Protein 6XQ1 (pdb70)

Radius of gyration: 30.89 Å; Cα contacts (8 Å, |Δi|>4): 1166; chains: 2; bounding box: 57×55×101 Å

InterPro domains:
  IPR003006 Immunoglobulin/major histocompatibility complex, conserved site [PS00290] (299-305)
  IPR003598 Immunoglobulin subtype 2 [SM00408] (29-106)
  IPR003598 Immunoglobulin subtype 2 [SM00408] (250-308)
  IPR003599 Immunoglobulin domain subtype [SM00409] (23-118)
  IPR003599 Immunoglobulin domain subtype [SM00409] (244-321)
  IPR007110 Immunoglobulin-like domain [PS50835] (31-116)
  IPR007110 Immunoglobulin-like domain [PS50835] (124-221)
  IPR007110 Immunoglobulin-like domain [PS50835] (227-317)
  IPR013162 CD80-like, immunoglobulin C2-set [PF08205] (124-218)
  IPR013783 Immunoglobulin-like fold [G3DSA:2.60.40.10] (23-120)
  IPR013783 Immunoglobulin-like fold [G3DSA:2.60.40.10] (121-231)
  IPR013783 Immunoglobulin-like fold [G3DSA:2.60.40.10] (234-323)
  IPR036179 Immunoglobulin-like domain superfamily [SSF48726] (22-117)
  IPR036179 Immunoglobulin-like domain superfamily [SSF48726] (143-210)
  IPR036179 Immunoglobulin-like domain superfamily [SSF48726] (240-309)
  IPR051116 Cell Surface Receptors and Adhesion Molecules [PTHR11973] (24-321)

Secondary structure (DSSP, 8-state):
----EEEEEETTS-EEE--TT--SSSS-EEEEEEEETTSSS-EEE-TT--SGGGGT-EE-TTS-EEESS--GGG-EEEEEEEE-TT--EEEEEEEEEEEBPPPPPEEES--SEEETTS-EEEEEEEEEEEBS--EEEEEETTEEEPTTSSSEEEEEEEEE-TTT--EEEEEEEEE-PPTT--SS--EEEEEE-SSTTPPPEEPPPB--EEE-/----EEEEEETTS-EEE--TT--SSSS--EEEEEEETTSSS-EEE-TT--SGGGGT-EE-TTS-EEESS--GGG-EEEEEEEE-TT--EEEEEEEEEEEBPPPPPEEES--SEEETTS-EEEEEEEEEEEBS--EEEEEETTEEPPTTSSSEEEEEEEEE-TTT--EEEEEEEEE-PPTT--SS--EEEEEE-SSTTPPPEEPPPB--EEE-

Foldseek 3Di:
DDDADEAEAEFFAKDKADQPAWDQFDPWDKKKWWDWLPDDGIDIADQVGDDPCVQAWHQDRRRIIMGHGDAQRRFGKMKMWTAYPVGDIDMHIYGYDYKYDWDFKEWPPADQEAEAQDKDWGTKIKTWFIPPQFDKFKDKPPHTDDDPPQFKHKDKDWDADPPRRGIMIMMIIMGRHHPPDDQWIKMKMWTGHDDPPDDIHIYDIDTHGYHD/DDDADEAEAEFFAKDKADFPAWDQFDPWDKKKWWDWLPDDHIDIADQVGDDPCVQAWHQDRRRIIMGHGDAQRRFGKMKMWTAYPVGDIDMHIYGYDYKYDWPFKEWPPADQEAEAQDKDWGTKIKTWFIPPQFDKFKDKQPHTDDDPPAQKHKDKDWDADPPRRGIMIMMIIMGRHHPPDDQWIKMKMWTGHDDPPDDIHIYDIDTHGYHD

Solvent-accessible surface area: 23307 Å² total; per-residue (Å²): 131,70,183,46,95,76,30,59,6,58,33,23,45,28,20,49,2,126,10,110,35,13,38,136,131,81,129,24,129,17,73,0,87,2,46,11,50,109,27,169,60,103,78,70,15,49,58,99,38,46,52,116,43,46,89,40,2,69,20,9,56,25,0,3,0,0,2,22,41,3,16,35,91,2,49,10,52,0,86,3,74,2,57,38,101,99,32,132,116,29,153,5,30,9,70,0,90,2,36,27,78,8,45,134,1,110,33,59,127,55,28,74,70,1,64,1,30,63,92,19,70,0,4,9,0,25,1,111,20,0,43,44,28,16,87,15,52,5,23,58,86,65,53,97,26,94,66,130,40,200,44,11,36,25,138,132,92,79,116,131,91,130,160,47,10,32,34,17,12,42,1,80,1,75,11,48,22,79,169,68,40,81,90,60,10,39,4,13,0,8,3,53,30,46,23,89,223,57,83,69,36,100,8,66,74,28,124,5,136,16,140,129,133,71,184,46,94,78,28,60,6,62,32,24,53,27,21,49,3,125,10,111,38,15,38,123,131,81,128,23,138,16,75,0,76,1,55,10,50,109,26,168,65,103,78,70,16,50,57,100,38,45,53,119,45,50,87,39,2,71,16,8,56,24,0,2,0,0,2,21,40,3,16,38,92,2,51,11,55,0,79,3,72,2,51,46,98,141,32,54,124,45,146,5,30,10,71,0,92,1,36,28,80,8,45,134,2,110,34,59,130,53,28,74,84,2,62,2,28,65,92,20,69,0,4,14,0,27,0,116,18,1,42,44,27,16,87,15,49,5,25,58,83,59,53,99,26,84,63,132,125,77,45,12,38,26,137,131,75,79,138,164,90,132,162,47,13,33,36,38,12,42,1,90,1,77,11,48,23,77,167,71,42,80,95,58,10,38,4,10,0,7,3,46,36,46,23,92,226,56,81,65,49,118,9,66,74,29,117,4,154,22,188,112

Sequence (424 aa):
GAMAQQNITARIGEEPLVLKCKGAPKKPPQRLEWKLNTGRTEAWWKVLSSPQGGGPWDSVARRVLPNGSLFLPAVGIQDEGIFRCQAMNRNGKETKSNYRVRVYQIPGKPEIVDSASSELTAGVPNKVGTCVSSEGSYPAGTLSWHLDGKPLVPNEKGVSSVKEQTRRRRHPETGLFTLQQSEELMVTPARGGDPRPTFSCSSFSSPGLPRHRALRTAPIQPRVWWEGAMAQQNITARIGEEPLVLKCKKGAPKKPPQRLEWKKLNTGRTEAWWKVLSSPQGGGPWDSVARVLPNGSLFLPAVGIQDEGIFRCQAMNRNGKETKSNYRVRVYQIPGKPEIVDSASSEELTAGVPNKVGTCVSEGSYPAGTLSSWHLDGKPLVPNEKGVSVKEQTRRHPETGLFTLQSELMVTPARGGDPRPTFSCSSFSSPGLPRHRALRTAPIQPRVWWE

Structure (mmCIF, N/CA/C/O backbone):
data_6XQ1
#
_entry.id   6XQ1
#
_cell.length_a   102.180
_cell.length_b   102.180
_cell.length_c   102.407
_cell.angle_alpha   90.000
_cell.angle_beta   90.000
_cell.angle_gamma   120.000
#
_symmetry.space_group_name_H-M   'P 62'
#
loop_
_entity.id
_entity.type
_entity.pdbx_description
1 polymer 'Advanced glycosylation end product-specific receptor'
2 non-polymer 'ACETATE ION'
3 non-polymer 'CHLORIDE ION'
4 non-polymer '3-[3-({[3-(4-carboxyphenoxy)phenyl]methoxy}methyl)phenyl]-1H-indole-2-carboxylic acid'
5 water water
#
loop_
_atom_site.group_PDB
_atom_site.id
_atom_site.type_symbol
_atom_site.label_atom_id
_atom_site.label_alt_id
_atom_site.label_comp_id
_atom_site.label_asym_id
_atom_site.label_entity_id
_atom_site.label_seq_id
_atom_site.pdbx_PDB_ins_code
_atom_site.Cartn_x
_atom_site.Cartn_y
_atom_site.Cartn_z
_atom_site.occupancy
_atom_site.B_iso_or_equiv
_atom_site.auth_seq_id
_atom_site.auth_comp_id
_atom_site.auth_asym_id
_atom_site.auth_atom_id
_atom_site.pdbx_PDB_model_num
ATOM 1 N N . GLY A 1 1 ? -43.46265 5.46187 17.92468 1.000 26.38297 20 GLY A N 1
ATOM 2 C CA . GLY A 1 1 ? -43.76728 4.40445 18.90037 1.000 21.87777 20 GLY A CA 1
ATOM 3 C C . GLY A 1 1 ? -42.86403 4.64805 20.10461 1.000 19.34926 20 GLY A C 1
ATOM 4 O O . GLY A 1 1 ? -42.33328 5.69359 20.30426 1.000 24.81641 20 GLY A O 1
ATOM 5 N N . ALA A 1 2 ? -42.72433 3.56138 20.88997 1.000 25.98253 21 ALA A N 1
ATOM 6 C CA . ALA A 1 2 ? -41.87822 3.65894 22.06849 1.000 28.92023 21 ALA A CA 1
ATOM 7 C C . ALA A 1 2 ? -40.52333 3.03122 21.76021 1.000 21.94588 21 ALA A C 1
ATOM 8 O O . ALA A 1 2 ? -40.30621 2.46916 20.68154 1.000 22.33253 21 ALA A O 1
ATOM 10 N N . MET A 1 3 ? -39.61426 3.12561 22.71138 1.000 23.40084 22 MET A N 1
ATOM 11 C CA . MET A 1 3 ? -38.30310 2.47277 22.62906 1.000 20.95726 22 MET A CA 1
ATOM 12 C C . MET A 1 3 ? -38.46839 0.96954 22.66695 1.000 22.91076 22 MET A C 1
ATOM 13 O O . MET A 1 3 ? -39.18812 0.43574 23.51782 1.000 24.96824 22 MET A O 1
ATOM 18 N N . ALA A 1 4 ? -37.80574 0.27577 21.74571 1.000 19.28439 23 ALA A N 1
ATOM 19 C CA . ALA A 1 4 ? -37.95231 -1.15324 21.57756 1.000 18.27890 23 ALA A CA 1
ATOM 20 C C . ALA A 1 4 ? -36.64002 -1.82030 21.22547 1.000 18.65010 23 ALA A C 1
ATOM 21 O O . ALA A 1 4 ? -35.72938 -1.18322 20.72251 1.000 21.22365 23 ALA A O 1
ATOM 23 N N . GLN A 1 5 ? -36.52756 -3.10271 21.55636 1.000 18.31103 24 GLN A N 1
ATOM 24 C CA A GLN A 1 5 ? -35.41584 -3.89184 21.03703 0.567 18.58295 24 GLN A CA 1
ATOM 25 C CA B GLN A 1 5 ? -35.43300 -3.92428 21.05108 0.433 18.93868 24 GLN A CA 1
ATOM 26 C C . GLN A 1 5 ? -35.74970 -4.33139 19.61890 1.000 19.25707 24 GLN A C 1
ATOM 27 O O . GLN A 1 5 ? -36.82188 -4.88733 19.35454 1.000 19.21245 24 GLN A O 1
ATOM 38 N N . ASN A 1 6 ? -34.81502 -4.08492 18.70120 1.000 20.26898 25 ASN A N 1
ATOM 39 C CA . ASN A 1 6 ? -35.01801 -4.49349 17.31257 1.000 19.90573 25 ASN A CA 1
ATOM 40 C C . ASN A 1 6 ? -34.69345 -5.97350 17.16109 1.000 19.97211 25 ASN A C 1
ATOM 41 O O . ASN A 1 6 ? -33.66675 -6.44881 17.66941 1.000 26.04617 25 ASN A O 1
ATOM 46 N N . ILE A 1 7 ? -35.61468 -6.71293 16.53225 1.000 18.41862 26 ILE A N 1
ATOM 47 C CA . ILE A 1 7 ? -35.50288 -8.14118 16.30214 1.000 17.89894 26 ILE A CA 1
ATOM 48 C C . ILE A 1 7 ? -35.58954 -8.37138 14.79564 1.000 16.41211 26 ILE A C 1
ATOM 49 O O . ILE A 1 7 ? -36.50802 -7.83463 14.14501 1.000 18.10822 26 ILE A O 1
ATOM 54 N N . THR A 1 8 ? -34.60973 -9.08758 14.23982 1.000 19.83618 27 THR A N 1
ATOM 55 C CA . THR A 1 8 ? -34.70912 -9.49197 12.82762 1.000 20.15395 27 THR A CA 1
ATOM 56 C C . THR A 1 8 ? -34.93342 -10.98543 12.78140 1.000 25.05497 27 THR A C 1
ATOM 57 O O . THR A 1 8 ? -34.24768 -11.76689 13.46661 1.000 29.13009 27 THR A O 1
ATOM 61 N N . ALA A 1 9 ? -35.97952 -11.37172 12.09147 1.000 20.03426 28 ALA A N 1
ATOM 62 C CA . ALA A 1 9 ? -36.44694 -12.74939 12.10923 1.000 21.76222 28 ALA A CA 1
ATOM 63 C C . ALA A 1 9 ? -36.51851 -13.26396 10.67216 1.000 20.55057 28 ALA A C 1
ATOM 64 O O . ALA A 1 9 ? -37.23486 -12.67836 9.83394 1.000 22.05240 28 ALA A O 1
ATOM 66 N N . ARG A 1 10 ? -35.82622 -14.35955 10.42242 1.000 20.11344 29 ARG A N 1
ATOM 67 C CA . ARG A 1 10 ? -35.77469 -14.92701 9.06587 1.000 20.30273 29 ARG A CA 1
ATOM 68 C C . ARG A 1 10 ? -37.07811 -15.67806 8.80393 1.000 22.27697 29 ARG A C 1
ATOM 69 O O . ARG A 1 10 ? -37.51585 -16.51870 9.58493 1.000 20.72312 29 ARG A O 1
ATOM 77 N N . ILE A 1 11 ? -37.66707 -15.42722 7.64417 1.000 19.78000 30 ILE A N 1
ATOM 78 C CA . ILE A 1 11 ? -38.89742 -16.11626 7.26196 1.000 19.02277 30 ILE A CA 1
ATOM 79 C C . ILE A 1 11 ? -38.69296 -17.63600 7.25132 1.000 17.93174 30 ILE A C 1
ATOM 80 O O . ILE A 1 11 ? -37.72239 -18.16660 6.71281 1.000 19.90607 30 ILE A O 1
ATOM 85 N N . GLY A 1 12 ? -39.66974 -18.34210 7.86277 1.000 18.66755 31 GLY A N 1
ATOM 86 C CA . GLY A 1 12 ? -39.69250 -19.76392 7.89764 1.000 17.43277 31 GLY A CA 1
ATOM 87 C C . GLY A 1 12 ? -38.99804 -20.33563 9.13425 1.000 20.06476 31 GLY A C 1
ATOM 88 O O . GLY A 1 12 ? -39.08130 -21.55518 9.33667 1.000 20.55381 31 GLY A O 1
ATOM 89 N N . GLU A 1 13 ? -38.25675 -19.50195 9.88327 1.000 18.45264 32 GLU A N 1
ATOM 90 C CA A GLU A 1 13 ? -37.53824 -19.99716 11.07761 0.658 19.27170 32 GLU A CA 1
ATOM 91 C CA B GLU A 1 13 ? -37.52798 -19.96629 11.06674 0.342 20.42886 32 GLU A CA 1
ATOM 92 C C . GLU A 1 13 ? -38.34121 -19.67469 12.31861 1.000 17.78989 32 GLU A C 1
ATOM 93 O O . GLU A 1 13 ? -39.16099 -18.74195 12.33034 1.000 17.48650 32 GLU A O 1
ATOM 104 N N . PRO A 1 14 ? -38.14525 -20.43479 13.38961 1.000 17.36658 33 PRO A N 1
ATOM 105 C CA . PRO A 1 14 ? -38.82084 -20.08725 14.65457 1.000 17.77800 33 PRO A CA 1
ATOM 106 C C . PRO A 1 14 ? -38.28557 -18.82014 15.25316 1.000 19.60175 33 PRO A C 1
ATOM 107 O O . PRO A 1 14 ? -37.14239 -18.42393 15.04293 1.000 20.58256 33 PRO A O 1
ATOM 111 N N . LEU A 1 15 ? -39.12135 -18.23536 16.11302 1.000 17.21114 34 LEU A N 1
ATOM 112 C CA . LEU A 1 15 ? -38.72574 -17.05726 16.87915 1.000 17.63495 34 LEU A CA 1
ATOM 113 C C . LEU A 1 15 ? -39.20501 -17.20427 18.32757 1.000 18.70065 34 LEU A C 1
ATOM 114 O O . LEU A 1 15 ? -40.34816 -17.60029 18.54292 1.000 19.25106 34 LEU A O 1
ATOM 119 N N . VAL A 1 16 ? -38.30129 -16.97577 19.27207 1.000 19.22092 35 VAL A N 1
ATOM 120 C CA . VAL A 1 16 ? -38.63453 -16.94454 20.70772 1.000 18.77217 35 VAL A CA 1
ATOM 121 C C . VAL A 1 16 ? -38.36823 -15.52720 21.20484 1.000 18.26894 35 VAL A C 1
ATOM 122 O O . VAL A 1 16 ? -37.22328 -15.03724 21.11731 1.000 22.33793 35 VAL A O 1
ATOM 126 N N . LEU A 1 17 ? -39.37804 -14.90935 21.83394 1.000 18.20736 36 LEU A N 1
ATOM 127 C CA . LEU A 1 17 ? -39.25917 -13.56216 22.43042 1.000 19.09536 36 LEU A CA 1
ATOM 128 C C . LEU A 1 17 ? -39.41545 -13.66691 23.95132 1.000 21.27235 36 LEU A C 1
ATOM 129 O O . LEU A 1 17 ? -40.41650 -14.19027 24.42421 1.000 19.71098 36 LEU A O 1
ATOM 134 N N . LYS A 1 18 ? -38.41977 -13.18893 24.70026 1.000 20.54385 37 LYS A N 1
ATOM 135 C CA . LYS A 1 18 ? -38.42522 -13.28837 26.16109 1.000 20.25584 37 LYS A CA 1
ATOM 136 C C . LYS A 1 18 ? -39.42183 -12.29367 26.77544 1.000 21.00123 37 LYS A C 1
ATOM 137 O O . LYS A 1 18 ? -39.48690 -11.11310 26.39929 1.000 20.88278 37 LYS A O 1
ATOM 143 N N . CYS A 1 19 ? -40.11681 -12.74310 27.82041 1.000 21.38739 38 CYS A N 1
ATOM 144 C CA . CYS A 1 19 ? -40.94037 -11.85989 28.65899 1.000 22.53559 38 CYS A CA 1
ATOM 145 C C . CYS A 1 19 ? -40.09311 -11.53243 29.88661 1.000 24.59273 38 CYS A C 1
ATOM 146 O O . CYS A 1 19 ? -39.99735 -12.32645 30.82370 1.000 26.81519 38 CYS A O 1
ATOM 149 N N . LYS A 1 20 ? -39.44548 -10.37487 29.86502 1.000 25.28701 39 LYS A N 1
ATOM 150 C CA . LYS A 1 20 ? -38.54938 -9.98356 30.95480 1.000 26.29842 39 LYS A CA 1
ATOM 151 C C . LYS A 1 20 ? -39.31349 -9.85233 32.26699 1.000 31.15953 39 LYS A C 1
ATOM 152 O O . LYS A 1 20 ? -40.45277 -9.39259 32.28053 1.000 29.52013 39 LYS A O 1
ATOM 158 N N . GLY A 1 21 ? -38.69963 -10.28356 33.36803 1.000 31.42710 40 GLY A N 1
ATOM 159 C CA . GLY A 1 21 ? -39.35589 -10.11115 34.64564 1.000 32.59163 40 GLY A CA 1
ATOM 160 C C . GLY A 1 21 ? -40.42414 -11.12747 34.95964 1.000 38.17110 40 GLY A C 1
ATOM 161 O O . GLY A 1 21 ? -41.10591 -10.97358 35.98269 1.000 44.09236 40 GLY A O 1
ATOM 162 N N . ALA A 1 22 ? -40.61416 -12.17230 34.09053 1.000 36.30704 41 ALA A N 1
ATOM 163 C CA . ALA A 1 22 ? -41.67435 -13.06197 34.52021 1.000 41.56042 41 ALA A CA 1
ATOM 164 C C . ALA A 1 22 ? -41.08417 -14.18257 35.36549 1.000 36.93401 41 ALA A C 1
ATOM 165 O O . ALA A 1 22 ? -39.92221 -14.54834 35.17017 1.000 43.94382 41 ALA A O 1
ATOM 167 N N . PRO A 1 23 ? -41.87655 -14.75584 36.25918 1.000 34.26804 42 PRO A N 1
ATOM 168 C CA . PRO A 1 23 ? -41.39295 -15.92926 37.01113 1.000 37.87396 42 PRO A CA 1
ATOM 169 C C . PRO A 1 23 ? -40.97222 -17.03618 36.06328 1.000 31.93414 42 PRO A C 1
ATOM 170 O O . PRO A 1 23 ? -41.46944 -17.16342 34.96374 1.000 33.09224 42 PRO A O 1
ATOM 174 N N . LYS A 1 24 ? -40.10342 -17.91973 36.56865 1.000 40.88373 43 LYS A N 1
ATOM 175 C CA . LYS A 1 24 ? -39.47594 -18.92776 35.70385 1.000 38.17439 43 LYS A CA 1
ATOM 176 C C . LYS A 1 24 ? -40.44579 -19.97512 35.17911 1.000 34.71418 43 LYS A C 1
ATOM 177 O O . LYS A 1 24 ? -40.17638 -20.58592 34.13103 1.000 34.55855 43 LYS A O 1
ATOM 183 N N . LYS A 1 25 ? -41.52548 -20.25919 35.89397 1.000 39.59646 44 LYS A N 1
ATOM 184 C CA . LYS A 1 25 ? -42.48087 -21.28007 35.48142 1.000 37.79274 44 LYS A CA 1
ATOM 185 C C . LYS A 1 25 ? -43.83358 -20.87217 36.04945 1.000 43.96767 44 LYS A C 1
ATOM 186 O O . LYS A 1 25 ? -43.90589 -19.95933 36.89151 1.000 38.44108 44 LYS A O 1
ATOM 192 N N . PRO A 1 26 ? -44.92758 -21.44227 35.54366 1.000 38.08016 45 PRO A N 1
ATOM 193 C CA . PRO A 1 26 ? -46.24033 -21.03721 36.03597 1.000 42.31296 45 PRO A CA 1
ATOM 194 C C . PRO A 1 26 ? -46.34902 -21.32991 37.52370 1.000 46.86255 45 PRO A C 1
ATOM 195 O O . PRO A 1 26 ? -45.63050 -22.20096 38.04920 1.000 47.90087 45 PRO A O 1
ATOM 199 N N . PRO A 1 27 ? -47.19595 -20.57182 38.25882 1.000 49.88164 46 PRO A N 1
ATOM 200 C CA . PRO A 1 27 ? -48.13640 -19.56267 37.73583 1.000 53.67542 46 PRO A CA 1
ATOM 201 C C . PRO A 1 27 ? -47.51194 -18.20388 37.46320 1.000 45.86777 46 PRO A C 1
ATOM 202 O O . PRO A 1 27 ? -46.62530 -17.77803 38.21330 1.000 49.16620 46 PRO A O 1
ATOM 206 N N . GLN A 1 28 ? -47.96717 -17.53260 36.41151 1.000 47.28597 47 GLN A N 1
ATOM 207 C CA . GLN A 1 28 ? -47.37915 -16.25285 36.05476 1.000 37.72292 47 GLN A CA 1
ATOM 208 C C . GLN A 1 28 ? -48.46503 -15.26021 35.69669 1.000 36.12194 47 GLN A C 1
ATOM 209 O O . GLN A 1 28 ? -49.31719 -15.53774 34.84474 1.000 47.22816 47 GLN A O 1
ATOM 215 N N . ARG A 1 29 ? -48.33484 -14.06686 36.24639 1.000 35.80484 48 ARG A N 1
ATOM 216 C CA . ARG A 1 29 ? -49.20269 -12.94812 35.89252 1.000 34.31393 48 ARG A CA 1
ATOM 217 C C . ARG A 1 29 ? -48.48210 -12.22303 34.77977 1.000 26.91802 48 ARG A C 1
ATOM 218 O O . ARG A 1 29 ? -47.65010 -11.34778 35.01564 1.000 32.47449 48 ARG A O 1
ATOM 226 N N . LEU A 1 30 ? -48.78451 -12.61593 33.53881 1.000 25.05722 49 LEU A N 1
ATOM 227 C CA . LEU A 1 30 ? -48.20280 -11.90243 32.40686 1.000 23.37577 49 LEU A CA 1
ATOM 228 C C . LEU A 1 30 ? -49.18192 -11.89564 31.25227 1.000 23.35828 49 LEU A C 1
ATOM 229 O O . LEU A 1 30 ? -50.049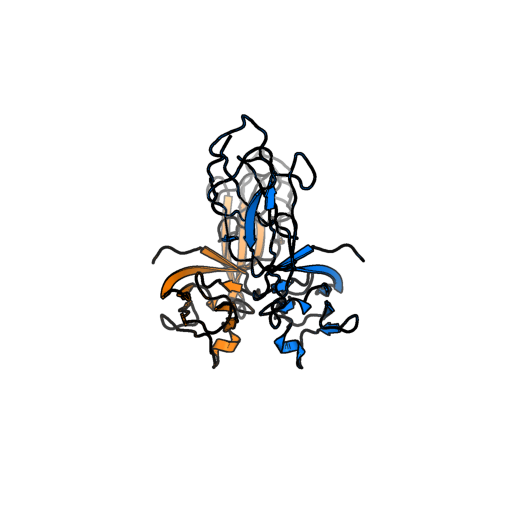53 -12.76998 31.11462 1.000 25.70586 49 LEU A O 1
ATOM 234 N N . GLU A 1 31 ? -48.95065 -10.93402 30.33199 1.000 21.55334 50 GLU A N 1
ATOM 235 C CA . GLU A 1 31 ? -49.76785 -10.79364 29.14172 1.000 21.62371 50 GLU A CA 1
ATOM 236 C C . GLU A 1 31 ? -48.90134 -10.35397 27.96874 1.000 19.34051 50 GLU A C 1
ATOM 237 O O . GLU A 1 31 ? -48.09230 -9.44534 28.14414 1.000 22.33537 50 GLU A O 1
ATOM 243 N N . TRP A 1 32 ? -49.07952 -10.96181 26.79516 1.000 17.57302 51 TRP A N 1
ATOM 244 C CA . TRP A 1 32 ? -48.48022 -10.45265 25.56290 1.000 16.46498 51 TRP A CA 1
ATOM 245 C C . TRP A 1 32 ? -49.51040 -9.72566 24.72736 1.000 19.20541 51 TRP A C 1
ATOM 246 O O . TRP A 1 32 ? -50.69193 -10.04720 24.76956 1.000 21.22014 51 TRP A O 1
ATOM 257 N N . LYS A 1 33 ? -49.03576 -8.68913 24.06004 1.000 17.04360 52 LYS A N 1
ATOM 258 C CA . LYS A 1 33 ? -49.85595 -7.89880 23.12185 1.000 16.99478 52 LYS A CA 1
ATOM 259 C C . LYS A 1 33 ? -49.07960 -7.77769 21.85471 1.000 18.20900 52 LYS A C 1
ATOM 260 O O . LYS A 1 33 ? -47.89245 -7.45559 21.87647 1.000 18.44055 52 LYS A O 1
ATOM 266 N N . LEU A 1 34 ? -49.74076 -8.00038 20.70813 1.000 15.93387 53 LEU A N 1
ATOM 267 C CA . LEU A 1 34 ? -48.99783 -7.87422 19.45909 1.000 15.57012 53 LEU A CA 1
ATOM 268 C C . LEU A 1 34 ? -49.85635 -7.11434 18.45686 1.000 13.98468 53 LEU A C 1
ATOM 269 O O . LEU A 1 34 ? -51.09155 -7.17567 18.43506 1.000 16.68635 53 LEU A O 1
ATOM 274 N N . ASN A 1 35 ? -49.16144 -6.35980 17.60548 1.000 14.36979 54 ASN A N 1
ATOM 275 C CA . ASN A 1 35 ? -49.83415 -5.65400 16.49267 1.000 13.63091 54 ASN A CA 1
ATOM 276 C C . ASN A 1 35 ? -48.95986 -5.92805 15.26176 1.000 15.21089 54 ASN A C 1
ATOM 277 O O . ASN A 1 35 ? -47.83036 -5.39591 15.12438 1.000 16.07102 54 ASN A O 1
ATOM 282 N N . THR A 1 36 ? -49.44913 -6.79095 14.38113 1.000 13.68368 55 THR A N 1
ATOM 283 C CA . THR A 1 36 ? -48.67975 -7.26343 13.19717 1.000 14.00730 55 THR A CA 1
ATOM 284 C C . THR A 1 36 ? -49.60505 -7.27002 11.99370 1.000 13.22414 55 THR A C 1
ATOM 285 O O . THR A 1 36 ? -50.76009 -6.80591 12.04398 1.000 14.95166 55 THR A O 1
ATOM 289 N N . GLY A 1 37 ? -49.05853 -7.78671 10.88981 1.000 15.06138 56 GLY A N 1
ATOM 290 C CA . GLY A 1 37 ? -49.89987 -7.87350 9.68817 1.000 15.91747 56 GLY A CA 1
ATOM 291 C C . GLY A 1 37 ? -51.10203 -8.78414 9.86393 1.000 16.31519 56 GLY A C 1
ATOM 292 O O . GLY A 1 37 ? -52.08311 -8.66828 9.08795 1.000 20.33207 56 GLY A O 1
ATOM 293 N N . ARG A 1 38 ? -51.07399 -9.67539 10.88461 1.000 15.51914 57 ARG A N 1
ATOM 294 C CA . ARG A 1 38 ? -52.20084 -10.58908 11.13892 1.000 15.70127 57 ARG A CA 1
ATOM 295 C C . ARG A 1 38 ? -53.30604 -9.94136 11.95179 1.000 17.81739 57 ARG A C 1
ATOM 296 O O . ARG A 1 38 ? -54.41208 -10.47882 12.00353 1.000 21.19798 57 ARG A O 1
ATOM 304 N N . THR A 1 39 ? -53.03791 -8.80411 12.62181 1.000 15.05068 58 THR A N 1
ATOM 305 C CA . THR A 1 39 ? -54.00000 -8.32953 13.61298 1.000 16.20818 58 THR A CA 1
ATOM 306 C C . THR A 1 39 ? -54.73117 -7.08017 13.15891 1.000 16.76829 58 THR A C 1
ATOM 307 O O . THR A 1 39 ? -54.23819 -6.28811 12.35590 1.000 18.20613 58 THR A O 1
ATOM 311 N N . GLU A 1 40 ? -55.90160 -6.82096 13.79862 1.000 16.88169 59 GLU A N 1
ATOM 312 C CA . GLU A 1 40 ? -56.55429 -5.50277 13.72953 1.000 18.76754 59 GLU A CA 1
ATOM 313 C C . GLU A 1 40 ? -56.11238 -4.78363 15.01954 1.000 19.50943 59 GLU A C 1
ATOM 314 O O . GLU A 1 40 ? -56.61543 -5.07346 16.12279 1.000 21.26686 59 GLU A O 1
ATOM 320 N N . ALA A 1 41 ? -55.13022 -3.91245 14.90529 1.000 19.33922 60 ALA A N 1
ATOM 321 C CA . ALA A 1 41 ? -54.55378 -3.20180 16.07942 1.000 16.97840 60 ALA A CA 1
ATOM 322 C C . ALA A 1 41 ? -54.02315 -4.25498 17.07071 1.000 18.30775 60 ALA A C 1
ATOM 323 O O . ALA A 1 41 ? -53.39877 -5.21125 16.66001 1.000 16.07276 60 ALA A O 1
ATOM 325 N N . TRP A 1 42 ? -54.19743 -4.11959 18.38506 1.000 19.34279 61 TRP A N 1
ATOM 326 C CA A TRP A 1 42 ? -53.55213 -5.05548 19.30172 0.484 14.70766 61 TRP A CA 1
ATOM 327 C CA B TRP A 1 42 ? -53.56886 -5.02618 19.36607 0.516 16.71508 61 TRP A CA 1
ATOM 328 C C . TRP A 1 42 ? -54.37575 -6.30642 19.56380 1.000 15.03259 61 TRP A C 1
ATOM 329 O O . TRP A 1 42 ? -55.61416 -6.24354 19.71675 1.000 20.64647 61 TRP A O 1
ATOM 350 N N . LYS A 1 43 ? -53.69878 -7.43561 19.55625 1.000 16.04238 62 LYS A N 1
ATOM 351 C CA . LYS A 1 43 ? -54.22604 -8.73176 19.96059 1.000 17.52811 62 LYS A CA 1
ATOM 352 C C . LYS A 1 43 ? -53.50735 -9.16048 21.24755 1.000 17.16506 62 LYS A C 1
ATOM 353 O O . LYS A 1 43 ? -52.27104 -9.15840 21.30751 1.000 17.60719 62 LYS A O 1
ATOM 359 N N . VAL A 1 44 ? -54.31111 -9.55527 22.26666 1.000 18.53384 63 VAL A N 1
ATOM 360 C CA . VAL A 1 44 ? -53.75650 -10.04682 23.54677 1.000 18.05961 63 VAL A CA 1
ATOM 361 C C . VAL A 1 44 ? -53.60376 -11.56785 23.50826 1.000 19.99653 63 VAL A C 1
ATOM 362 O O . VAL A 1 44 ? -54.54973 -12.26848 23.13993 1.000 25.33171 63 VAL A O 1
ATOM 366 N N . LEU A 1 45 ? -52.44830 -12.08372 23.92928 1.000 18.73138 64 LEU A N 1
ATOM 367 C CA . LEU A 1 45 ? -52.22111 -13.54175 24.06955 1.000 19.61996 64 LEU A CA 1
ATOM 368 C C . LEU A 1 45 ? -51.84652 -13.83993 25.52810 1.000 25.75896 64 LEU A C 1
ATOM 369 O O . LEU A 1 45 ? -51.03543 -13.12667 26.12366 1.000 24.76366 64 LEU A O 1
ATOM 374 N N . SER A 1 46 ? -52.38789 -14.91980 26.08753 1.000 25.34699 65 SER A N 1
ATOM 375 C CA A SER A 1 46 ? -52.22879 -15.26466 27.49573 0.717 26.90884 65 SER A CA 1
ATOM 376 C CA B SER A 1 46 ? -52.17524 -15.24096 27.49026 0.283 27.41601 65 SER A CA 1
ATOM 377 C C . SER A 1 46 ? -51.53793 -16.61601 27.65227 1.000 26.82297 65 SER A C 1
ATOM 378 O O . SER A 1 46 ? -51.50144 -17.40952 26.69907 1.000 27.01818 65 SER A O 1
ATOM 383 N N . PRO A 1 47 ? -50.97958 -16.93254 28.84058 1.000 25.23600 66 PRO A N 1
ATOM 384 C CA . PRO A 1 47 ? -50.37800 -18.25620 28.99163 1.000 29.27533 66 PRO A CA 1
ATOM 385 C C . PRO A 1 47 ? -51.33259 -19.39233 28.69401 1.000 30.78308 66 PRO A C 1
ATOM 386 O O . PRO A 1 47 ? -50.85943 -20.43162 28.20093 1.000 39.98542 66 PRO A O 1
ATOM 390 N N . GLN A 1 48 ? -52.64760 -19.24964 28.95858 1.000 29.19022 67 GLN A N 1
ATOM 391 C CA . GLN A 1 48 ? -53.53176 -20.39122 28.71548 1.000 39.07954 67 GLN A CA 1
ATOM 392 C C . GLN A 1 48 ? -53.71227 -20.62402 27.22892 1.000 35.23611 67 GLN A C 1
ATOM 393 O O . GLN A 1 48 ? -53.88206 -21.76721 26.80234 1.000 35.76184 67 GLN A O 1
ATOM 395 N N . GLY A 1 49 ? -53.59777 -19.56524 26.41905 1.000 28.38934 68 GLY A N 1
ATOM 396 C CA . GLY A 1 49 ? -53.68975 -19.78279 24.98946 1.000 28.86112 68 GLY A CA 1
ATOM 397 C C . GLY A 1 49 ? -55.09417 -20.19373 24.59913 1.000 30.93149 68 GLY A C 1
ATOM 398 O O . GLY A 1 49 ? -56.06716 -19.87883 25.27303 1.000 34.06480 68 GLY A O 1
ATOM 399 N N . GLY A 1 50 ? -55.17677 -20.97445 23.52502 1.000 30.58946 69 GLY A N 1
ATOM 400 C CA . GLY A 1 50 ? -56.41942 -21.45859 22.97151 1.000 32.16624 69 GLY A CA 1
ATOM 401 C C . GLY A 1 50 ? -56.67841 -20.82703 21.60072 1.000 30.88087 69 GLY A C 1
ATOM 402 O O . GLY A 1 50 ? -56.23262 -19.70711 21.30326 1.000 28.17300 69 GLY A O 1
ATOM 403 N N . GLY A 1 51 ? -57.40815 -21.56016 20.76103 1.000 32.68795 70 GLY A N 1
ATOM 404 C CA . GLY A 1 51 ? -57.90095 -21.00238 19.51774 1.000 29.81097 70 GLY A CA 1
ATOM 405 C C . GLY A 1 51 ? -56.87257 -21.05118 18.40555 1.000 26.50245 70 GLY A C 1
ATOM 406 O O . GLY A 1 51 ? -55.76566 -21.58110 18.53201 1.000 27.09809 70 GLY A O 1
ATOM 407 N N . PRO A 1 52 ? -57.22893 -20.43121 17.27850 1.000 28.48684 71 PRO A N 1
ATOM 408 C CA . PRO A 1 52 ? -56.33891 -20.47887 16.10966 1.000 26.20848 71 PRO A CA 1
ATOM 409 C C . PRO A 1 52 ? -54.99788 -19.79877 16.30890 1.000 21.75228 71 PRO A C 1
ATOM 410 O O . PRO A 1 52 ? -54.02636 -20.17377 15.62829 1.000 24.58634 71 PRO A O 1
ATOM 414 N N . TRP A 1 53 ? -54.89045 -18.84883 17.26001 1.000 21.85601 72 TRP A N 1
ATOM 415 C CA . TRP A 1 53 ? -53.57949 -18.27667 17.49194 1.000 19.47259 72 TRP A CA 1
ATOM 416 C C . TRP A 1 53 ? -52.58292 -19.33077 18.00852 1.000 22.53307 72 TRP A C 1
ATOM 417 O O . TRP A 1 53 ? -51.37710 -19.12311 17.82590 1.000 21.56674 72 TRP A O 1
ATOM 428 N N . ASP A 1 54 ? -53.03960 -20.43815 18.63720 1.000 24.32017 73 ASP A N 1
ATOM 429 C CA . ASP A 1 54 ? -52.05179 -21.40355 19.12935 1.000 23.81250 73 ASP A CA 1
ATOM 430 C C . ASP A 1 54 ? -51.17697 -21.93326 17.98571 1.000 28.35860 73 ASP A C 1
ATOM 431 O O . ASP A 1 54 ? -50.01137 -22.29408 18.21578 1.000 34.15664 73 ASP A O 1
ATOM 436 N N . SER A 1 55 ? -51.70029 -21.92214 16.74575 1.000 29.06168 74 SER A N 1
ATOM 437 C CA . SER A 1 55 ? -50.90338 -22.40443 15.60486 1.000 34.52617 74 SER A CA 1
ATOM 438 C C . SER A 1 55 ? -49.81564 -21.43053 15.18291 1.000 31.88557 74 SER A C 1
ATOM 439 O O . SER A 1 55 ? -48.88515 -21.82056 14.45286 1.000 32.23813 74 SER A O 1
ATOM 442 N N . VAL A 1 56 ? -49.92163 -20.18317 15.60104 1.000 22.33250 75 VAL A N 1
ATOM 443 C CA . VAL A 1 56 ? -49.10858 -19.10886 15.10676 1.000 18.09877 75 VAL A CA 1
ATOM 444 C C . VAL A 1 56 ? -48.11550 -18.61777 16.17648 1.000 19.69028 75 VAL A C 1
ATOM 445 O O . VAL A 1 56 ? -46.92352 -18.43170 15.88898 1.000 22.24039 75 VAL A O 1
ATOM 449 N N . ALA A 1 57 ? -48.61841 -18.29916 17.38307 1.000 19.86296 76 ALA A N 1
ATOM 450 C CA . ALA A 1 57 ? -47.78141 -17.70043 18.44017 1.000 22.85032 76 ALA A CA 1
ATOM 451 C C . ALA A 1 57 ? -48.35103 -18.20611 19.74879 1.000 22.06031 76 ALA A C 1
ATOM 452 O O . ALA A 1 57 ? -49.53612 -17.98935 19.99577 1.000 22.81742 76 ALA A O 1
ATOM 454 N N . ARG A 1 58 ? -47.52403 -18.88105 20.57548 1.000 19.58178 77 ARG A N 1
ATOM 455 C CA A ARG A 1 58 ? -47.94434 -19.51915 21.82588 0.545 21.89541 77 ARG A CA 1
ATOM 456 C CA B ARG A 1 58 ? -47.98251 -19.44923 21.83535 0.455 20.70792 77 ARG A CA 1
ATOM 457 C C . ARG A 1 58 ? -47.02370 -19.07920 22.96358 1.000 22.16578 77 ARG A C 1
ATOM 458 O O . ARG A 1 58 ? -45.82103 -18.97291 22.77256 1.000 20.56744 77 ARG A O 1
ATOM 473 N N . VAL A 1 59 ? -47.57731 -18.87328 24.17071 1.000 21.43817 78 VAL A N 1
ATOM 474 C CA . VAL A 1 59 ? -46.74362 -18.60969 25.34546 1.000 22.64450 78 VAL A CA 1
ATOM 475 C C . VAL A 1 59 ? -46.17933 -19.91840 25.88255 1.000 20.77778 78 VAL A C 1
ATOM 476 O O . VAL A 1 59 ? -46.91889 -20.88807 26.13761 1.000 24.90346 78 VAL A O 1
ATOM 480 N N . LEU A 1 60 ? -44.82933 -19.97986 26.10841 1.000 20.87681 79 LEU A N 1
ATOM 481 C CA . LEU A 1 60 ? -44.12140 -21.14599 26.63505 1.000 22.39762 79 LEU A CA 1
ATOM 482 C C . LEU A 1 60 ? -44.16943 -21.19369 28.16120 1.000 24.13400 79 LEU A C 1
ATOM 483 O O . LEU A 1 60 ? -44.59367 -20.20800 28.80557 1.000 23.97477 79 LEU A O 1
ATOM 488 N N . PRO A 1 61 ? -43.76051 -22.29795 28.77415 1.000 25.14872 80 PRO A N 1
ATOM 489 C CA . PRO A 1 61 ? -43.80502 -22.37584 30.23754 1.000 26.75773 80 PRO A CA 1
ATOM 490 C C . PRO A 1 61 ? -43.04511 -21.26486 30.90990 1.000 26.68735 80 PRO A C 1
ATOM 491 O O . PRO A 1 61 ? -43.45734 -20.85348 32.01622 1.000 27.59567 80 PRO A O 1
ATOM 495 N N . ASN A 1 62 ? -41.95453 -20.77761 30.35504 1.000 25.91406 81 ASN A N 1
ATOM 496 C CA . ASN A 1 62 ? -41.17213 -19.71073 30.98392 1.000 26.06736 81 ASN A CA 1
ATOM 497 C C . ASN A 1 62 ? -41.70596 -18.31298 30.60021 1.000 24.55676 81 ASN A C 1
ATOM 498 O O . ASN A 1 62 ? -41.07059 -17.30650 30.96745 1.000 25.24109 81 ASN A O 1
ATOM 503 N N . GLY A 1 63 ? -42.85150 -18.25512 29.94391 1.000 23.51709 82 GLY A N 1
ATOM 504 C CA . GLY A 1 63 ? -43.47876 -16.97294 29.62187 1.000 22.32274 82 GLY A CA 1
ATOM 505 C C . GLY A 1 63 ? -43.03366 -16.34469 28.33024 1.000 20.78293 82 GLY A C 1
ATOM 506 O O . GLY A 1 63 ? -43.66821 -15.38501 27.85067 1.000 21.91141 82 GLY A O 1
ATOM 507 N N . SER A 1 64 ? -42.04354 -16.92185 27.65109 1.000 20.66122 83 SER A N 1
ATOM 508 C CA . SER A 1 64 ? -41.63316 -16.40249 26.36470 1.000 19.37929 83 SER A CA 1
ATOM 509 C C . SER A 1 64 ? -42.71670 -16.68490 25.30916 1.000 18.38415 83 SER A C 1
ATOM 510 O O . SER A 1 64 ? -43.43917 -17.68554 25.37061 1.000 20.00354 83 SER A O 1
ATOM 513 N N . LEU A 1 65 ? -42.74161 -15.84040 24.28758 1.000 17.22379 84 LEU A N 1
ATOM 514 C CA . LEU A 1 65 ? -43.62850 -16.06413 23.13331 1.000 17.54810 84 LEU A CA 1
ATOM 515 C C . LEU A 1 65 ? -42.89286 -16.82715 22.03001 1.000 19.08970 84 LEU A C 1
ATOM 516 O O . LEU A 1 65 ? -41.75462 -16.46130 21.69569 1.000 19.66937 84 LEU A O 1
ATOM 521 N N . PHE A 1 66 ? -43.53521 -17.87002 21.50175 1.000 17.68055 85 PHE A N 1
ATOM 522 C CA . PHE A 1 66 ? -42.92766 -18.75911 20.50055 1.000 17.17580 85 PHE A CA 1
ATOM 523 C C . PHE A 1 66 ? -43.73733 -18.73508 19.21686 1.000 19.07723 85 PHE A C 1
ATOM 524 O O . PHE A 1 66 ? -44.93570 -19.02556 19.24182 1.000 18.82493 85 PHE A O 1
ATOM 532 N N . LEU A 1 67 ? -43.05763 -18.46656 18.11704 1.000 17.08535 86 LEU A N 1
ATOM 533 C CA . LEU A 1 67 ? -43.64032 -18.55546 16.75085 1.000 16.99508 86 LEU A CA 1
ATOM 534 C C . LEU A 1 67 ? -42.87749 -19.67219 16.05114 1.000 17.50954 86 LEU A C 1
ATOM 535 O O . LEU A 1 67 ? -41.66569 -19.52707 15.85171 1.000 18.95059 86 LEU A O 1
ATOM 540 N N . PRO A 1 68 ? -43.49457 -20.79685 15.72171 1.000 18.80501 87 PRO A N 1
ATOM 541 C CA . PRO A 1 68 ? -42.71536 -21.89568 15.11855 1.000 17.92213 87 PRO A CA 1
ATOM 542 C C . PRO A 1 68 ? -42.12421 -21.59087 13.74519 1.000 18.08126 87 PRO A C 1
ATOM 543 O O . PRO A 1 68 ? -41.10912 -22.17855 13.40543 1.000 19.07236 87 PRO A O 1
ATOM 547 N N . ALA A 1 69 ? -42.76634 -20.73404 12.93055 1.000 19.16753 88 ALA A N 1
ATOM 548 C CA . ALA A 1 69 ? -42.25708 -20.45485 11.57104 1.000 18.14484 88 ALA A CA 1
ATOM 549 C C . ALA A 1 69 ? -42.73982 -19.05740 11.19754 1.000 18.53220 88 ALA A C 1
ATOM 550 O O . ALA A 1 69 ? -43.90270 -18.88010 10.78864 1.000 20.10366 88 ALA A O 1
ATOM 552 N N . VAL A 1 70 ? -41.84839 -18.08025 11.34286 1.000 16.95662 89 VAL A N 1
ATOM 553 C CA . VAL A 1 70 ? -42.22267 -16.68007 11.06067 1.000 17.46444 89 VAL A CA 1
ATOM 554 C C . VAL A 1 70 ? -42.60511 -16.50597 9.59606 1.000 16.67628 89 VAL A C 1
ATOM 555 O O . VAL A 1 70 ? -41.98783 -17.07624 8.71266 1.000 18.11292 89 VAL A O 1
ATOM 559 N N . GLY A 1 71 ? -43.60981 -15.67436 9.34247 1.000 15.95930 90 GLY A N 1
ATOM 560 C CA . GLY A 1 71 ? -43.92662 -15.22735 7.98742 1.000 16.17859 90 GLY A CA 1
ATOM 561 C C . GLY A 1 71 ? -43.90456 -13.70867 7.86355 1.000 14.48506 90 GLY A C 1
ATOM 562 O O . GLY A 1 71 ? -43.77705 -12.95533 8.82559 1.000 15.94872 90 GLY A O 1
ATOM 563 N N . ILE A 1 72 ? -44.12379 -13.26670 6.58788 1.000 16.46096 91 ILE A N 1
ATOM 564 C CA . ILE A 1 72 ? -44.13325 -11.82971 6.31508 1.000 15.52657 91 ILE A CA 1
ATOM 565 C C . ILE A 1 72 ? -45.17107 -11.11198 7.19421 1.000 15.09531 91 ILE A C 1
ATOM 566 O O . ILE A 1 72 ? -44.93791 -9.97853 7.64672 1.000 16.86601 91 ILE A O 1
ATOM 571 N N . GLN A 1 73 ? -46.32994 -11.75560 7.42622 1.000 15.38582 92 GLN A N 1
ATOM 572 C CA . GLN A 1 73 ? -47.35431 -11.05595 8.19578 1.000 15.61243 92 GLN A CA 1
ATOM 573 C C . GLN A 1 73 ? -47.04451 -10.95234 9.67800 1.000 15.73592 92 GLN A C 1
ATOM 574 O O . GLN A 1 73 ? -47.82077 -10.25212 10.36186 1.000 16.15044 92 GLN A O 1
ATOM 580 N N . ASP A 1 74 ? -45.96249 -11.57205 10.15229 1.000 14.51150 93 ASP A N 1
ATOM 581 C CA . ASP A 1 74 ? -45.59730 -11.38734 11.56535 1.000 14.16338 93 ASP A CA 1
ATOM 582 C C . ASP A 1 74 ? -44.77244 -10.15961 11.82364 1.000 15.55085 93 ASP A C 1
ATOM 583 O O . ASP A 1 74 ? -44.49373 -9.84988 12.99372 1.000 16.70686 93 ASP A O 1
ATOM 588 N N . GLU A 1 75 ? -44.39946 -9.39443 10.82920 1.000 15.68778 94 GLU A N 1
ATOM 589 C CA . GLU A 1 75 ? -43.75683 -8.10861 11.05180 1.000 15.75516 94 GLU A CA 1
ATOM 590 C C . GLU A 1 75 ? -44.64371 -7.23673 11.91848 1.000 15.31955 94 GLU A C 1
ATOM 591 O O . GLU A 1 75 ? -45.85149 -7.09814 11.67547 1.000 16.14720 94 GLU A O 1
ATOM 597 N N . GLY A 1 76 ? -44.02818 -6.56744 12.91551 1.000 15.19389 95 GLY A N 1
ATOM 598 C CA . GLY A 1 76 ? -44.85468 -5.67362 13.74575 1.000 14.73705 95 GLY A CA 1
ATOM 599 C C . GLY A 1 76 ? -44.22692 -5.51227 15.13623 1.000 14.72415 95 GLY A C 1
ATOM 600 O O . GLY A 1 76 ? -42.99004 -5.51394 15.29621 1.000 16.99778 95 GLY A O 1
ATOM 601 N N . ILE A 1 77 ? -45.10832 -5.23900 16.08340 1.000 14.81281 96 ILE A N 1
ATOM 602 C CA . ILE A 1 77 ? -44.68560 -4.89882 17.43202 1.000 15.26233 96 ILE A CA 1
ATOM 603 C C . ILE A 1 77 ? -45.20845 -5.96040 18.40438 1.000 16.84859 96 ILE A C 1
ATOM 604 O O . ILE A 1 77 ? -46.37023 -6.37724 18.31901 1.000 16.29046 96 ILE A O 1
ATOM 609 N N . PHE A 1 78 ? -44.32225 -6.42400 19.30811 1.000 15.71574 97 PHE A N 1
ATOM 610 C CA . PHE A 1 78 ? -44.63561 -7.49479 20.28883 1.000 16.73360 97 PHE A CA 1
ATOM 611 C C . PHE A 1 78 ? -44.24595 -7.01278 21.66715 1.000 16.75637 97 PHE A C 1
ATOM 612 O O . PHE A 1 78 ? -43.09463 -6.61359 21.85568 1.000 20.04443 97 PHE A O 1
ATOM 620 N N . ARG A 1 79 ? -45.17544 -7.03368 22.62154 1.000 16.55138 98 ARG A N 1
ATOM 621 C CA . ARG A 1 79 ? -44.91066 -6.49509 23.93753 1.000 17.40798 98 ARG A CA 1
ATOM 622 C C . ARG A 1 79 ? -45.37918 -7.46090 24.99324 1.000 18.81942 98 ARG A C 1
ATOM 623 O O . ARG A 1 79 ? -46.42542 -8.09367 24.87377 1.000 18.91165 98 ARG A O 1
ATOM 631 N N . CYS A 1 80 ? -44.63907 -7.49971 26.08436 1.000 18.31713 99 CYS A N 1
ATOM 632 C CA . CYS A 1 80 ? -45.07166 -8.28315 27.23710 1.000 19.34160 99 CYS A CA 1
ATOM 633 C C . CYS A 1 80 ? -45.13931 -7.38071 28.45285 1.000 22.58278 99 CYS A C 1
ATOM 634 O O . CYS A 1 80 ? -44.36206 -6.43880 28.58663 1.000 20.84364 99 CYS A O 1
ATOM 637 N N . GLN A 1 81 ? -46.05833 -7.68444 29.37889 1.000 20.87767 100 GLN A N 1
ATOM 638 C CA . GLN A 1 81 ? -46.02463 -7.05190 30.67408 1.000 22.87970 100 GLN A CA 1
ATOM 639 C C . GLN A 1 81 ? -46.20399 -8.15706 31.70924 1.000 25.70810 100 GLN A C 1
ATOM 640 O O . GLN A 1 81 ? -47.11733 -8.97659 31.56917 1.000 24.66774 100 GLN A O 1
ATOM 646 N N . ALA A 1 82 ? -45.31953 -8.19979 32.71956 1.000 26.38508 101 ALA A N 1
ATOM 647 C CA . ALA A 1 82 ? -45.32402 -9.27532 33.69493 1.000 26.24279 101 ALA A CA 1
ATOM 648 C C . ALA A 1 82 ? -45.18491 -8.68562 35.07910 1.000 27.45904 101 ALA A C 1
ATOM 649 O O . ALA A 1 82 ? -44.62943 -7.60181 35.26558 1.000 30.31612 101 ALA A O 1
ATOM 651 N N . MET A 1 83 ? -45.68544 -9.43787 36.08092 1.000 30.88984 102 MET A N 1
ATOM 652 C CA . MET A 1 83 ? -45.43393 -9.17001 37.48543 1.000 32.38346 102 MET A CA 1
ATOM 653 C C . MET A 1 83 ? -44.58561 -10.31209 38.05180 1.000 39.37802 102 MET A C 1
ATOM 654 O O . MET A 1 83 ? -44.84031 -11.48968 37.75380 1.000 39.94121 102 MET A O 1
ATOM 659 N N . ASN A 1 84 ? -43.54956 -9.96883 38.81629 1.000 46.79746 103 ASN A N 1
ATOM 660 C CA . ASN A 1 84 ? -42.77860 -11.01412 39.48642 1.000 50.40868 103 ASN A CA 1
ATOM 661 C C . ASN A 1 84 ? -43.44241 -11.37005 40.82376 1.000 53.37497 103 ASN A C 1
ATOM 662 O O . ASN A 1 84 ? -44.50487 -10.84331 41.17283 1.000 52.10628 103 ASN A O 1
ATOM 667 N N . ARG A 1 85 ? -42.82150 -12.30673 41.56145 1.000 53.62799 104 ARG A N 1
ATOM 668 C CA . ARG A 1 85 ? -43.36835 -12.74086 42.85161 1.000 65.56633 104 ARG A CA 1
ATOM 669 C C . ARG A 1 85 ? -43.60860 -11.56832 43.80897 1.000 73.40453 104 ARG A C 1
ATOM 670 O O . ARG A 1 85 ? -44.61808 -11.54036 44.52763 1.000 70.89917 104 ARG A O 1
ATOM 672 N N . ASN A 1 86 ? -42.67654 -10.60367 43.85146 1.000 77.78412 105 ASN A N 1
ATOM 673 C CA . ASN A 1 86 ? -42.82212 -9.41437 44.69596 1.000 76.56304 105 ASN A CA 1
ATOM 674 C C . ASN A 1 86 ? -43.92645 -8.46485 44.21637 1.000 70.91438 105 ASN A C 1
ATOM 675 O O . ASN A 1 86 ? -44.39377 -7.62656 44.99350 1.000 67.79168 105 ASN A O 1
ATOM 677 N N . GLY A 1 87 ? -44.31655 -8.52422 42.94563 1.000 65.50164 106 GLY A N 1
ATOM 678 C CA . GLY A 1 87 ? -45.32225 -7.61816 42.42400 1.000 60.14246 106 GLY A CA 1
ATOM 679 C C . GLY A 1 87 ? -44.78033 -6.47970 41.58864 1.000 56.59842 106 GLY A C 1
ATOM 680 O O . GLY A 1 87 ? -45.55244 -5.59694 41.19091 1.000 57.24502 106 GLY A O 1
ATOM 681 N N . LYS A 1 88 ? -43.47483 -6.45736 41.34748 1.000 53.24129 107 LYS A N 1
ATOM 682 C CA . LYS A 1 88 ? -42.86476 -5.46668 40.48130 1.000 45.22659 107 LYS A CA 1
ATOM 683 C C . LYS A 1 88 ? -43.25574 -5.78846 39.04134 1.000 35.62633 107 LYS A C 1
ATOM 684 O O . LYS A 1 88 ? -43.16368 -6.94696 38.63925 1.000 42.58479 107 LYS A O 1
ATOM 690 N N . GLU A 1 89 ? -43.70222 -4.77819 38.29944 1.000 38.16915 108 GLU A N 1
ATOM 691 C CA . GLU A 1 89 ? -44.06245 -4.94846 36.88916 1.000 34.52695 108 GLU A CA 1
ATOM 692 C C . GLU A 1 89 ? -42.87492 -4.64063 35.99410 1.000 36.72171 108 GLU A C 1
ATOM 693 O O . GLU A 1 89 ? -42.08316 -3.72791 36.25339 1.000 36.98167 108 GLU A O 1
ATOM 699 N N . THR A 1 90 ? -42.74409 -5.44248 34.94069 1.000 28.41414 109 THR A N 1
ATOM 700 C CA . THR A 1 90 ? -41.68638 -5.28201 33.95388 1.000 28.87467 109 THR A CA 1
ATOM 701 C C . THR A 1 90 ? -42.31165 -5.34514 32.56976 1.000 26.59344 109 THR A C 1
ATOM 702 O O . THR A 1 90 ? -43.12392 -6.23812 32.29413 1.000 27.64841 109 THR A O 1
ATOM 706 N N . LYS A 1 91 ? -41.93770 -4.40161 31.70642 1.000 25.99923 110 LYS A N 1
ATOM 707 C CA . LYS A 1 91 ? -42.38121 -4.37859 30.32094 1.000 22.02816 110 LYS A CA 1
ATOM 708 C C . LYS A 1 91 ? -41.24221 -4.81520 29.40395 1.000 24.03402 110 LYS A C 1
ATOM 709 O O . LYS A 1 91 ? -40.06126 -4.55754 29.66380 1.000 26.89300 110 LYS A O 1
ATOM 715 N N . SER A 1 92 ? -41.62437 -5.49963 28.32603 1.000 21.40271 111 SER A N 1
ATOM 716 C CA . SER A 1 92 ? -40.72272 -5.85680 27.24315 1.000 19.97918 111 SER A CA 1
ATOM 717 C C . SER A 1 92 ? -41.33814 -5.35506 25.94341 1.000 21.82495 111 SER A C 1
ATOM 718 O O . SER A 1 92 ? -42.53632 -5.56935 25.70270 1.000 21.83642 111 SER A O 1
ATOM 721 N N . ASN A 1 93 ? -40.52364 -4.70580 25.11000 1.000 19.82865 112 ASN A N 1
ATOM 722 C CA . ASN A 1 93 ? -41.03237 -4.12685 23.85773 1.000 17.73444 112 ASN A CA 1
ATOM 723 C C . ASN A 1 93 ? -40.11071 -4.51788 22.71809 1.000 17.48970 112 ASN A C 1
ATOM 724 O O . ASN A 1 93 ? -38.93245 -4.15572 22.71871 1.000 19.49837 112 ASN A O 1
ATOM 729 N N . TYR A 1 94 ? -40.67763 -5.18510 21.71125 1.000 16.65993 113 TYR A N 1
ATOM 730 C CA . TYR A 1 94 ? -39.91324 -5.66037 20.55718 1.000 16.39426 113 TYR A CA 1
ATOM 731 C C . TYR A 1 94 ? -40.48689 -5.14542 19.25317 1.000 17.92564 113 TYR A C 1
ATOM 732 O O . TYR A 1 94 ? -41.70807 -5.19355 19.03441 1.000 19.09606 113 TYR A O 1
ATOM 741 N N . ARG A 1 95 ? -39.58416 -4.71930 18.35379 1.000 15.93449 114 ARG A N 1
ATOM 742 C CA . ARG A 1 95 ? -40.00766 -4.41583 16.97482 1.000 15.25734 114 ARG A CA 1
ATOM 743 C C . ARG A 1 95 ? -39.41006 -5.49843 16.09219 1.000 15.41871 114 ARG A C 1
ATOM 744 O O . ARG A 1 95 ? -38.17335 -5.60600 15.98363 1.000 16.75172 114 ARG A O 1
ATOM 752 N N . VAL A 1 96 ? -40.28961 -6.31369 15.49024 1.000 14.68932 115 VAL A N 1
ATOM 753 C CA . VAL A 1 96 ? -39.87718 -7.48450 14.71336 1.000 15.10192 115 VAL A CA 1
ATOM 754 C C . VAL A 1 96 ? -39.97142 -7.15121 13.22210 1.000 15.71871 115 VAL A C 1
ATOM 755 O O . VAL A 1 96 ? -41.04206 -6.78082 12.72432 1.000 16.22120 115 VAL A O 1
ATOM 759 N N . ARG A 1 97 ? -38.82053 -7.28618 12.56473 1.000 17.06162 116 ARG A N 1
ATOM 760 C CA . ARG A 1 97 ? -38.67558 -7.07454 11.11702 1.000 16.84120 116 ARG A CA 1
ATOM 761 C C . ARG A 1 97 ? -38.30759 -8.39478 10.49944 1.000 17.50323 116 ARG A C 1
ATOM 762 O O . ARG A 1 97 ? -37.39325 -9.07838 10.96641 1.000 19.84452 116 ARG A O 1
ATOM 770 N N . VAL A 1 98 ? -39.01818 -8.77263 9.41890 1.000 18.51761 117 VAL A N 1
ATOM 771 C CA . VAL A 1 98 ? -38.76529 -10.08627 8.83520 1.000 19.21549 117 VAL A CA 1
ATOM 772 C C . VAL A 1 98 ? -37.89715 -9.99214 7.57458 1.000 17.08457 117 VAL A C 1
ATOM 773 O O . VAL A 1 98 ? -37.87620 -8.95970 6.90431 1.000 20.30873 117 VAL A O 1
ATOM 777 N N . TYR A 1 99 ? -37.21934 -11.07712 7.25210 1.000 18.84448 118 TYR A N 1
ATOM 778 C CA . TYR A 1 99 ? -36.39179 -11.05419 6.04449 1.000 20.10418 118 TYR A CA 1
ATOM 779 C C . TYR A 1 99 ? -36.19449 -12.43725 5.45510 1.000 19.10581 118 TYR A C 1
ATOM 780 O O . TYR A 1 99 ? -36.40031 -13.45670 6.12228 1.000 20.52212 118 TYR A O 1
ATOM 789 N N . GLN A 1 100 ? -35.79826 -12.46367 4.17560 1.000 18.90179 119 GLN A N 1
ATOM 790 C CA . GLN A 1 100 ? -35.28183 -13.68639 3.56955 1.000 18.44573 119 GLN A CA 1
ATOM 791 C C . GLN A 1 100 ? -34.11145 -13.34372 2.66353 1.000 18.25031 119 GLN A C 1
ATOM 792 O O . GLN A 1 100 ? -34.09152 -12.27018 2.03505 1.000 18.99170 119 GLN A O 1
ATOM 798 N N . ILE A 1 101 ? -33.16178 -14.27344 2.61920 1.000 22.05782 120 ILE A N 1
ATOM 799 C CA . ILE A 1 101 ? -31.93966 -14.12248 1.82213 1.000 21.84124 120 ILE A CA 1
ATOM 800 C C . ILE A 1 101 ? -32.24332 -14.72928 0.45884 1.000 21.33304 120 ILE A C 1
ATOM 801 O O . ILE A 1 101 ? -32.58533 -15.93631 0.39680 1.000 24.73480 120 ILE A O 1
ATOM 806 N N . PRO A 1 102 ? -32.01497 -14.00135 -0.63526 1.000 20.80170 121 PRO A N 1
ATOM 807 C CA . PRO A 1 102 ? -32.17584 -14.62557 -1.95931 1.000 20.42718 121 PRO A CA 1
ATOM 808 C C . PRO A 1 102 ? -31.04235 -15.58686 -2.24460 1.000 21.36542 121 PRO A C 1
ATOM 809 O O . PRO A 1 102 ? -29.99443 -15.66247 -1.59196 1.000 24.31210 121 PRO A O 1
ATOM 813 N N . GLY A 1 103 ? -31.26448 -16.36712 -3.31995 1.000 23.60747 122 GLY A N 1
ATOM 814 C CA . GLY A 1 103 ? -30.18032 -17.15555 -3.87696 1.000 26.26709 122 GLY A CA 1
ATOM 815 C C . GLY A 1 103 ? -29.11820 -16.23701 -4.44153 1.000 25.25526 122 GLY A C 1
ATOM 816 O O . GLY A 1 103 ? -29.37713 -15.03977 -4.64709 1.000 25.96368 122 GLY A O 1
ATOM 817 N N . LYS A 1 104 ? -27.93214 -16.79894 -4.65133 1.000 28.95222 123 LYS A N 1
ATOM 818 C CA . LYS A 1 104 ? -26.81802 -16.05132 -5.22030 1.000 28.64567 123 LYS A CA 1
ATOM 819 C C . LYS A 1 104 ? -27.27332 -15.38257 -6.52794 1.000 29.37794 123 LYS A C 1
ATOM 820 O O . LYS A 1 104 ? -28.00863 -15.98393 -7.32026 1.000 30.70147 123 LYS A O 1
ATOM 826 N N . PRO A 1 105 ? -26.94796 -14.11653 -6.74379 1.000 25.14539 124 PRO A N 1
ATOM 827 C CA . PRO A 1 105 ? -27.37733 -13.45957 -7.98519 1.000 23.32862 124 PRO A CA 1
ATOM 828 C C . PRO A 1 105 ? -26.63123 -14.03225 -9.17152 1.000 25.61560 124 PRO A C 1
ATOM 829 O O . PRO A 1 105 ? -25.53818 -14.62531 -9.06112 1.000 27.95499 124 PRO A O 1
ATOM 833 N N . GLU A 1 106 ? -27.27157 -13.89057 -10.33870 1.000 25.01751 125 GLU A N 1
ATOM 834 C CA . GLU A 1 106 ? -26.69940 -14.38575 -11.58134 1.000 24.46321 125 GLU A CA 1
ATOM 835 C C . GLU A 1 106 ? -26.75387 -13.31960 -12.66348 1.000 25.53756 125 GLU A C 1
ATOM 836 O O . GLU A 1 106 ? -27.73479 -12.58663 -12.77950 1.000 28.06158 125 GLU A O 1
ATOM 842 N N . ILE A 1 107 ? -25.76391 -13.34110 -13.54715 1.000 26.06022 126 ILE A N 1
ATOM 843 C CA . ILE A 1 107 ? -25.80696 -12.52985 -14.75512 1.000 30.73932 126 ILE A CA 1
ATOM 844 C C . ILE A 1 107 ? -26.30310 -13.41639 -15.89425 1.000 32.09663 126 ILE A C 1
ATOM 845 O O . ILE A 1 107 ? -25.70478 -14.46192 -16.19429 1.000 33.87850 126 ILE A O 1
ATOM 850 N N . VAL A 1 108 ? -27.39820 -13.00255 -16.53780 1.000 28.57135 127 VAL A N 1
ATOM 851 C CA . VAL A 1 108 ? -27.86485 -13.62227 -17.80212 1.000 36.01519 127 VAL A CA 1
ATOM 852 C C . VAL A 1 108 ? -27.74853 -12.66500 -19.01137 1.000 27.41325 127 VAL A C 1
ATOM 853 O O . VAL A 1 108 ? -27.67552 -11.43191 -18.90434 1.000 35.16606 127 VAL A O 1
ATOM 857 N N . ASP A 1 109 ? -27.68049 -13.25341 -20.20419 1.000 30.36612 128 ASP A N 1
ATOM 858 C CA . ASP A 1 109 ? -27.64539 -12.52546 -21.47208 1.000 41.29134 128 ASP A CA 1
ATOM 859 C C . ASP A 1 109 ? -26.43869 -11.58872 -21.57112 1.000 39.32188 128 ASP A C 1
ATOM 860 O O . ASP A 1 109 ? -26.53450 -10.45837 -22.06357 1.000 41.17643 128 ASP A O 1
ATOM 865 N N . SER A 1 110 ? -25.29502 -12.04008 -21.08993 1.000 29.32250 129 SER A N 1
ATOM 866 C CA . SER A 1 110 ? -24.14268 -11.15720 -21.09372 1.000 34.42408 129 SER A CA 1
ATOM 867 C C . SER A 1 110 ? -23.56217 -11.00928 -22.49476 1.000 32.69015 129 SER A C 1
ATOM 868 O O . SER A 1 110 ? -23.61643 -11.92966 -23.31225 1.000 34.21104 129 SER A O 1
ATOM 871 N N . ALA A 1 111 ? -23.01732 -9.83482 -22.77013 1.000 32.63748 130 ALA A N 1
ATOM 872 C CA . ALA A 1 111 ? -22.39241 -9.60119 -24.06513 1.000 33.83894 130 ALA A CA 1
ATOM 873 C C . ALA A 1 111 ? -20.98144 -10.16642 -24.06353 1.000 35.78619 130 ALA A C 1
ATOM 874 O O . ALA A 1 111 ? -20.27159 -10.08235 -23.05909 1.000 37.11963 130 ALA A O 1
ATOM 876 N N . SER A 1 112 ? -20.58562 -10.78382 -25.17757 1.000 33.24767 131 SER A N 1
ATOM 877 C CA A SER A 1 112 ? -19.19641 -11.17810 -25.28105 0.549 34.50505 131 SER A CA 1
ATOM 878 C CA B SER A 1 112 ? -19.20496 -11.20629 -25.35334 0.451 34.56699 131 SER A CA 1
ATOM 879 C C . SER A 1 112 ? -18.33495 -10.09690 -25.92027 1.000 35.50561 131 SER A C 1
ATOM 880 O O . SER A 1 112 ? -17.12058 -10.09219 -25.70702 1.000 36.86349 131 SER A O 1
ATOM 885 N N . GLU A 1 113 ? -18.91740 -9.19062 -26.69939 1.000 36.79879 132 GLU A N 1
ATOM 886 C CA . GLU A 1 113 ? -18.15514 -8.14785 -27.38263 1.000 36.27982 132 GLU A CA 1
ATOM 887 C C . GLU A 1 113 ? -18.82548 -6.81124 -27.11847 1.000 45.38549 132 GLU A C 1
ATOM 888 O O . GLU A 1 113 ? -20.05710 -6.72566 -27.09109 1.000 42.29913 132 GLU A O 1
ATOM 894 N N . LEU A 1 114 ? -18.01543 -5.79129 -26.84145 1.000 36.24509 133 LEU A N 1
ATOM 895 C CA . LEU A 1 114 ? -18.49204 -4.42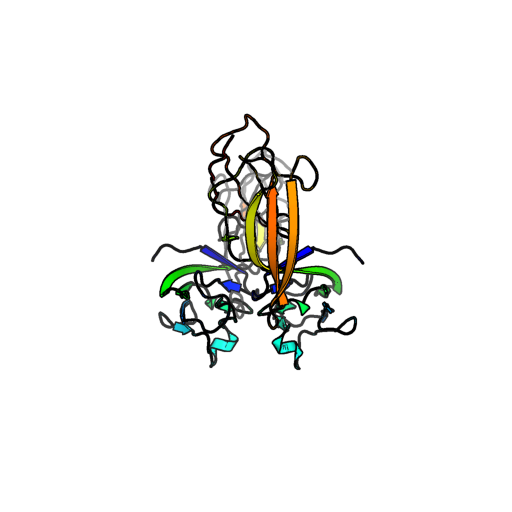059 -26.70973 1.000 37.22640 133 LEU A CA 1
ATOM 896 C C . LEU A 1 114 ? -17.73980 -3.56877 -27.72199 1.000 38.27472 133 LEU A C 1
ATOM 897 O O . LEU A 1 114 ? -16.58903 -3.85707 -28.06221 1.000 38.81279 133 LEU A O 1
ATOM 902 N N . THR A 1 115 ? -18.39723 -2.53434 -28.23308 1.000 36.99967 134 THR A N 1
ATOM 903 C CA . THR A 1 115 ? -17.77200 -1.58399 -29.14392 1.000 38.83239 134 THR A CA 1
ATOM 904 C C . THR A 1 115 ? -17.57741 -0.26938 -28.40730 1.000 42.92253 134 THR A C 1
ATOM 905 O O . THR A 1 115 ? -18.54664 0.28149 -27.87977 1.000 39.26704 134 THR A O 1
ATOM 909 N N . ALA A 1 116 ? -16.34578 0.23150 -28.37692 1.000 41.91603 135 ALA A N 1
ATOM 910 C CA . ALA A 1 116 ? -16.08345 1.47760 -27.66135 1.000 43.87537 135 ALA A CA 1
ATOM 911 C C . ALA A 1 116 ? -16.75883 2.65469 -28.35283 1.000 47.38329 135 ALA A C 1
ATOM 912 O O . ALA A 1 116 ? -16.85637 2.70924 -29.58211 1.000 47.50098 135 ALA A O 1
ATOM 914 N N . GLY A 1 117 ? -17.20274 3.62542 -27.54516 1.000 47.04339 136 GLY A N 1
ATOM 915 C CA . GLY A 1 117 ? -17.75245 4.84768 -28.09206 1.000 50.50609 136 GLY A CA 1
ATOM 916 C C . GLY A 1 117 ? -19.22229 4.80806 -28.46028 1.000 48.64997 136 GLY A C 1
ATOM 917 O O . GLY A 1 117 ? -19.76123 5.83310 -28.90173 1.000 53.60902 136 GLY A O 1
ATOM 918 N N . VAL A 1 118 ? -19.88459 3.66860 -28.30923 1.000 41.34209 137 VAL A N 1
ATOM 919 C CA . VAL A 1 118 ? -21.32014 3.55174 -28.55619 1.000 43.86517 137 VAL A CA 1
ATOM 920 C C . VAL A 1 118 ? -21.94772 2.82444 -27.37200 1.000 41.62703 137 VAL A C 1
ATOM 921 O O . VAL A 1 118 ? -21.24416 2.17734 -26.57503 1.000 40.62550 137 VAL A O 1
ATOM 925 N N . PRO A 1 119 ? -23.26922 2.90390 -27.21401 1.000 46.79717 138 PRO A N 1
ATOM 926 C CA . PRO A 1 119 ? -23.88851 2.17963 -26.09687 1.000 43.61718 138 PRO A CA 1
ATOM 927 C C . PRO A 1 119 ? -23.93640 0.70203 -26.41360 1.000 41.25886 138 PRO A C 1
ATOM 928 O O . PRO A 1 119 ? -24.07858 0.31316 -27.57467 1.000 41.70642 138 PRO A O 1
ATOM 932 N N . ASN A 1 120 ? -23.76156 -0.11256 -25.37506 1.000 36.89202 139 ASN A N 1
ATOM 933 C CA . ASN A 1 120 ? -23.76351 -1.56522 -25.47418 1.000 33.73052 139 ASN A CA 1
ATOM 934 C C . ASN A 1 120 ? -24.53621 -2.13779 -24.30584 1.000 33.08162 139 ASN A C 1
ATOM 935 O O . ASN A 1 120 ? -24.29466 -1.72060 -23.17062 1.000 31.71914 139 ASN A O 1
ATOM 940 N N . LYS A 1 121 ? -25.37844 -3.14832 -24.55340 1.000 31.06556 140 LYS A N 1
ATOM 941 C CA . LYS A 1 121 ? -25.98080 -3.93444 -23.49411 1.000 29.87687 140 LYS A CA 1
ATOM 942 C C . LYS A 1 121 ? -24.93577 -4.88060 -22.91317 1.000 31.86352 140 LYS A C 1
ATOM 943 O O . LYS A 1 121 ? -24.34923 -5.68200 -23.65020 1.000 43.19932 140 LYS A O 1
ATOM 945 N N . VAL A 1 122 ? -24.60765 -4.72803 -21.63993 1.000 28.66754 141 VAL A N 1
ATOM 946 C CA . VAL A 1 122 ? -23.58140 -5.55069 -20.99638 1.000 26.46196 141 VAL A CA 1
ATOM 947 C C . VAL A 1 122 ? -24.16350 -6.85186 -20.48040 1.000 26.66400 141 VAL A C 1
ATOM 948 O O . VAL A 1 122 ? -23.56580 -7.91991 -20.63875 1.000 28.08872 141 VAL A O 1
ATOM 952 N N . GLY A 1 123 ? -25.31017 -6.79513 -19.82303 1.000 24.50970 142 GLY A N 1
ATOM 953 C CA . GLY A 1 123 ? -25.89136 -7.98833 -19.24966 1.000 26.15184 142 GLY A CA 1
ATOM 954 C C . GLY A 1 123 ? -27.09606 -7.62519 -18.41375 1.000 23.75051 142 GLY A C 1
ATOM 955 O O . GLY A 1 123 ? -27.39839 -6.42201 -18.17614 1.000 24.20409 142 GLY A O 1
ATOM 956 N N . THR A 1 124 ? -27.73964 -8.68065 -17.89948 1.000 23.26175 143 THR A N 1
ATOM 957 C CA . THR A 1 124 ? -28.88336 -8.54369 -17.01116 1.000 23.38621 143 THR A CA 1
ATOM 958 C C . THR A 1 124 ? -28.60810 -9.33306 -15.73817 1.000 22.50651 143 THR A C 1
ATOM 959 O O . THR A 1 124 ? -28.22123 -10.50394 -15.84069 1.000 27.58010 143 THR A O 1
ATOM 963 N N . CYS A 1 125 ? -28.67472 -8.67008 -14.58785 1.000 21.84398 144 CYS A N 1
ATOM 964 C CA . CYS A 1 125 ? -28.44678 -9.33835 -13.31127 1.000 22.83985 144 CYS A CA 1
ATOM 965 C C . CYS A 1 125 ? -29.79624 -9.69368 -12.70197 1.000 23.44208 144 CYS A C 1
ATOM 966 O O . CYS A 1 125 ? -30.73235 -8.90165 -12.80127 1.000 21.43474 144 CYS A O 1
ATOM 969 N N . VAL A 1 126 ? -29.90849 -10.91012 -12.15582 1.000 22.37380 145 VAL A N 1
ATOM 970 C CA . VAL A 1 126 ? -31.15863 -11.41098 -11.56056 1.000 21.70549 145 VAL A CA 1
ATOM 971 C C . VAL A 1 126 ? -30.90177 -11.97747 -10.17466 1.000 20.65115 145 VAL A C 1
ATOM 972 O O . VAL A 1 126 ? -29.94017 -12.71856 -9.93454 1.000 21.76241 145 VAL A O 1
ATOM 976 N N . SER A 1 127 ? -31.75720 -11.57689 -9.23113 1.000 19.45249 146 SER A N 1
ATOM 977 C CA A SER A 1 127 ? -31.74556 -12.10206 -7.87165 0.728 19.72263 146 SER A CA 1
ATOM 978 C CA B SER A 1 127 ? -31.73977 -12.11983 -7.88233 0.272 19.69913 146 SER A CA 1
ATOM 979 C C . SER A 1 127 ? -33.13979 -12.58898 -7.52929 1.000 18.31848 146 SER A C 1
ATOM 980 O O . SER A 1 127 ? -34.10609 -11.83795 -7.70143 1.000 20.47261 146 SER A O 1
ATOM 985 N N . GLU A 1 128 ? -33.26234 -13.81907 -7.01702 1.000 19.37247 147 GLU A N 1
ATOM 986 C CA . GLU A 1 128 ? -34.60100 -14.36733 -6.72702 1.000 20.07125 147 GLU A CA 1
ATOM 987 C C . GLU A 1 128 ? -34.74932 -14.74488 -5.26220 1.000 20.48262 147 GLU A C 1
ATOM 988 O O . GLU A 1 128 ? -33.89980 -15.43565 -4.71286 1.000 21.98078 147 GLU A O 1
ATOM 994 N N . GLY A 1 129 ? -35.83621 -14.29709 -4.64337 1.000 18.12042 148 GLY A N 1
ATOM 995 C CA . GLY A 1 129 ? -36.22330 -14.78811 -3.33290 1.000 20.63179 148 GLY A CA 1
ATOM 996 C C . GLY A 1 129 ? -35.87562 -13.90864 -2.14608 1.000 18.95194 148 GLY A C 1
ATOM 997 O O . GLY A 1 129 ? -35.74116 -14.44624 -1.05151 1.000 21.22326 148 GLY A O 1
ATOM 998 N N . SER A 1 130 ? -35.79271 -12.59156 -2.29835 1.000 17.55827 149 SER A N 1
ATOM 999 C CA . SER A 1 130 ? -35.45545 -11.73959 -1.14287 1.000 16.95788 149 SER A CA 1
ATOM 1000 C C . SER A 1 130 ? -36.68863 -11.18284 -0.42637 1.000 16.33885 149 SER A C 1
ATOM 1001 O O . SER A 1 130 ? -37.75742 -10.98571 -0.99874 1.000 16.94094 149 SER A O 1
ATOM 1004 N N . TYR A 1 131 ? -36.49441 -10.83608 0.86356 1.000 16.61859 150 TYR A N 1
ATOM 1005 C CA . TYR A 1 131 ? -37.42286 -9.95754 1.56948 1.000 18.52341 150 TYR A CA 1
ATOM 1006 C C . TYR A 1 131 ? -36.60505 -9.21366 2.61941 1.000 18.10591 150 TYR A C 1
ATOM 1007 O O . TYR A 1 131 ? -35.78000 -9.83885 3.27896 1.000 19.17256 150 TYR A O 1
ATOM 1016 N N . PRO A 1 132 ? -36.76261 -7.88693 2.77504 1.000 18.87163 151 PRO A N 1
ATOM 1017 C CA . PRO A 1 132 ? -37.46348 -6.98438 1.85211 1.000 17.33441 151 PRO A CA 1
ATOM 1018 C C . PRO A 1 132 ? -36.76254 -7.00609 0.52231 1.000 19.39212 151 PRO A C 1
ATOM 1019 O O . PRO A 1 132 ? -35.84829 -7.79016 0.29225 1.000 18.44083 151 PRO A O 1
ATOM 1023 N N . ALA A 1 133 ? -37.25559 -6.20023 -0.42050 1.000 18.03986 152 ALA A N 1
ATOM 1024 C CA . ALA A 1 133 ? -36.75592 -6.38594 -1.79109 1.000 19.03756 152 ALA A CA 1
ATOM 1025 C C . ALA A 1 133 ? -35.21843 -6.31813 -1.90323 1.000 17.68015 152 ALA A C 1
ATOM 1026 O O . ALA A 1 133 ? -34.60665 -7.14816 -2.59650 1.000 18.09865 152 ALA A O 1
ATOM 1028 N N . GLY A 1 134 ? -34.57906 -5.29894 -1.28540 1.000 19.03304 153 GLY A N 1
ATOM 1029 C CA . GLY A 1 134 ? -33.16349 -5.10167 -1.52428 1.000 18.87991 153 GLY A CA 1
ATOM 1030 C C . GLY A 1 134 ? -32.95621 -4.45467 -2.88610 1.000 19.08674 153 GLY A C 1
ATOM 1031 O O . GLY A 1 134 ? -33.88997 -4.03047 -3.57297 1.000 21.05269 153 GLY A O 1
ATOM 1032 N N . THR A 1 135 ? -31.68606 -4.34893 -3.26264 1.000 18.88719 154 THR A N 1
ATOM 1033 C CA . THR A 1 135 ? -31.36181 -3.65485 -4.53534 1.000 20.14800 154 THR A CA 1
ATOM 1034 C C . THR A 1 135 ? -30.20585 -4.36289 -5.21752 1.000 21.09055 154 THR A C 1
ATOM 1035 O O . THR A 1 135 ? -29.37359 -5.00347 -4.56806 1.000 21.93600 154 THR A O 1
ATOM 1039 N N . LEU A 1 136 ? -30.08520 -4.18347 -6.54755 1.000 20.54233 155 LEU A N 1
ATOM 1040 C CA . LEU A 1 136 ? -28.94784 -4.67059 -7.33124 1.000 20.21163 155 LEU A CA 1
ATOM 1041 C C . LEU A 1 136 ? -28.08188 -3.49516 -7.78672 1.000 21.77922 155 LEU A C 1
ATOM 1042 O O . LEU A 1 136 ? -28.57447 -2.39046 -8.04456 1.000 24.15390 155 LEU A O 1
ATOM 1047 N N . SER A 1 137 ? -26.77717 -3.71787 -7.85414 1.000 22.99048 156 SER A N 1
ATOM 1048 C CA . SER A 1 137 ? -25.88882 -2.68097 -8.34876 1.000 23.71223 156 SER A CA 1
ATOM 1049 C C . SER A 1 137 ? -24.76551 -3.33410 -9.13923 1.000 27.67929 156 SER A C 1
ATOM 1050 O O . SER A 1 137 ? -24.51227 -4.54415 -9.02406 1.000 28.13039 156 SER A O 1
ATOM 1053 N N . TRP A 1 138 ? -24.11468 -2.53029 -9.98678 1.000 25.44378 157 TRP A N 1
ATOM 1054 C CA . TRP A 1 138 ? -23.08045 -3.03021 -10.88388 1.000 30.11583 157 TRP A CA 1
ATOM 1055 C C . TRP A 1 138 ? -21.71654 -2.44687 -10.52037 1.000 27.94686 157 TRP A C 1
ATOM 1056 O O . TRP A 1 138 ? -21.60444 -1.33366 -9.98049 1.000 31.72744 157 TRP A O 1
ATOM 1067 N N . HIS A 1 139 ? -20.66528 -3.20584 -10.82452 1.000 30.12713 158 HIS A N 1
ATOM 1068 C CA . HIS A 1 139 ? -19.29094 -2.80084 -10.59647 1.000 32.54789 158 HIS A CA 1
ATOM 1069 C C . HIS A 1 139 ? -18.44444 -3.08596 -11.82822 1.000 33.53089 158 HIS A C 1
ATOM 1070 O O . HIS A 1 139 ? -18.66516 -4.06800 -12.54711 1.000 32.98191 158 HIS A O 1
ATOM 1077 N N . LEU A 1 140 ? -17.45309 -2.22727 -12.01852 1.000 34.97438 159 LEU A N 1
ATOM 1078 C CA . LEU A 1 140 ? -16.50354 -2.34850 -13.11671 1.000 37.00251 159 LEU A CA 1
ATOM 1079 C C . LEU A 1 140 ? -15.11418 -2.31276 -12.50405 1.000 41.02580 159 LEU A C 1
ATOM 1080 O O . LEU A 1 140 ? -14.76336 -1.32703 -11.84559 1.000 42.59422 159 LEU A O 1
ATOM 1085 N N . ASP A 1 141 ? -14.35971 -3.38962 -12.71979 1.000 43.62521 160 ASP A N 1
ATOM 1086 C CA . ASP A 1 141 ? -13.03872 -3.64469 -12.13560 1.000 53.63633 160 ASP A CA 1
ATOM 1087 C C . ASP A 1 141 ? -12.95016 -3.14749 -10.69430 1.000 59.26182 160 ASP A C 1
ATOM 1088 O O . ASP A 1 141 ? -12.02842 -2.43061 -10.30545 1.000 65.60424 160 ASP A O 1
ATOM 1093 N N . GLY A 1 142 ? -13.91212 -3.59006 -9.89009 1.000 55.50882 161 GLY A N 1
ATOM 1094 C CA . GLY A 1 142 ? -13.91775 -3.32623 -8.47128 1.000 64.94987 161 GLY A CA 1
ATOM 1095 C C . GLY A 1 142 ? -14.42545 -1.97079 -8.05088 1.000 64.14886 161 GLY A C 1
ATOM 1096 O O . GLY A 1 142 ? -14.32476 -1.63641 -6.86898 1.000 72.33168 161 GLY A O 1
ATOM 1097 N N . LYS A 1 143 ? -14.92204 -1.15807 -8.96398 1.000 44.43957 162 LYS A N 1
ATOM 1098 C CA . LYS A 1 143 ? -15.46764 0.09724 -8.48219 1.000 51.16613 162 LYS A CA 1
ATOM 1099 C C . LYS A 1 143 ? -16.94385 0.17972 -8.83236 1.000 45.58023 162 LYS A C 1
ATOM 1100 O O . LYS A 1 143 ? -17.36448 -0.34046 -9.86285 1.000 40.42819 162 LYS A O 1
ATOM 1102 N N . PRO A 1 144 ? -17.74731 0.82576 -8.00041 1.000 41.03693 163 PRO A N 1
ATOM 1103 C CA . PRO A 1 144 ? -19.17238 0.98360 -8.30047 1.000 37.88687 163 PRO A CA 1
ATOM 1104 C C . PRO A 1 144 ? -19.39154 1.72585 -9.60961 1.000 45.40290 163 PRO A C 1
ATOM 1105 O O . PRO A 1 144 ? -18.72584 2.71324 -9.90858 1.000 47.65245 163 PRO A O 1
ATOM 1109 N N . LEU A 1 145 ? -20.30340 1.20507 -10.42105 1.000 37.40664 164 LEU A N 1
ATOM 1110 C CA . LEU A 1 145 ? -20.80455 1.90552 -11.58840 1.000 39.76175 164 LEU A CA 1
ATOM 1111 C C . LEU A 1 145 ? -22.02300 2.70803 -11.18032 1.000 42.19461 164 LEU A C 1
ATOM 1112 O O . LEU A 1 145 ? -23.00819 2.13345 -10.70180 1.000 46.61623 164 LEU A O 1
ATOM 1117 N N . VAL A 1 146 ? -21.99926 4.01378 -11.39887 1.000 39.50502 165 VAL A N 1
ATOM 1118 C CA . VAL A 1 146 ? -23.11010 4.85954 -10.96524 1.000 46.83822 165 VAL A CA 1
ATOM 1119 C C . VAL A 1 146 ? -24.00718 5.14444 -12.16725 1.000 38.85256 165 VAL A C 1
ATOM 1120 O O . VAL A 1 146 ? -23.52811 5.71764 -13.15040 1.000 43.19373 165 VAL A O 1
ATOM 1124 N N . PRO A 1 147 ? -25.29923 4.84115 -12.10539 1.000 39.80404 166 PRO A N 1
ATOM 1125 C CA . PRO A 1 147 ? -26.17557 5.16476 -13.23974 1.000 44.15042 166 PRO A CA 1
ATOM 1126 C C . PRO A 1 147 ? -26.20022 6.65624 -13.57554 1.000 43.14410 166 PRO A C 1
ATOM 1127 O O . PRO A 1 147 ? -26.12696 7.53640 -12.70220 1.000 45.80105 166 PRO A O 1
ATOM 1131 N N . ASN A 1 148 ? -26.30600 6.91900 -14.87289 1.000 40.53450 167 ASN A N 1
ATOM 1132 C CA . ASN A 1 148 ? -26.36133 8.24013 -15.49941 1.000 47.92515 167 ASN A CA 1
ATOM 1133 C C . ASN A 1 148 ? -25.06503 9.04547 -15.35387 1.000 61.08914 167 ASN A C 1
ATOM 1134 O O . ASN A 1 148 ? -25.05779 10.25382 -15.58808 1.000 69.20366 167 ASN A O 1
ATOM 1139 N N . GLU A 1 149 ? -23.95972 8.40875 -14.97959 1.000 62.95784 168 GLU A N 1
ATOM 1140 C CA . GLU A 1 149 ? -22.65054 9.04860 -14.95980 1.000 51.96922 168 GLU A CA 1
ATOM 1141 C C . GLU A 1 149 ? -21.72891 8.30985 -15.91441 1.000 63.49961 168 GLU A C 1
ATOM 1142 O O . GLU A 1 149 ? -21.71248 7.07772 -15.93694 1.000 62.33732 168 GLU A O 1
ATOM 1144 N N . LYS A 1 150 ? -20.98044 9.05853 -16.71561 1.000 67.40408 169 LYS A N 1
ATOM 1145 C CA . LYS A 1 150 ? -19.93540 8.49395 -17.57444 1.000 71.57237 169 LYS A CA 1
ATOM 1146 C C . LYS A 1 150 ? -20.44111 7.39063 -18.50861 1.000 62.06343 169 LYS A C 1
ATOM 1147 O O . LYS A 1 150 ? -19.85656 6.31010 -18.57067 1.000 67.29604 169 LYS A O 1
ATOM 1153 N N . GLY A 1 151 ? -21.51629 7.66197 -19.25486 1.000 45.05325 170 GLY A N 1
ATOM 1154 C CA . GLY A 1 151 ? -21.99888 6.67922 -20.22700 1.000 40.34774 170 GLY A CA 1
ATOM 1155 C C . GLY A 1 151 ? -22.56105 5.37881 -19.66489 1.000 42.96892 170 GLY A C 1
ATOM 1156 O O . GLY A 1 151 ? -22.45388 4.33210 -20.30102 1.000 49.55540 170 GLY A O 1
ATOM 1157 N N . VAL A 1 152 ? -23.14298 5.40629 -18.49303 1.000 35.07218 171 VAL A N 1
ATOM 1158 C CA . VAL A 1 152 ? -23.73123 4.22142 -17.87362 1.000 31.24909 171 VAL A CA 1
ATOM 1159 C C . VAL A 1 152 ? -25.23297 4.42669 -17.79750 1.000 32.43892 171 VAL A C 1
ATOM 1160 O O . VAL A 1 152 ? -25.68708 5.47329 -17.32265 1.000 34.13936 171 VAL A O 1
ATOM 1164 N N . SER A 1 153 ? -26.00804 3.44313 -18.22596 1.000 28.60433 172 SER A N 1
ATOM 1165 C CA A SER A 1 153 ? -27.42450 3.49618 -17.90753 0.472 30.84978 172 SER A CA 1
ATOM 1166 C CA B SER A 1 153 ? -27.46011 3.45229 -18.05859 0.528 31.80828 172 SER A CA 1
ATOM 1167 C C . SER A 1 153 ? -27.91762 2.14264 -17.42391 1.000 30.79610 172 SER A C 1
ATOM 1168 O O . SER A 1 153 ? -27.37862 1.08857 -17.74882 1.000 28.29457 172 SER A O 1
ATOM 1173 N N . VAL A 1 154 ? -28.91148 2.19031 -16.54648 1.000 24.44726 173 VAL A N 1
ATOM 1174 C CA . VAL A 1 154 ? -29.43837 0.98891 -15.93739 1.000 22.82813 173 VAL A CA 1
ATOM 1175 C C . VAL A 1 154 ? -30.94983 1.04598 -15.97787 1.000 22.82913 173 VAL A C 1
ATOM 1176 O O . VAL A 1 154 ? -31.53749 2.12480 -15.81997 1.000 27.36838 173 VAL A O 1
ATOM 1180 N N . LYS A 1 155 ? -31.56360 -0.09420 -16.22573 1.000 21.41801 174 LYS A N 1
ATOM 1181 C CA . LYS A 1 155 ? -33.00221 -0.25218 -16.05922 1.000 22.12236 174 LYS A CA 1
ATOM 1182 C C . LYS A 1 155 ? -33.26991 -1.38103 -15.08195 1.000 22.15332 174 LYS A C 1
ATOM 1183 O O . LYS A 1 155 ? -32.51675 -2.36443 -15.02058 1.000 21.38234 174 LYS A O 1
ATOM 1189 N N . GLU A 1 156 ? -34.35505 -1.25117 -14.28319 1.000 20.46681 175 GLU A N 1
ATOM 1190 C CA . GLU A 1 156 ? -34.63993 -2.16914 -13.19732 1.000 19.57767 175 GLU A CA 1
ATOM 1191 C C . GLU A 1 156 ? -36.07647 -2.64958 -13.24874 1.000 17.62001 175 GLU A C 1
ATOM 1192 O O . GLU A 1 156 ? -36.98146 -1.88883 -13.62034 1.000 20.27488 175 GLU A O 1
ATOM 1198 N N . GLN A 1 157 ? -36.26536 -3.85352 -12.78177 1.000 17.21355 176 GLN A N 1
ATOM 1199 C CA . GLN A 1 157 ? -37.57946 -4.48718 -12.65668 1.000 19.05174 176 GLN A CA 1
ATOM 1200 C C . GLN A 1 157 ? -37.70382 -5.24488 -11.33924 1.000 18.78863 176 GLN A C 1
ATOM 1201 O O . GLN A 1 157 ? -36.73927 -5.87637 -10.87303 1.000 18.91081 176 GLN A O 1
ATOM 1207 N N . THR A 1 158 ? -38.89536 -5.17879 -10.72719 1.000 17.13963 177 THR A N 1
ATOM 1208 C CA . THR A 1 158 ? -39.22323 -5.94453 -9.53404 1.000 16.58548 177 THR A CA 1
ATOM 1209 C C . THR A 1 158 ? -40.49959 -6.75058 -9.76129 1.000 15.99678 177 THR A C 1
ATOM 1210 O O . THR A 1 158 ? -41.46993 -6.21603 -10.30450 1.000 18.91179 177 THR A O 1
ATOM 1214 N N . ARG A 1 159 ? -40.45377 -8.01752 -9.34728 1.000 18.35345 178 ARG A N 1
ATOM 1215 C CA A ARG A 1 159 ? -41.61677 -8.91234 -9.38055 0.525 18.27557 178 ARG A CA 1
ATOM 1216 C CA B ARG A 1 159 ? -41.61975 -8.90558 -9.37897 0.475 18.34479 178 ARG A CA 1
ATOM 1217 C C . ARG A 1 159 ? -41.73369 -9.61907 -8.04887 1.000 18.20266 178 ARG A C 1
ATOM 1218 O O . ARG A 1 159 ? -40.75100 -9.74531 -7.31286 1.000 19.59034 178 ARG A O 1
ATOM 1233 N N . ARG A 1 160 ? -42.95606 -10.08556 -7.71263 1.000 16.95933 179 ARG A N 1
ATOM 1234 C CA A ARG A 1 160 ? -43.14893 -10.88796 -6.51195 0.627 17.10609 179 ARG A CA 1
ATOM 1235 C CA B ARG A 1 160 ? -43.16208 -10.87313 -6.50148 0.373 17.78922 179 ARG A CA 1
ATOM 1236 C C . ARG A 1 160 ? -43.66641 -12.27030 -6.84074 1.000 16.78747 179 ARG A C 1
ATOM 1237 O O . ARG A 1 160 ? -44.52645 -12.45338 -7.72501 1.000 19.83098 179 ARG A O 1
ATOM 1252 N N . HIS A 1 161 ? -43.20253 -13.25338 -6.06634 1.000 17.47415 180 HIS A N 1
ATOM 1253 C CA . HIS A 1 161 ? -43.71883 -14.60455 -6.23935 1.000 16.78355 180 HIS A CA 1
ATOM 1254 C C . HIS A 1 161 ? -45.16530 -14.61391 -5.77103 1.000 18.41976 180 HIS A C 1
ATOM 1255 O O . HIS A 1 161 ? -45.46724 -14.06623 -4.70709 1.000 18.51937 180 HIS A O 1
ATOM 1262 N N . PRO A 1 162 ? -46.09125 -15.17375 -6.53103 1.000 17.62422 181 PRO A N 1
ATOM 1263 C CA . PRO A 1 162 ? -47.50938 -15.00806 -6.22501 1.000 19.94836 181 PRO A CA 1
ATOM 1264 C C . PRO A 1 162 ? -47.96687 -15.69235 -4.95140 1.000 23.22990 181 PRO A C 1
ATOM 1265 O O . PRO A 1 162 ? -49.01494 -15.31136 -4.42683 1.000 23.01522 181 PRO A O 1
ATOM 1269 N N . GLU A 1 163 ? -47.23857 -16.70681 -4.46766 1.000 20.41179 182 GLU A N 1
ATOM 1270 C CA . GLU A 1 163 ? -47.63524 -17.37065 -3.23193 1.000 20.28900 182 GLU A CA 1
ATOM 1271 C C . GLU A 1 163 ? -46.76117 -16.98359 -2.05659 1.000 24.13282 182 GLU A C 1
ATOM 1272 O O . GLU A 1 163 ? -47.27867 -16.81489 -0.95251 1.000 28.29376 182 GLU A O 1
ATOM 1278 N N . THR A 1 164 ? -45.45507 -16.85414 -2.26289 1.000 21.27710 183 THR A N 1
ATOM 1279 C CA . THR A 1 164 ? -44.60615 -16.56001 -1.09287 1.000 18.48913 183 THR A CA 1
ATOM 1280 C C . THR A 1 164 ? -44.40310 -15.10716 -0.84428 1.000 19.53614 183 THR A C 1
ATOM 1281 O O . THR A 1 164 ? -43.94610 -14.72679 0.24793 1.000 20.43901 183 THR A O 1
ATOM 1285 N N . GLY A 1 165 ? -44.66521 -14.22766 -1.82517 1.000 16.60076 184 GLY A N 1
ATOM 1286 C CA . GLY A 1 165 ? -44.43674 -12.81892 -1.59488 1.000 16.01191 184 GLY A CA 1
ATOM 1287 C C . GLY A 1 165 ? -43.00296 -12.37871 -1.73996 1.000 16.93709 184 GLY A C 1
ATOM 1288 O O . GLY A 1 165 ? -42.72265 -11.19372 -1.58638 1.000 19.37251 184 GLY A O 1
ATOM 1289 N N . LEU A 1 166 ? -42.07877 -13.30540 -1.99430 1.000 17.29048 185 LEU A N 1
ATOM 1290 C CA . LEU A 1 166 ? -40.66155 -12.92162 -2.06106 1.000 17.90397 185 LEU A CA 1
ATOM 1291 C C . LEU A 1 166 ? -40.35935 -12.22832 -3.39263 1.000 18.12780 185 LEU A C 1
ATOM 1292 O O . LEU A 1 166 ? -40.98575 -12.49742 -4.42855 1.000 18.08816 185 LEU A O 1
ATOM 1297 N N . PHE A 1 167 ? -39.33905 -11.38168 -3.38077 1.000 16.92999 186 PHE A N 1
ATOM 1298 C CA . PHE A 1 167 ? -39.01730 -10.52102 -4.52897 1.000 16.60352 186 PHE A CA 1
ATOM 1299 C C . PHE A 1 167 ? -37.97271 -11.11731 -5.46227 1.000 18.03304 186 PHE A C 1
ATOM 1300 O O . PHE A 1 167 ? -36.96974 -11.71002 -5.01757 1.000 17.72023 186 PHE A O 1
ATOM 1308 N N . THR A 1 168 ? -38.20210 -10.93502 -6.76956 1.000 17.75738 187 THR A N 1
ATOM 1309 C CA . THR A 1 168 ? -37.19901 -11.16148 -7.79738 1.000 17.51997 187 THR A CA 1
ATOM 1310 C C . THR A 1 168 ? -36.86206 -9.81780 -8.42258 1.000 17.92374 187 THR A C 1
ATOM 1311 O O . THR A 1 168 ? -37.75584 -9.05046 -8.81345 1.000 19.33283 187 THR A O 1
ATOM 1315 N N . LEU A 1 169 ? -35.56278 -9.48072 -8.43141 1.000 18.48482 188 LEU A N 1
ATOM 1316 C CA . LEU A 1 169 ? -35.06772 -8.21983 -8.99534 1.000 17.31547 188 LEU A CA 1
ATOM 1317 C C . LEU A 1 169 ? -34.30452 -8.51441 -10.27506 1.000 20.09826 188 LEU A C 1
ATOM 1318 O O . LEU A 1 169 ? -33.60466 -9.53253 -10.36528 1.000 20.32275 188 LEU A O 1
ATOM 1323 N N . GLN A 1 170 ? -34.44459 -7.63553 -11.26068 1.000 17.73839 189 GLN A N 1
ATOM 1324 C CA A GLN A 1 170 ? -33.65212 -7.68380 -12.47959 0.460 19.15595 189 GLN A CA 1
ATOM 1325 C CA B GLN A 1 170 ? -33.61366 -7.68192 -12.45821 0.540 17.68528 189 GLN A CA 1
ATOM 1326 C C . GLN A 1 170 ? -33.06006 -6.30004 -12.74571 1.000 22.81285 189 GLN A C 1
ATOM 1327 O O . GLN A 1 170 ? -33.72693 -5.26577 -12.53636 1.000 21.77407 189 GLN A O 1
ATOM 1338 N N . SER A 1 171 ? -31.81136 -6.26010 -13.21163 1.000 19.75744 190 SER A N 1
ATOM 1339 C CA . SER A 1 171 ? -31.12878 -5.00636 -13.51370 1.000 18.44370 190 SER A CA 1
ATOM 1340 C C . SER A 1 171 ? -30.37383 -5.19684 -14.81893 1.000 22.50899 190 SER A C 1
ATOM 1341 O O . SER A 1 171 ? -29.52020 -6.09736 -14.89038 1.000 27.25937 190 SER A O 1
ATOM 1344 N N . GLU A 1 172 ? -30.66624 -4.35207 -15.81879 1.000 19.00699 191 GLU A N 1
ATOM 1345 C CA A GLU A 1 172 ? -30.02147 -4.38816 -17.13681 0.579 20.18934 191 GLU A CA 1
ATOM 1346 C CA B GLU A 1 172 ? -30.03009 -4.39034 -17.12948 0.421 20.70822 191 GLU A CA 1
ATOM 1347 C C . GLU A 1 172 ? -29.04881 -3.23233 -17.23962 1.000 21.22333 191 GLU A C 1
ATOM 1348 O O . GLU A 1 172 ? -29.43314 -2.06201 -17.01079 1.000 23.80954 191 GLU A O 1
ATOM 1359 N N . LEU A 1 173 ? -27.78331 -3.55245 -17.51635 1.000 21.52829 192 LEU A N 1
ATOM 1360 C CA . LEU A 1 173 ? -26.71869 -2.56721 -17.59089 1.000 23.11354 192 LEU A CA 1
ATOM 1361 C C . LEU A 1 173 ? -26.37614 -2.26992 -19.02939 1.000 27.49465 192 LEU A C 1
ATOM 1362 O O . LEU A 1 173 ? -26.14958 -3.21508 -19.79546 1.000 25.85474 192 LEU A O 1
ATOM 1367 N N . MET A 1 174 ? -26.26568 -0.97287 -19.37321 1.000 24.74369 193 MET A N 1
ATOM 1368 C CA . MET A 1 174 ? -25.69526 -0.50842 -20.64118 1.000 31.82900 193 MET A CA 1
ATOM 1369 C C . MET A 1 174 ? -24.52705 0.41290 -20.35568 1.000 29.22841 193 MET A C 1
ATOM 1370 O O . MET A 1 174 ? -24.57686 1.22990 -19.41347 1.000 30.45636 193 MET A O 1
ATOM 1375 N N . VAL A 1 175 ? -23.45703 0.27529 -21.13555 1.000 28.52456 194 VAL A N 1
ATOM 1376 C CA . VAL A 1 175 ? -22.30037 1.15580 -21.01695 1.000 30.47212 194 VAL A CA 1
ATOM 1377 C C . VAL A 1 175 ? -21.82785 1.59727 -22.39901 1.000 32.70983 194 VAL A C 1
ATOM 1378 O O . VAL A 1 175 ? -21.92943 0.86077 -23.39540 1.000 33.44327 194 VAL A O 1
ATOM 1382 N N . THR A 1 176 ? -21.27200 2.81595 -22.43383 1.000 35.68273 195 THR A N 1
ATOM 1383 C CA . THR A 1 176 ? -20.49037 3.30855 -23.57027 1.000 37.09359 195 THR A CA 1
ATOM 1384 C C . THR A 1 176 ? -19.02406 3.32133 -23.15382 1.000 38.84164 195 THR A C 1
ATOM 1385 O O . THR A 1 176 ? -18.59943 4.23467 -22.42844 1.000 41.98509 195 THR A O 1
ATOM 1389 N N . PRO A 1 177 ? -18.21030 2.32988 -23.55189 1.000 37.11376 196 PRO A N 1
ATOM 1390 C CA . PRO A 1 177 ? -16.79811 2.32307 -23.14558 1.000 37.90159 196 PRO A CA 1
ATOM 1391 C C . PRO A 1 177 ? -16.07365 3.51465 -23.72376 1.000 40.46573 196 PRO A C 1
ATOM 1392 O O . PRO A 1 177 ? -16.25723 3.85035 -24.89157 1.000 43.67699 196 PRO A O 1
ATOM 1396 N N . ALA A 1 178 ? -15.23119 4.13449 -22.90467 1.000 46.34926 197 ALA A N 1
ATOM 1397 C CA . ALA A 1 178 ? -14.39499 5.21825 -23.39865 1.000 43.93638 197 ALA A CA 1
ATOM 1398 C C . ALA A 1 178 ? -13.35289 4.70444 -24.38828 1.000 52.37768 197 ALA A C 1
ATOM 1399 O O . ALA A 1 178 ? -12.72441 3.66324 -24.17122 1.000 51.94073 197 ALA A O 1
ATOM 1401 N N . ARG A 1 179 ? -13.14823 5.46275 -25.46285 1.000 54.02636 198 ARG A N 1
ATOM 1402 C CA . ARG A 1 179 ? -12.12790 5.09935 -26.43794 1.000 63.97059 198 ARG A CA 1
ATOM 1403 C C . ARG A 1 179 ? -10.75364 5.02248 -25.78236 1.000 63.81876 198 ARG A C 1
ATOM 1404 O O . ARG A 1 179 ? -10.41948 5.81392 -24.89473 1.000 66.59654 198 ARG A O 1
ATOM 1412 N N . GLY A 1 180 ? -9.96629 4.03973 -26.21227 1.000 66.98100 199 GLY A N 1
ATOM 1413 C CA . GLY A 1 180 ? -8.65614 3.81076 -25.63914 1.000 68.25928 199 GLY A CA 1
ATOM 1414 C C . GLY A 1 180 ? -8.64350 3.26533 -24.22993 1.000 66.19745 199 GLY A C 1
ATOM 1415 O O . GLY A 1 180 ? -7.61037 3.34390 -23.56930 1.000 70.20946 199 GLY A O 1
ATOM 1416 N N . GLY A 1 181 ? -9.74901 2.68770 -23.75300 1.000 59.22109 200 GLY A N 1
ATOM 1417 C CA . GLY A 1 181 ? -9.81706 2.13521 -22.41382 1.000 56.55346 200 GLY A CA 1
ATOM 1418 C C . GLY A 1 181 ? -9.33437 0.69538 -22.36884 1.000 60.44588 200 GLY A C 1
ATOM 1419 O O . GLY A 1 181 ? -8.72004 0.18323 -23.30475 1.000 60.93262 200 GLY A O 1
ATOM 1420 N N . ASP A 1 182 ? -9.64587 0.02227 -21.26129 1.000 56.60114 201 ASP A N 1
ATOM 1421 C CA . ASP A 1 182 ? -9.13853 -1.34308 -21.06538 1.000 60.49703 201 ASP A CA 1
ATOM 1422 C C . ASP A 1 182 ? -9.82400 -2.30542 -22.04108 1.000 56.28693 201 ASP A C 1
ATOM 1423 O O . ASP A 1 182 ? -11.05681 -2.31738 -22.13522 1.000 50.70628 201 ASP A O 1
ATOM 1428 N N . PRO A 1 183 ? -9.06949 -3.10676 -22.80202 1.000 49.68231 202 PRO A N 1
ATOM 1429 C CA . PRO A 1 183 ? -9.72091 -4.01533 -23.76725 1.000 53.91492 202 PRO A CA 1
ATOM 1430 C C . PRO A 1 183 ? -10.43725 -5.19846 -23.14041 1.000 48.86738 202 PRO A C 1
ATOM 1431 O O . PRO A 1 183 ? -11.23808 -5.84702 -23.83203 1.000 46.16619 202 PRO A O 1
ATOM 1435 N N . ARG A 1 184 ? -10.16245 -5.53976 -21.88378 1.000 45.65959 203 ARG A N 1
ATOM 1436 C CA . ARG A 1 184 ? -10.80786 -6.67627 -21.22820 1.000 44.10403 203 ARG A CA 1
ATOM 1437 C C . ARG A 1 184 ? -11.33453 -6.25742 -19.85566 1.000 48.89022 203 ARG A C 1
ATOM 1438 O O . ARG A 1 184 ? -10.83296 -6.72728 -18.82830 1.000 52.93139 203 ARG A O 1
ATOM 1440 N N . PRO A 1 185 ? -12.37690 -5.41981 -19.80728 1.000 44.38707 204 PRO A N 1
ATOM 1441 C CA . PRO A 1 185 ? -12.92797 -4.98773 -18.51017 1.000 40.74038 204 PRO A CA 1
ATOM 1442 C C . PRO A 1 185 ? -13.61393 -6.13569 -17.79758 1.000 38.21323 204 PRO A C 1
ATOM 1443 O O . PRO A 1 185 ? -14.03274 -7.11733 -18.41125 1.000 44.15750 204 PRO A O 1
ATOM 1447 N N . THR A 1 186 ? -13.80844 -5.96811 -16.48425 1.000 37.81367 205 THR A N 1
ATOM 1448 C CA . THR A 1 186 ? -14.46483 -6.97724 -15.65883 1.000 39.01535 205 THR A CA 1
ATOM 1449 C C . THR A 1 186 ? -15.66478 -6.34693 -14.96932 1.000 37.00812 205 THR A C 1
ATOM 1450 O O . THR A 1 186 ? -15.51516 -5.38344 -14.20762 1.000 38.78808 205 THR A O 1
ATOM 1454 N N . PHE A 1 187 ? -16.85077 -6.87597 -15.24671 1.000 34.60199 206 PHE A N 1
ATOM 1455 C CA . PHE A 1 187 ? -18.08400 -6.38731 -14.65632 1.000 33.86976 206 PHE A CA 1
ATOM 1456 C C . PHE A 1 187 ? -18.61531 -7.41671 -13.67893 1.000 32.56062 206 PHE A C 1
ATOM 1457 O O . PHE A 1 187 ? -18.45732 -8.62636 -13.88852 1.000 32.97118 206 PHE A O 1
ATOM 1465 N N . SER A 1 188 ? -19.25450 -6.93390 -12.60409 1.000 31.49546 207 SER A N 1
ATOM 1466 C CA . SER A 1 188 ? -20.00210 -7.83225 -11.72290 1.000 29.94802 207 SER A CA 1
ATOM 1467 C C . SER A 1 188 ? -21.23770 -7.11151 -11.21747 1.000 29.49738 207 SER A C 1
ATOM 1468 O O . SER A 1 188 ? -21.35556 -5.89508 -11.32665 1.000 28.33276 207 SER A O 1
ATOM 1471 N N . CYS A 1 189 ? -22.16054 -7.87848 -10.63844 1.000 27.74117 208 CYS A N 1
ATOM 1472 C CA . CYS A 1 189 ? -23.35132 -7.32298 -10.02419 1.00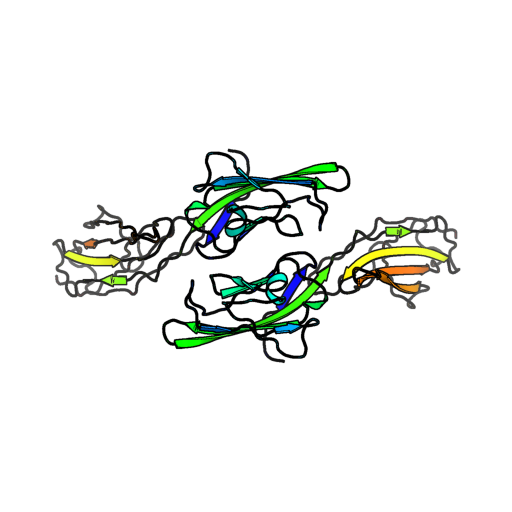0 26.54313 208 CYS A CA 1
ATOM 1473 C C . CYS A 1 189 ? -23.43512 -7.82789 -8.59770 1.000 28.45616 208 CYS A C 1
ATOM 1474 O O . CYS A 1 189 ? -22.98693 -8.92759 -8.28919 1.000 29.25491 208 CYS A O 1
ATOM 1477 N N . SER A 1 190 ? -23.97542 -6.99845 -7.71489 1.000 28.00373 209 SER A N 1
ATOM 1478 C CA A SER A 1 190 ? -24.13183 -7.34613 -6.30304 0.506 26.47163 209 SER A CA 1
ATOM 1479 C CA B SER A 1 190 ? -24.13946 -7.37865 -6.31762 0.494 26.48067 209 SER A CA 1
ATOM 1480 C C . SER A 1 190 ? -25.56518 -7.11736 -5.86243 1.000 28.09746 209 SER A C 1
ATOM 1481 O O . SER A 1 190 ? -26.20737 -6.15599 -6.29477 1.000 25.11371 209 SER A O 1
ATOM 1486 N N . PHE A 1 191 ? -26.05436 -7.98758 -4.95616 1.000 23.42291 210 PHE A N 1
ATOM 1487 C CA . PHE A 1 191 ? -27.33257 -7.82473 -4.25596 1.000 23.54028 210 PHE A CA 1
ATOM 1488 C C . PHE A 1 191 ? -27.03259 -7.23162 -2.87247 1.000 23.89467 210 PHE A C 1
ATOM 1489 O O . PHE A 1 191 ? -26.23339 -7.80704 -2.12239 1.000 26.47919 210 PHE A O 1
ATOM 1497 N N . SER A 1 192 ? -27.65611 -6.08239 -2.55096 1.000 22.95895 211 SER A N 1
ATOM 1498 C CA A SER A 1 192 ? -27.55607 -5.44974 -1.22737 0.542 24.31983 211 SER A CA 1
ATOM 1499 C CA B SER A 1 192 ? -27.55462 -5.44733 -1.23392 0.458 24.43740 211 SER A CA 1
ATOM 1500 C C . SER A 1 192 ? -28.86370 -5.65647 -0.48991 1.000 21.30215 211 SER A C 1
ATOM 1501 O O . SER A 1 192 ? -29.91226 -5.12430 -0.92015 1.000 22.01207 211 SER A O 1
ATOM 1506 N N . PRO A 1 193 ? -28.86872 -6.36755 0.65434 1.000 22.90751 212 PRO A N 1
ATOM 1507 C CA . PRO A 1 193 ? -30.10745 -6.56390 1.38599 1.000 21.29396 212 PRO A CA 1
ATOM 1508 C C . PRO A 1 193 ? -30.66153 -5.26143 1.93172 1.000 24.14317 212 PRO A C 1
ATOM 1509 O O . PRO A 1 193 ? -29.93020 -4.29715 2.13532 1.000 25.66377 212 PRO A O 1
ATOM 1513 N N . GLY A 1 194 ? -31.96482 -5.27821 2.21152 1.000 23.65219 213 GLY A N 1
ATOM 1514 C CA . GLY A 1 194 ? -32.58130 -4.11454 2.86969 1.000 29.30518 213 GLY A CA 1
ATOM 1515 C C . GLY A 1 194 ? -32.19368 -3.91052 4.33208 1.000 32.48104 213 GLY A C 1
ATOM 1516 O O . GLY A 1 194 ? -32.02832 -2.76657 4.78156 1.000 35.84951 213 GLY A O 1
ATOM 1517 N N . LEU A 1 195 ? -32.03717 -4.97644 5.09227 1.000 28.31288 214 LEU A N 1
ATOM 1518 C CA . LEU A 1 195 ? -31.81482 -4.69602 6.52516 1.000 31.13674 214 LEU A CA 1
ATOM 1519 C C . LEU A 1 195 ? -30.34455 -4.37040 6.87868 1.000 32.61956 214 LEU A C 1
ATOM 1520 O O . LEU A 1 195 ? -29.42018 -4.82605 6.20514 1.000 36.85955 214 LEU A O 1
ATOM 1525 N N . PRO A 1 196 ? -30.09776 -3.60890 7.97004 1.000 37.58428 215 PRO A N 1
ATOM 1526 C CA . PRO A 1 196 ? -28.71124 -3.24430 8.33143 1.000 38.16830 215 PRO A CA 1
ATOM 1527 C C . PRO A 1 196 ? -27.84465 -4.44458 8.68532 1.000 40.30148 215 PRO A C 1
ATOM 1528 O O . PRO A 1 196 ? -28.29050 -5.38229 9.34441 1.000 40.69377 215 PRO A O 1
ATOM 1532 N N . ARG A 1 197 ? -26.57472 -4.36922 8.30292 1.000 37.56864 216 ARG A N 1
ATOM 1533 C CA . ARG A 1 197 ? -25.54219 -5.33285 8.67933 1.000 45.98341 216 ARG A CA 1
ATOM 1534 C C . ARG A 1 197 ? -25.70827 -6.69268 7.99323 1.000 44.43720 216 ARG A C 1
ATOM 1535 O O . ARG A 1 197 ? -24.88730 -7.59456 8.21660 1.000 50.42185 216 ARG A O 1
ATOM 1543 N N . HIS A 1 198 ? -26.67328 -6.85409 7.10873 1.000 36.04788 217 HIS A N 1
ATOM 1544 C CA . HIS A 1 198 ? -26.73060 -8.09264 6.33745 1.000 33.83969 217 HIS A CA 1
ATOM 1545 C C . HIS A 1 198 ? -25.74112 -7.99973 5.17709 1.000 37.91232 217 HIS A C 1
ATOM 1546 O O . HIS A 1 198 ? -25.58355 -6.93524 4.58851 1.000 37.61925 217 HIS A O 1
ATOM 1553 N N . ARG A 1 199 ? -25.06670 -9.11234 4.85798 1.000 36.70878 218 ARG A N 1
ATOM 1554 C CA . ARG A 1 199 ? -23.99008 -9.07004 3.86428 1.000 35.77439 218 ARG A CA 1
ATOM 1555 C C . ARG A 1 199 ? -24.52569 -9.06518 2.43195 1.000 32.86007 218 ARG A C 1
ATOM 1556 O O . ARG A 1 199 ? -25.59183 -9.61547 2.11779 1.000 35.17803 218 ARG A O 1
ATOM 1558 N N . ALA A 1 200 ? -23.75640 -8.42527 1.55605 1.000 32.47978 219 ALA A N 1
ATOM 1559 C CA . ALA A 1 200 ? -24.05434 -8.41161 0.12896 1.000 31.34717 219 ALA A CA 1
ATOM 1560 C C . ALA A 1 200 ? -23.69334 -9.75471 -0.50142 1.000 33.51222 219 ALA A C 1
ATOM 1561 O O . ALA A 1 200 ? -22.82295 -10.48079 -0.01650 1.000 35.47606 219 ALA A O 1
ATOM 1563 N N . LEU A 1 201 ? -24.35958 -10.06794 -1.59865 1.000 28.81607 220 LEU A N 1
ATOM 1564 C CA . LEU A 1 201 ? -24.04633 -11.24707 -2.41114 1.000 27.8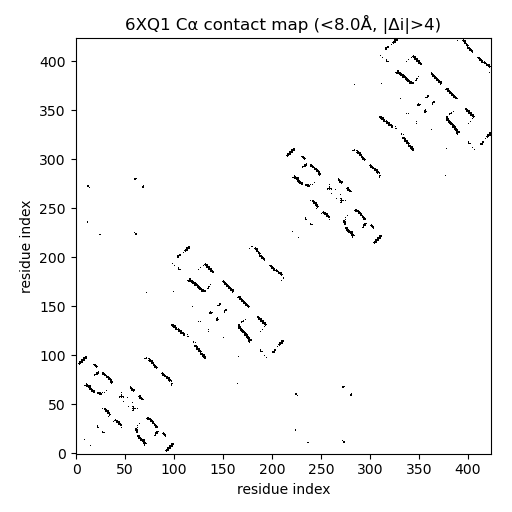4591 220 LEU A CA 1
ATOM 1565 C C . LEU A 1 201 ? -23.58230 -10.77542 -3.79310 1.000 29.70158 220 LEU A C 1
ATOM 1566 O O . LEU A 1 201 ? -24.06501 -9.76970 -4.29657 1.000 34.78976 220 LEU A O 1
ATOM 1571 N N . ARG A 1 202 ? -22.60348 -11.45902 -4.38132 1.000 32.95893 221 ARG A N 1
ATOM 1572 C CA . ARG A 1 202 ? -21.97464 -10.96986 -5.61144 1.000 37.03269 221 ARG A CA 1
ATOM 1573 C C . ARG A 1 202 ? -22.04815 -12.04316 -6.69084 1.000 44.42219 221 ARG A C 1
ATOM 1574 O O . ARG A 1 202 ? -21.99493 -13.24474 -6.39820 1.000 42.46360 221 ARG A O 1
ATOM 1582 N N . THR A 1 203 ? -22.21607 -11.59827 -7.94205 1.000 32.54174 222 THR A N 1
ATOM 1583 C CA . THR A 1 203 ? -22.15589 -12.54712 -9.04221 1.000 31.52849 222 THR A CA 1
ATOM 1584 C C . THR A 1 203 ? -20.72364 -12.91421 -9.40294 1.000 40.76541 222 THR A C 1
ATOM 1585 O O . THR A 1 203 ? -19.73883 -12.23455 -9.07659 1.000 36.74865 222 THR A O 1
ATOM 1589 N N . ALA A 1 204 ? -20.61626 -13.99219 -10.16449 1.000 38.10114 223 ALA A N 1
ATOM 1590 C CA . ALA A 1 204 ? -19.39579 -14.24748 -10.87349 1.000 43.70447 223 ALA A CA 1
ATOM 1591 C C . ALA A 1 204 ? -19.16876 -13.12605 -11.88578 1.000 43.76410 223 ALA A C 1
ATOM 1592 O O . ALA A 1 204 ? -20.12596 -12.54455 -12.40256 1.000 38.22020 223 ALA A O 1
ATOM 1594 N N . PRO A 1 205 ? -17.92221 -12.78215 -12.16109 1.000 42.21508 224 PRO A N 1
ATOM 1595 C CA . PRO A 1 205 ? -17.64751 -11.67420 -13.08337 1.000 40.53014 224 PRO A CA 1
ATOM 1596 C C . PRO A 1 205 ? -17.83449 -12.06239 -14.54715 1.000 44.27068 224 PRO A C 1
ATOM 1597 O O . PRO A 1 205 ? -17.78935 -13.22966 -14.93535 1.000 46.10186 224 PRO A O 1
ATOM 1601 N N . ILE A 1 206 ? -18.06065 -11.05090 -15.37025 1.000 33.84939 225 ILE A N 1
ATOM 1602 C CA . ILE A 1 206 ? -17.96633 -11.26748 -16.81350 1.000 34.36045 225 ILE A CA 1
ATOM 1603 C C . ILE A 1 206 ? -16.90525 -10.35089 -17.38238 1.000 41.79519 225 ILE A C 1
ATOM 1604 O O . ILE A 1 206 ? -16.67632 -9.23660 -16.89729 1.000 37.69686 225 ILE A O 1
ATOM 1609 N N . GLN A 1 207 ? -16.24338 -10.83682 -18.43107 1.000 40.10755 226 GLN A N 1
ATOM 1610 C CA . GLN A 1 207 ? -15.12210 -10.14294 -19.04135 1.000 38.28224 226 GLN A CA 1
ATOM 1611 C C . GLN A 1 207 ? -15.28005 -10.15856 -20.55573 1.000 37.91077 226 GLN A C 1
ATOM 1612 O O . GLN A 1 207 ? -14.68399 -10.99360 -21.25010 1.000 43.49662 226 GLN A O 1
ATOM 1618 N N . PRO A 1 208 ? -16.04278 -9.21943 -21.10510 1.000 36.46889 227 PRO A N 1
ATOM 1619 C CA . PRO A 1 208 ? -16.12354 -9.09437 -22.56461 1.000 37.77899 227 PRO A CA 1
ATOM 1620 C C . PRO A 1 208 ? -14.86615 -8.47504 -23.15338 1.000 45.08975 227 PRO A C 1
ATOM 1621 O O . PRO A 1 208 ? -14.02237 -7.93478 -22.43963 1.000 40.64426 227 PRO A O 1
ATOM 1625 N N . ARG A 1 209 ? -14.72693 -8.60333 -24.48654 1.000 38.91451 228 ARG A N 1
ATOM 1626 C CA . ARG A 1 209 ? -13.69526 -7.88292 -25.22927 1.000 40.74793 228 ARG A CA 1
ATOM 1627 C C . ARG A 1 209 ? -14.26734 -6.58322 -25.76947 1.000 39.91623 228 ARG A C 1
ATOM 1628 O O . ARG A 1 209 ? -15.40087 -6.54845 -26.25917 1.000 40.18915 228 ARG A O 1
ATOM 1636 N N . VAL A 1 210 ? -13.48229 -5.51857 -25.69103 1.000 40.98747 229 VAL A N 1
ATOM 1637 C CA . VAL A 1 210 ? -13.87376 -4.20400 -26.19055 1.000 40.72889 229 VAL A CA 1
ATOM 1638 C C . VAL A 1 210 ? -13.11054 -3.90117 -27.47924 1.000 42.76929 229 VAL A C 1
ATOM 1639 O O . VAL A 1 210 ? -11.87519 -3.90498 -27.48957 1.000 44.72269 229 VAL A O 1
ATOM 1643 N N . TRP A 1 211 ? -13.84924 -3.56357 -28.53031 1.000 42.50899 230 TRP A N 1
ATOM 1644 C CA A TRP A 1 211 ? -13.24706 -3.23795 -29.81285 0.606 44.46774 230 TRP A CA 1
ATOM 1645 C CA B TRP A 1 211 ? -13.28347 -3.21891 -29.84309 0.394 44.44534 230 TRP A CA 1
ATOM 1646 C C . TRP A 1 211 ? -13.08421 -1.72266 -29.94027 1.000 54.34662 230 TRP A C 1
ATOM 1647 O O . TRP A 1 211 ? -14.02718 -0.95465 -29.70521 1.000 48.57090 230 TRP A O 1
ATOM 1668 N N . GLU A 1 212 ? -11.88251 -1.30148 -30.29679 1.000 51.90566 231 GLU A N 1
ATOM 1669 C CA . GLU A 1 212 ? -11.64521 0.11698 -30.47755 1.000 65.27014 231 GLU A CA 1
ATOM 1670 C C . GLU A 1 212 ? -12.26113 0.51847 -31.80379 1.000 77.71628 231 GLU A C 1
ATOM 1671 O O . GLU A 1 212 ? -11.74445 0.16036 -32.86983 1.000 83.26467 231 GLU A O 1
ATOM 1678 N N . GLY B 1 1 ? -17.01157 -40.38177 22.09410 1.000 26.34530 20 GLY B N 1
ATOM 1679 C CA . GLY B 1 1 ? -18.06782 -40.09891 21.11102 1.000 22.86135 20 GLY B CA 1
ATOM 1680 C C . GLY B 1 1 ? -17.41572 -39.43628 19.90555 1.000 20.04574 20 GLY B C 1
ATOM 1681 O O . GLY B 1 1 ? -16.23415 -39.51836 19.70488 1.000 23.89664 20 GLY B O 1
ATOM 1682 N N . ALA B 1 2 ? -18.26518 -38.77406 19.10252 1.000 26.04878 21 ALA B N 1
ATOM 1683 C CA . ALA B 1 2 ? -17.76279 -38.08612 17.92415 1.000 28.62522 21 ALA B CA 1
ATOM 1684 C C . ALA B 1 2 ? -17.63040 -36.60732 18.24154 1.000 22.57933 21 ALA B C 1
ATOM 1685 O O . ALA B 1 2 ? -17.99198 -36.16109 19.32524 1.000 22.31445 21 ALA B O 1
ATOM 1687 N N . MET B 1 3 ? -17.09751 -35.86187 17.28579 1.000 23.18664 22 MET B N 1
ATOM 1688 C CA . MET B 1 3 ? -17.01544 -34.40391 17.37221 1.000 21.39365 22 MET B CA 1
ATOM 1689 C C . MET B 1 3 ? -18.40688 -33.80920 17.34081 1.000 22.57518 22 MET B C 1
ATOM 1690 O O . MET B 1 3 ? -19.21616 -34.14447 16.47152 1.000 25.41454 22 MET B O 1
ATOM 1695 N N . ALA B 1 4 ? -18.67546 -32.90121 18.27671 1.000 18.68740 23 ALA B N 1
ATOM 1696 C CA . ALA B 1 4 ? -19.97504 -32.30199 18.43129 1.000 17.78503 23 ALA B CA 1
ATOM 1697 C C . ALA B 1 4 ? -19.88687 -30.82840 18.76577 1.000 18.47423 23 ALA B C 1
ATOM 1698 O O . ALA B 1 4 ? -18.88181 -30.34598 19.28676 1.000 20.57921 23 ALA B O 1
ATOM 1700 N N . GLN B 1 5 ? -20.95596 -30.09363 18.44893 1.000 18.20735 24 GLN B N 1
ATOM 1701 C CA A GLN B 1 5 ? -21.07696 -28.74217 18.97695 0.574 18.19139 24 GLN B CA 1
ATOM 1702 C CA B GLN B 1 5 ? -21.12098 -28.73918 18.95803 0.426 18.81313 24 GLN B CA 1
ATOM 1703 C C . GLN B 1 5 ? -21.61974 -28.81995 20.39428 1.000 18.39218 24 GLN B C 1
ATOM 1704 O O . GLN B 1 5 ? -22.63747 -29.45789 20.65993 1.000 19.56511 24 GLN B O 1
ATOM 1715 N N . ASN B 1 6 ? -20.92952 -28.13879 21.30470 1.000 20.07829 25 ASN B N 1
ATOM 1716 C CA . ASN B 1 6 ? -21.38846 -28.09914 22.69394 1.000 20.00818 25 ASN B CA 1
ATOM 1717 C C . ASN B 1 6 ? -22.50530 -27.06943 22.82887 1.000 20.74317 25 ASN B C 1
ATOM 1718 O O . ASN B 1 6 ? -22.39902 -25.93993 22.32389 1.000 26.35122 25 ASN B O 1
ATOM 1723 N N . ILE B 1 7 ? -23.60281 -27.49198 23.45623 1.000 18.33104 26 ILE B N 1
ATOM 1724 C CA . ILE B 1 7 ? -24.77237 -26.66720 23.69186 1.000 18.18129 26 ILE B CA 1
ATOM 1725 C C . ILE B 1 7 ? -25.02393 -26.63436 25.20600 1.000 17.81156 26 ILE B C 1
ATOM 1726 O O . ILE B 1 7 ? -25.03799 -27.69906 25.85195 1.000 18.11941 26 ILE B O 1
ATOM 1731 N N . THR B 1 8 ? -25.17537 -25.43517 25.77415 1.000 19.35445 27 THR B N 1
ATOM 1732 C CA . THR B 1 8 ? -25.57664 -25.31622 27.18264 1.000 19.56752 27 THR B CA 1
ATOM 1733 C C . THR B 1 8 ? -26.98245 -24.75824 27.22932 1.000 26.05124 27 THR B C 1
ATOM 1734 O O . THR B 1 8 ? -27.31071 -23.75725 26.56254 1.000 29.52332 27 THR B O 1
ATOM 1738 N N . ALA B 1 9 ? -27.84002 -25.46473 27.91215 1.000 19.64811 28 ALA B N 1
ATOM 1739 C CA . ALA B 1 9 ? -29.26771 -25.18860 27.90199 1.000 21.67979 28 ALA B CA 1
ATOM 1740 C C . ALA B 1 9 ? -29.73867 -24.99401 29.34384 1.000 20.04081 28 ALA B C 1
ATOM 1741 O O . ALA B 1 9 ? -29.58957 -25.91615 30.16689 1.000 22.29223 28 ALA B O 1
ATOM 1743 N N . ARG B 1 10 ? -30.34639 -23.84738 29.60502 1.000 19.89858 29 ARG B N 1
ATOM 1744 C CA . ARG B 1 10 ? -30.81351 -23.52504 30.95975 1.000 19.28870 29 ARG B CA 1
ATOM 1745 C C . ARG B 1 10 ? -32.11103 -24.28418 31.20831 1.000 21.53087 29 ARG B C 1
ATOM 1746 O O . ARG B 1 10 ? -33.04762 -24.24411 30.41020 1.000 21.03930 29 ARG B O 1
ATOM 1754 N N . ILE B 1 11 ? -32.20101 -24.91248 32.37286 1.000 19.70381 30 ILE B N 1
ATOM 1755 C CA . ILE B 1 11 ? -33.40943 -25.64097 32.74965 1.000 17.51972 30 ILE B CA 1
ATOM 1756 C C . ILE B 1 11 ? -34.62109 -24.69941 32.77020 1.000 17.19573 30 ILE B C 1
ATOM 1757 O O . ILE B 1 11 ? -34.59511 -23.58191 33.29240 1.000 19.64367 30 ILE B O 1
ATOM 1762 N N . GLY B 1 12 ? -35.72539 -25.18841 32.16461 1.000 18.60524 31 GLY B N 1
ATOM 1763 C CA . GLY B 1 12 ? -36.97447 -24.49091 32.11508 1.000 18.61770 31 GLY B CA 1
ATOM 1764 C C . GLY B 1 12 ? -37.11510 -23.61416 30.86881 1.000 18.35407 31 GLY B C 1
ATOM 1765 O O . GLY B 1 12 ? -38.20509 -23.07908 30.65545 1.000 20.39916 31 GLY B O 1
ATOM 1766 N N . GLU B 1 13 ? -35.98506 -23.38616 30.12354 1.000 18.31060 32 GLU B N 1
ATOM 1767 C CA A GLU B 1 13 ? -36.06464 -22.49703 28.93034 0.749 19.14702 32 GLU B CA 1
ATOM 1768 C CA B GLU B 1 13 ? -35.99735 -22.51527 28.93613 0.251 20.96427 32 GLU B CA 1
ATOM 1769 C C . GLU B 1 13 ? -36.18319 -23.36025 27.68845 1.000 17.88972 32 GLU B C 1
ATOM 1770 O O . GLU B 1 13 ? -35.82396 -24.53585 27.69765 1.000 17.72415 32 GLU B O 1
ATOM 1781 N N . PRO B 1 14 ? -36.74735 -22.80820 26.61443 1.000 17.38020 33 PRO B N 1
ATOM 1782 C CA . PRO B 1 14 ? -36.80632 -23.58979 25.36307 1.000 17.60509 33 PRO B CA 1
ATOM 1783 C C . PRO B 1 14 ? -35.45004 -23.74365 24.74141 1.000 19.23419 33 PRO B C 1
ATOM 1784 O O . PRO B 1 14 ? -34.53413 -22.95773 24.97097 1.000 20.57041 33 PRO B O 1
ATOM 1788 N N . LEU B 1 15 ? -35.35633 -24.76523 23.88986 1.000 17.43838 34 LEU B N 1
ATOM 1789 C CA . LEU B 1 15 ? -34.13437 -25.01639 23.12411 1.000 18.23759 34 LEU B CA 1
ATOM 1790 C C . LEU B 1 15 ? -34.50063 -25.36170 21.67373 1.000 17.64391 34 LEU B C 1
ATOM 1791 O O . LEU B 1 15 ? -35.40805 -26.16418 21.46084 1.000 19.66806 34 LEU B O 1
ATOM 1796 N N . VAL B 1 16 ? -33.85342 -24.69125 20.73597 1.000 18.66199 35 VAL B N 1
ATOM 1797 C CA . VAL B 1 16 ? -33.99652 -24.98767 19.29435 1.000 17.60079 35 VAL B CA 1
ATOM 1798 C C . VAL B 1 16 ? -32.63190 -25.45289 18.79441 1.000 19.68671 35 VAL B C 1
ATOM 1799 O O . VAL B 1 16 ? -31.64605 -24.71034 18.90648 1.000 22.08549 35 VAL B O 1
ATOM 1803 N N . LEU B 1 17 ? -32.58502 -26.63661 18.16845 1.000 18.33131 36 LEU B N 1
ATOM 1804 C CA . LEU B 1 17 ? -31.35483 -27.21334 17.57979 1.000 18.23652 36 LEU B CA 1
ATOM 1805 C C . LEU B 1 17 ? -31.53218 -27.29473 16.05566 1.000 20.74033 36 LEU B C 1
ATOM 1806 O O . LEU B 1 17 ? -32.49187 -27.89799 15.58438 1.000 19.93816 36 LEU B O 1
ATOM 1811 N N . LYS B 1 18 ? -30.61927 -26.67505 15.30088 1.000 20.51095 37 LYS B N 1
ATOM 1812 C CA . LYS B 1 18 ? -30.71581 -26.62806 13.83864 1.000 21.28708 37 LYS B CA 1
ATOM 1813 C C . LYS B 1 18 ? -30.36122 -27.98012 13.21031 1.000 21.62390 37 LYS B C 1
ATOM 1814 O O . LYS B 1 18 ? -29.38965 -28.64830 13.59268 1.000 20.18522 37 LYS B O 1
ATOM 1820 N N . CYS B 1 19 ? -31.09214 -28.34755 12.17508 1.000 22.47118 38 CYS B N 1
ATOM 1821 C CA . CYS B 1 19 ? -30.72063 -29.51974 11.35963 1.000 22.67648 38 CYS B CA 1
ATOM 1822 C C . CYS B 1 19 ? -30.03388 -28.98167 10.11585 1.000 24.51094 38 CYS B C 1
ATOM 1823 O O . CYS B 1 19 ? -30.69326 -28.54307 9.16794 1.000 26.67456 38 CYS B O 1
ATOM 1826 N N . LYS B 1 20 ? -28.70591 -28.98261 10.14169 1.000 24.57996 39 LYS B N 1
ATOM 1827 C CA A LYS B 1 20 ? -27.92553 -28.39015 9.06212 0.511 25.77966 39 LYS B CA 1
ATOM 1828 C CA B LYS B 1 20 ? -27.91312 -28.40104 9.06134 0.489 26.20344 39 LYS B CA 1
ATOM 1829 C C . LYS B 1 20 ? -28.18618 -29.12315 7.74945 1.000 29.53221 39 LYS B C 1
ATOM 1830 O O . LYS B 1 20 ? -28.33985 -30.34510 7.72616 1.000 28.77248 39 LYS B O 1
ATOM 1841 N N . GLY B 1 21 ? -28.25277 -28.36702 6.65621 1.000 31.24646 40 GLY B N 1
ATOM 1842 C CA . GLY B 1 21 ? -28.41604 -29.01405 5.36615 1.000 31.78992 40 GLY B CA 1
ATOM 1843 C C . GLY B 1 21 ? -29.82263 -29.44974 5.03223 1.000 38.86570 40 GLY B C 1
ATOM 1844 O O . GLY B 1 21 ? -30.00794 -30.14024 4.01646 1.000 42.25984 40 GLY B O 1
ATOM 1845 N N . ALA B 1 22 ? -30.84899 -29.08487 5.87951 1.000 37.35937 41 ALA B N 1
ATOM 1846 C CA . ALA B 1 22 ? -32.17106 -29.55335 5.50777 1.000 38.87771 41 ALA B CA 1
ATOM 1847 C C . ALA B 1 22 ? -32.85454 -28.50019 4.64579 1.000 36.73502 41 ALA B C 1
ATOM 1848 O O . ALA B 1 22 ? -32.59236 -27.30858 4.81706 1.000 43.63171 41 ALA B O 1
ATOM 1850 N N . PRO B 1 23 ? -33.75054 -28.90822 3.75979 1.000 34.36937 42 PRO B N 1
ATOM 1851 C CA . PRO B 1 23 ? -34.53087 -27.90070 3.02360 1.000 37.67334 42 PRO B CA 1
ATOM 1852 C C . PRO B 1 23 ? -35.26900 -26.99135 3.99160 1.000 31.79106 42 PRO B C 1
ATOM 1853 O O . PRO B 1 23 ? -35.62212 -27.36374 5.09912 1.000 35.09214 42 PRO B O 1
ATOM 1857 N N . LYS B 1 24 ? -35.58631 -25.79003 3.49337 1.000 38.98561 43 LYS B N 1
ATOM 1858 C CA . LYS B 1 24 ? -36.14246 -24.73894 4.34791 1.000 37.78107 43 LYS B CA 1
ATOM 1859 C C . LYS B 1 24 ? -37.54172 -25.05015 4.86082 1.000 37.28368 43 LYS B C 1
ATOM 1860 O O . LYS B 1 24 ? -37.95488 -24.49626 5.89106 1.000 34.61544 43 LYS B O 1
ATOM 1866 N N . LYS B 1 25 ? -38.31477 -25.84106 4.13196 1.000 40.89816 44 LYS B N 1
ATOM 1867 C CA . LYS B 1 25 ? -39.68680 -26.14275 4.51124 1.000 39.36355 44 LYS B CA 1
ATOM 1868 C C . LYS B 1 25 ? -40.00219 -27.52070 3.95506 1.000 43.94923 44 LYS B C 1
ATOM 1869 O O . LYS B 1 25 ? -39.22744 -28.05761 3.14855 1.000 38.71281 44 LYS B O 1
ATOM 1875 N N . PRO B 1 26 ? -41.05330 -28.17144 4.44777 1.000 38.98560 45 PRO B N 1
ATOM 1876 C CA . PRO B 1 26 ? -41.35911 -29.50729 3.95298 1.000 38.48402 45 PRO B CA 1
ATOM 1877 C C . PRO B 1 26 ? -41.65337 -29.46062 2.46522 1.000 44.16084 45 PRO B C 1
ATOM 1878 O O . PRO B 1 26 ? -42.02567 -28.40056 1.92371 1.000 47.26157 45 PRO B O 1
ATOM 1882 N N . PRO B 1 27 ? -41.41903 -30.57584 1.74068 1.000 47.27357 46 PRO B N 1
ATOM 1883 C CA . PRO B 1 27 ? -41.02169 -3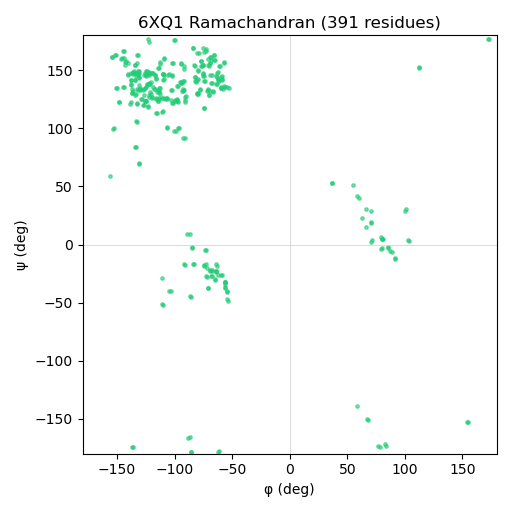1.89306 2.27039 1.000 50.15717 46 PRO B CA 1
ATOM 1884 C C . PRO B 1 27 ? -39.53645 -32.03953 2.54721 1.000 44.78578 46 PRO B C 1
ATOM 1885 O O . PRO B 1 27 ? -38.71534 -31.49366 1.79201 1.000 46.06893 46 PRO B O 1
ATOM 1889 N N . GLN B 1 28 ? -39.19338 -32.77052 3.60574 1.000 47.08755 47 GLN B N 1
ATOM 1890 C CA . GLN B 1 28 ? -37.78891 -32.91183 3.96200 1.000 39.04458 47 GLN B CA 1
ATOM 1891 C C . GLN B 1 28 ? -37.46299 -34.34399 4.32551 1.000 36.24423 47 GLN B C 1
ATOM 1892 O O . GLN B 1 28 ? -38.06020 -34.90871 5.25399 1.000 43.47612 47 GLN B O 1
ATOM 1898 N N . ARG B 1 29 ? -36.38025 -34.83338 3.74368 1.000 34.45682 48 ARG B N 1
ATOM 1899 C CA . ARG B 1 29 ? -35.84093 -36.13633 4.12126 1.000 31.73025 48 ARG B CA 1
ATOM 1900 C C . ARG B 1 29 ? -34.84179 -35.87160 5.23248 1.000 27.48674 48 ARG B C 1
ATOM 1901 O O . ARG B 1 29 ? -33.66503 -35.61056 4.99585 1.000 31.63143 48 ARG B O 1
ATOM 1909 N N . LEU B 1 30 ? -35.32255 -35.92894 6.47875 1.000 24.44174 49 LEU B N 1
ATOM 1910 C CA . LEU B 1 30 ? -34.41013 -35.78803 7.59990 1.000 22.84418 49 LEU B CA 1
ATOM 1911 C C . LEU B 1 30 ? -34.88311 -36.64760 8.74959 1.000 24.10623 49 LEU B C 1
ATOM 1912 O O . LEU B 1 30 ? -36.07442 -36.93035 8.89478 1.000 25.68110 49 LEU B O 1
ATOM 1917 N N . GLU B 1 31 ? -33.93534 -36.92385 9.67191 1.000 21.30454 50 GLU B N 1
ATOM 1918 C CA . GLU B 1 31 ? -34.22552 -37.70619 10.86425 1.000 22.47086 50 GLU B CA 1
ATOM 1919 C C . GLU B 1 31 ? -33.41430 -37.17663 12.03587 1.000 19.23226 50 GLU B C 1
ATOM 1920 O O . GLU B 1 31 ? -32.22569 -36.92208 11.85266 1.000 22.26591 50 GLU B O 1
ATOM 1926 N N . TRP B 1 32 ? -34.04342 -37.02730 13.21502 1.000 17.48707 51 TRP B N 1
ATOM 1927 C CA . TRP B 1 32 ? -33.30036 -36.76162 14.44635 1.000 16.73552 51 TRP B CA 1
ATOM 1928 C C . TRP B 1 32 ? -33.17682 -38.02624 15.27555 1.000 18.92711 51 TRP B C 1
ATOM 1929 O O . TRP B 1 32 ? -34.04785 -38.87882 15.25153 1.000 21.73033 51 TRP B O 1
ATOM 1940 N N . LYS B 1 33 ? -32.04892 -38.12451 15.94328 1.000 16.85344 52 LYS B N 1
ATOM 1941 C CA A LYS B 1 33 ? -31.78697 -39.22361 16.88831 0.753 17.10351 52 LYS B CA 1
ATOM 1942 C CA B LYS B 1 33 ? -31.65779 -39.22766 16.82212 0.247 19.03691 52 LYS B CA 1
ATOM 1943 C C . LYS B 1 33 ? -31.26031 -38.60626 18.14891 1.000 18.27911 52 LYS B C 1
ATOM 1944 O O . LYS B 1 33 ? -30.40100 -37.72456 18.13640 1.000 18.70184 52 LYS B O 1
ATOM 1955 N N . LEU B 1 34 ? -31.79277 -39.08341 19.29640 1.000 16.19476 53 LEU B N 1
ATOM 1956 C CA . LEU B 1 34 ? -31.32423 -38.49352 20.54638 1.000 15.82182 53 LEU B CA 1
ATOM 1957 C C . LEU B 1 34 ? -31.08659 -39.61469 21.54694 1.000 14.46377 53 LEU B C 1
ATOM 1958 O O . LEU B 1 34 ? -31.77264 -40.64903 21.57566 1.000 16.32858 53 LEU B O 1
ATOM 1963 N N . ASN B 1 35 ? -30.08109 -39.40389 22.40480 1.000 14.51909 54 ASN B N 1
ATOM 1964 C CA . ASN B 1 35 ? -29.79951 -40.34334 23.51865 1.000 13.27119 54 ASN B CA 1
ATOM 1965 C C . ASN B 1 35 ? -29.61626 -39.45340 24.74995 1.000 15.99374 54 ASN B C 1
ATOM 1966 O O . ASN B 1 35 ? -28.60133 -38.72731 24.87853 1.000 15.72672 54 ASN B O 1
ATOM 1971 N N . THR B 1 36 ? -30.62371 -39.44703 25.62029 1.000 14.19398 55 THR B N 1
ATOM 1972 C CA . THR B 1 36 ? -30.63708 -38.54578 26.78277 1.000 14.20749 55 THR B CA 1
ATOM 1973 C C . THR B 1 36 ? -31.09900 -39.32901 27.99374 1.000 13.86395 55 THR B C 1
ATOM 1974 O O . THR B 1 36 ? -31.25817 -40.55834 27.96014 1.000 15.04053 55 THR B O 1
ATOM 1978 N N . GLY B 1 37 ? -31.27702 -38.60531 29.11098 1.000 15.02144 56 GLY B N 1
ATOM 1979 C CA . GLY B 1 37 ? -31.75261 -39.30007 30.31394 1.000 16.46507 56 GLY B CA 1
ATOM 1980 C C . GLY B 1 37 ? -33.14262 -39.86448 30.15094 1.000 15.78756 56 GLY B C 1
ATOM 1981 O O . GLY B 1 37 ? -33.53161 -40.77182 30.91712 1.000 20.22984 56 GLY B O 1
ATOM 1982 N N . ARG B 1 38 ? -33.89420 -39.39997 29.12859 1.000 15.73539 57 ARG B N 1
ATOM 1983 C CA . ARG B 1 38 ? -35.25230 -39.91457 28.87195 1.000 15.59435 57 ARG B CA 1
ATOM 1984 C C . ARG B 1 38 ? -35.25534 -41.19179 28.05276 1.000 17.93185 57 ARG B C 1
ATOM 1985 O O . ARG B 1 38 ? -36.29689 -41.86912 27.99458 1.000 21.20810 57 ARG B O 1
ATOM 1993 N N . THR B 1 39 ? -34.13720 -41.52213 27.37324 1.000 15.52329 58 THR B N 1
ATOM 1994 C CA . THR B 1 39 ? -34.20708 -42.60316 26.39083 1.000 15.96253 58 THR B CA 1
ATOM 1995 C C . THR B 1 39 ? -33.48258 -43.86091 26.82865 1.000 17.36607 58 THR B C 1
ATOM 1996 O O . THR B 1 39 ? -32.57745 -43.83583 27.65489 1.000 17.74884 58 THR B O 1
ATOM 2000 N N . GLU B 1 40 ? -33.85174 -44.99304 26.20576 1.000 16.93812 59 GLU B N 1
ATOM 2001 C CA . GLU B 1 40 ? -33.03553 -46.21342 26.26968 1.000 18.51718 59 GLU B CA 1
ATOM 2002 C C . GLU B 1 40 ? -32.19376 -46.18682 24.98609 1.000 19.64460 59 GLU B C 1
ATOM 2003 O O . GLU B 1 40 ? -32.69084 -46.48469 23.88982 1.000 21.23346 59 GLU B O 1
ATOM 2009 N N . ALA B 1 41 ? -30.94943 -45.77568 25.09587 1.000 19.32725 60 ALA B N 1
ATOM 2010 C CA . ALA B 1 41 ? -30.05520 -45.63709 23.91328 1.000 16.98168 60 ALA B CA 1
ATOM 2011 C C . ALA B 1 41 ? -30.70304 -44.64129 22.93301 1.000 17.82134 60 ALA B C 1
ATOM 2012 O O . ALA B 1 41 ? -31.22074 -43.62290 23.35611 1.000 16.18345 60 ALA B O 1
ATOM 2014 N N A TRP B 1 42 ? -30.62513 -44.85085 21.61053 0.550 19.46746 61 TRP B N 1
ATOM 2015 N N B TRP B 1 42 ? -30.72482 -44.89770 21.63695 0.450 19.77252 61 TRP B N 1
ATOM 2016 C CA A TRP B 1 42 ? -31.13143 -43.85774 20.64434 0.550 17.09342 61 TRP B CA 1
ATOM 2017 C CA B TRP B 1 42 ? -31.16355 -43.86250 20.70793 0.450 14.54239 61 TRP B CA 1
ATOM 2018 C C A TRP B 1 42 ? -32.64554 -43.94121 20.46057 0.550 16.05800 61 TRP B C 1
ATOM 2019 C C B TRP B 1 42 ? -32.65295 -43.93722 20.41228 0.450 14.89816 61 TRP B C 1
ATOM 2020 O O A TRP B 1 42 ? -33.21106 -45.04027 20.32841 0.550 20.40400 61 TRP B O 1
ATOM 2021 O O B TRP B 1 42 ? -33.21011 -45.03031 20.21737 0.450 21.66319 61 TRP B O 1
ATOM 2042 N N . LYS B 1 43 ? -33.29575 -42.78465 20.44819 1.000 16.90727 62 LYS B N 1
ATOM 2043 C CA . LYS B 1 43 ? -34.68314 -42.60789 20.03806 1.000 17.72363 62 LYS B CA 1
ATOM 2044 C C . LYS B 1 43 ? -34.69463 -41.77312 18.75704 1.000 17.60000 62 LYS B C 1
ATOM 2045 O O . LYS B 1 43 ? -34.07685 -40.70783 18.70778 1.000 17.92608 62 LYS B O 1
ATOM 2051 N N . VAL B 1 44 ? -35.44230 -42.26281 17.74760 1.000 18.42242 63 VAL B N 1
ATOM 2052 C CA . VAL B 1 44 ? -35.58929 -41.54463 16.46916 1.000 18.48811 63 VAL B CA 1
ATOM 2053 C C . VAL B 1 44 ? -36.82975 -40.65199 16.50022 1.000 20.47165 63 VAL B C 1
ATOM 2054 O O . VAL B 1 44 ? -37.90990 -41.11930 16.86039 1.000 25.54876 63 VAL B O 1
ATOM 2058 N N . LEU B 1 45 ? -36.69642 -39.39413 16.06089 1.000 18.93954 64 LEU B N 1
ATOM 2059 C CA . LEU B 1 45 ? -37.83055 -38.45308 15.92755 1.000 18.80868 64 LEU B CA 1
ATOM 2060 C C . LEU B 1 45 ? -37.90397 -37.98661 14.47328 1.000 24.15783 64 LEU B C 1
ATOM 2061 O O . LEU B 1 45 ? -36.88255 -37.64376 13.88564 1.000 24.84347 64 LEU B O 1
ATOM 2066 N N . SER B 1 46 ? -39.10707 -37.90301 13.92406 1.000 25.37860 65 SER B N 1
ATOM 2067 C CA A SER B 1 46 ? -39.34302 -37.61026 12.51727 0.689 26.33540 65 SER B CA 1
ATOM 2068 C CA B SER B 1 46 ? -39.28763 -37.57181 12.52113 0.311 26.97977 65 SER B CA 1
ATOM 2069 C C . SER B 1 46 ? -40.15829 -36.33254 12.35714 1.000 26.74612 65 SER B C 1
ATOM 2070 O O . SER B 1 46 ? -40.82378 -35.89857 13.31107 1.000 27.09788 65 SER B O 1
ATOM 2075 N N . PRO B 1 47 ? -40.15095 -35.69465 11.15814 1.000 25.03732 66 PRO B N 1
ATOM 2076 C CA . PRO B 1 47 ? -40.98427 -34.50392 10.99478 1.000 28.05186 66 PRO B CA 1
ATOM 2077 C C . PRO B 1 47 ? -42.44394 -34.73437 11.30533 1.000 29.85778 66 PRO B C 1
ATOM 2078 O O . PRO B 1 47 ? -43.09375 -33.79276 11.78891 1.000 38.91736 66 PRO B O 1
ATOM 2082 N N . GLN B 1 48 ? -42.99249 -35.93716 11.05214 1.000 29.82480 67 GLN B N 1
ATOM 2083 C CA . GLN B 1 48 ? -44.42711 -36.11702 11.29244 1.000 35.32730 67 GLN B CA 1
ATOM 2084 C C . GLN B 1 48 ? -44.71722 -36.16689 12.77530 1.000 34.65488 67 GLN B C 1
ATOM 2085 O O . GLN B 1 48 ? -45.80143 -35.77741 13.20584 1.000 35.22103 67 GLN B O 1
ATOM 2087 N N . GLY B 1 49 ? -43.73689 -36.59740 13.57304 1.000 27.66438 68 GLY B N 1
ATOM 2088 C CA . GLY B 1 49 ? -43.95003 -36.58901 15.00911 1.000 28.98741 68 GLY B CA 1
ATOM 2089 C C . GLY B 1 49 ? -45.02054 -37.58762 15.41294 1.000 30.89758 68 GLY B C 1
ATOM 2090 O O . GLY B 1 49 ? -45.25597 -38.58886 14.74917 1.000 34.33150 68 GLY B O 1
ATOM 2091 N N . GLY B 1 50 ? -45.72045 -37.25784 16.49527 1.000 31.07037 69 GLY B N 1
ATOM 2092 C CA . GLY B 1 50 ? -46.76962 -38.08813 17.04253 1.000 31.75825 69 GLY B CA 1
ATOM 2093 C C . GLY B 1 50 ? -46.35701 -38.64934 18.40544 1.000 30.38354 69 GLY B C 1
ATOM 2094 O O . GLY B 1 50 ? -45.16873 -38.84907 18.69667 1.000 28.61050 69 GLY B O 1
ATOM 2095 N N . GLY B 1 51 ? -47.36023 -38.92312 19.23878 1.000 33.69972 70 GLY B N 1
ATOM 2096 C CA . GLY B 1 51 ? -47.12202 -39.63279 20.47506 1.000 30.22883 70 GLY B CA 1
ATOM 2097 C C . GLY B 1 51 ? -46.65080 -38.72745 21.58979 1.000 25.76090 70 GLY B C 1
ATOM 2098 O O . GLY B 1 51 ? -46.56612 -37.50237 21.47932 1.000 27.67891 70 GLY B O 1
ATOM 2099 N N . PRO B 1 52 ? -46.25993 -39.37419 22.69453 1.000 27.86583 71 PRO B N 1
ATOM 2100 C CA . PRO B 1 52 ? -45.84806 -38.61585 23.89596 1.000 27.44689 71 PRO B CA 1
ATOM 2101 C C . PRO B 1 52 ? -44.62868 -37.73472 23.69990 1.000 21.22547 71 PRO B C 1
ATOM 2102 O O . PRO B 1 52 ? -44.49648 -36.70849 24.39111 1.000 24.04206 71 PRO B O 1
ATOM 2106 N N . TRP B 1 53 ? -43.74224 -38.08434 22.74180 1.000 21.25386 72 TRP B N 1
ATOM 2107 C CA . TRP B 1 53 ? -42.59976 -37.23841 22.51122 1.000 19.60444 72 TRP B CA 1
ATOM 2108 C C . TRP B 1 53 ? -43.00777 -35.85324 21.99660 1.000 21.70376 72 TRP B C 1
ATOM 2109 O O . TRP B 1 53 ? -42.21366 -34.91561 22.16302 1.000 22.32346 72 TRP B O 1
ATOM 2120 N N . ASP B 1 54 ? -44.20495 -35.70700 21.38518 1.000 23.06121 73 ASP B N 1
ATOM 2121 C CA . ASP B 1 54 ? -44.57406 -34.38297 20.87535 1.000 24.92557 73 ASP B CA 1
ATOM 2122 C C . ASP B 1 54 ? -44.59774 -33.35867 22.01099 1.000 29.90707 73 ASP B C 1
ATOM 2123 O O . ASP B 1 54 ? -44.33934 -32.16613 21.78452 1.000 33.74439 73 ASP B O 1
ATOM 2128 N N . SER B 1 55 ? -44.83570 -33.82636 23.24710 1.000 29.39554 74 SER B N 1
ATOM 2129 C CA . SER B 1 55 ? -44.86333 -32.90288 24.38808 1.000 31.35590 74 SER B CA 1
ATOM 2130 C C . SER B 1 55 ? -43.47946 -32.43060 24.81265 1.000 30.90209 74 SER B C 1
ATOM 2131 O O . SER B 1 55 ? -43.36772 -31.45164 25.57276 1.000 33.21462 74 SER B O 1
ATOM 2134 N N . VAL B 1 56 ? -42.43644 -33.13765 24.40223 1.000 22.05972 75 VAL B N 1
ATOM 2135 C CA . VAL B 1 56 ? -41.10408 -32.96263 24.90896 1.000 18.61892 75 VAL B CA 1
ATOM 2136 C C . VAL B 1 56 ? -40.18176 -32.34475 23.83980 1.000 19.29889 75 VAL B C 1
ATOM 2137 O O . VAL B 1 56 ? -39.42500 -31.40551 24.12724 1.000 21.96124 75 VAL B O 1
ATOM 2141 N N . ALA B 1 57 ? -40.15727 -32.94082 22.63154 1.000 19.54570 76 ALA B N 1
ATOM 2142 C CA . ALA B 1 57 ? -39.21719 -32.51724 21.57692 1.000 22.69196 76 ALA B CA 1
ATOM 2143 C C . ALA B 1 57 ? -39.94275 -32.76282 20.26844 1.000 22.73835 76 ALA B C 1
ATOM 2144 O O . ALA B 1 57 ? -40.35953 -33.89796 20.02684 1.000 23.04789 76 ALA B O 1
ATOM 2146 N N . ARG B 1 58 ? -40.10753 -31.71028 19.42684 1.000 19.27189 77 ARG B N 1
ATOM 2147 C CA . ARG B 1 58 ? -40.86740 -31.79586 18.18023 1.000 20.64030 77 ARG B CA 1
ATOM 2148 C C . ARG B 1 58 ? -40.03876 -31.19900 17.04064 1.000 22.94435 77 ARG B C 1
ATOM 2149 O O . ARG B 1 58 ? -39.36285 -30.19678 17.23252 1.000 20.29898 77 ARG B O 1
ATOM 2157 N N . VAL B 1 59 ? -40.13625 -31.77142 15.82639 1.000 21.16230 78 VAL B N 1
ATOM 2158 C CA . VAL B 1 59 ? -39.48975 -31.17961 14.65529 1.000 21.41603 78 VAL B CA 1
ATOM 2159 C C . VAL B 1 59 ? -40.34247 -30.03758 14.11885 1.000 20.87785 78 VAL B C 1
ATOM 2160 O O . VAL B 1 59 ? -41.54815 -30.18202 13.88920 1.000 24.35711 78 VAL B O 1
ATOM 2164 N N . LEU B 1 60 ? -39.72182 -28.84214 13.89563 1.000 21.08676 79 LEU B N 1
ATOM 2165 C CA . LEU B 1 60 ? -40.38054 -27.64062 13.36795 1.000 21.83757 79 LEU B CA 1
ATOM 2166 C C . LEU B 1 60 ? -40.45126 -27.65602 11.84252 1.000 24.30596 79 LEU B C 1
ATOM 2167 O O . LEU B 1 60 ? -39.80830 -28.49970 11.19804 1.000 23.93086 79 LEU B O 1
ATOM 2172 N N . PRO B 1 61 ? -41.20736 -26.74646 11.22587 1.000 24.60880 80 PRO B N 1
ATOM 2173 C CA . PRO B 1 61 ? -41.29633 -26.74801 9.76031 1.000 26.14127 80 PRO B CA 1
ATOM 2174 C C . PRO B 1 61 ? -39.94484 -26.64573 9.09903 1.000 26.07018 80 PRO B C 1
ATOM 2175 O O . PRO B 1 61 ? -39.77704 -27.19245 7.99422 1.000 26.92390 80 PRO B O 1
ATOM 2179 N N . ASN B 1 62 ? -38.97302 -25.96993 9.67674 1.000 25.31440 81 ASN B N 1
ATOM 2180 C CA . ASN B 1 62 ? -37.66495 -25.82205 9.02958 1.000 25.50077 81 ASN B CA 1
ATOM 2181 C C . ASN B 1 62 ? -36.71091 -26.97322 9.40071 1.000 24.05880 81 ASN B C 1
ATOM 2182 O O . ASN B 1 62 ? -35.51974 -26.92961 9.01687 1.000 25.72018 81 ASN B O 1
ATOM 2187 N N . GLY B 1 63 ? -37.22439 -27.98390 10.05126 1.000 23.05084 82 GLY B N 1
ATOM 2188 C CA . GLY B 1 63 ? -36.41797 -29.16682 10.37023 1.000 21.89614 82 GLY B CA 1
ATOM 2189 C C . GLY B 1 63 ? -35.66765 -29.09174 11.67686 1.000 20.42104 82 GLY B C 1
ATOM 2190 O O . GLY B 1 63 ? -35.14297 -30.12245 12.15959 1.000 21.02225 82 GLY B O 1
ATOM 2191 N N . SER B 1 64 ? -35.68242 -27.94380 12.35227 1.000 20.67988 83 SER B N 1
ATOM 2192 C CA . SER B 1 64 ? -35.02277 -27.86477 13.63496 1.000 19.10255 83 SER B CA 1
ATOM 2193 C C . SER B 1 64 ? -35.80647 -28.65554 14.69867 1.000 18.13069 83 SER B C 1
ATOM 2194 O O . SER B 1 64 ? -37.03534 -28.76000 14.63597 1.000 20.08686 83 SER B O 1
ATOM 2197 N N . LEU B 1 65 ? -35.09106 -29.09891 15.72546 1.000 17.01153 84 LEU B N 1
ATOM 2198 C CA . LEU B 1 65 ? -35.71800 -29.74836 16.88293 1.000 17.05058 84 LEU B CA 1
ATOM 2199 C C . LEU B 1 65 ? -36.01360 -28.71601 17.97417 1.000 18.92569 84 LEU B C 1
ATOM 2200 O O . LEU B 1 65 ? -35.12857 -27.91550 18.30715 1.000 20.33407 84 LEU B O 1
ATOM 2205 N N . PHE B 1 66 ? -37.22756 -28.76404 18.49459 1.000 17.35362 85 PHE B N 1
ATOM 2206 C CA . PHE B 1 66 ? -37.71376 -27.80000 19.49256 1.000 16.58465 85 PHE B CA 1
ATOM 2207 C C . PHE B 1 66 ? -38.08632 -28.51616 20.79126 1.000 18.76954 85 PHE B C 1
ATOM 2208 O O . PHE B 1 66 ? -38.94673 -29.40029 20.78275 1.000 18.40566 85 PHE B O 1
ATOM 2216 N N . LEU B 1 67 ? -37.51713 -28.05311 21.89028 1.000 17.43419 86 LEU B N 1
ATOM 2217 C CA . LEU B 1 67 ? -37.89057 -28.50880 23.25300 1.000 17.65968 86 LEU B CA 1
ATOM 2218 C C . LEU B 1 67 ? -38.47088 -27.28971 23.95779 1.000 17.37832 86 LEU B C 1
ATOM 2219 O O . LEU B 1 67 ? -37.73597 -26.31072 24.16285 1.000 18.97207 86 LEU B O 1
ATOM 2224 N N . PRO B 1 68 ? -39.75548 -27.25925 24.28791 1.000 19.43857 87 PRO B N 1
ATOM 2225 C CA . PRO B 1 68 ? -40.31456 -26.03465 24.89391 1.000 18.53425 87 PRO B CA 1
ATOM 2226 C C . PRO B 1 68 ? -39.75448 -25.67829 26.27087 1.000 18.08624 87 PRO B C 1
ATOM 2227 O O . PRO B 1 68 ? -39.76748 -24.50092 26.61133 1.000 19.21359 87 PRO B O 1
ATOM 2231 N N . ALA B 1 69 ? -39.35108 -26.67605 27.08973 1.000 19.16223 88 ALA B N 1
ATOM 2232 C CA . ALA B 1 69 ? -38.82924 -26.36448 28.43788 1.000 18.51421 88 ALA B CA 1
ATOM 2233 C C . ALA B 1 69 ? -37.86507 -27.48672 28.81710 1.000 17.93234 88 ALA B C 1
ATOM 2234 O O . ALA B 1 69 ? -38.29559 -28.58655 29.21330 1.000 19.86061 88 ALA B O 1
ATOM 2236 N N . VAL B 1 70 ? -36.57152 -27.21155 28.65687 1.000 16.91980 89 VAL B N 1
ATOM 2237 C CA . VAL B 1 70 ? -35.54066 -28.23174 28.94088 1.000 18.02144 89 VAL B CA 1
ATOM 2238 C C . VAL B 1 70 ? -35.58906 -28.64736 30.40702 1.000 16.95402 89 VAL B C 1
ATOM 2239 O O . VAL B 1 70 ? -35.79117 -27.82444 31.29341 1.000 17.93095 89 VAL B O 1
ATOM 2243 N N . GLY B 1 71 ? -35.39280 -29.94089 30.65395 1.000 15.99738 90 GLY B N 1
ATOM 2244 C CA . GLY B 1 71 ? -35.19422 -30.44814 32.01138 1.000 16.26753 90 GLY B CA 1
ATOM 2245 C C . GLY B 1 71 ? -33.85722 -31.18571 32.14445 1.000 15.01276 90 GLY B C 1
ATOM 2246 O O . GLY B 1 71 ? -33.12854 -31.43945 31.18874 1.000 16.26627 90 GLY B O 1
ATOM 2247 N N . ILE B 1 72 ? -33.56888 -31.57735 33.41801 1.000 16.63707 91 ILE B N 1
ATOM 2248 C CA . ILE B 1 72 ? -32.31952 -32.28565 33.67910 1.000 15.49821 91 ILE B CA 1
ATOM 2249 C C . ILE B 1 72 ? -32.21412 -33.55060 32.80934 1.000 15.67238 91 ILE B C 1
ATOM 2250 O O . ILE B 1 72 ? -31.11548 -33.92141 32.36220 1.000 17.02664 91 ILE B O 1
ATOM 2255 N N . GLN B 1 73 ? -33.35532 -34.24686 32.58651 1.000 15.73591 92 GLN B N 1
ATOM 2256 C CA . GLN B 1 73 ? -33.24324 -35.48128 31.80049 1.000 15.76275 92 GLN B CA 1
ATOM 2257 C C . GLN B 1 73 ? -33.00449 -35.26659 30.32380 1.000 15.61833 92 GLN B C 1
ATOM 2258 O O . GLN B 1 73 ? -32.79204 -36.29067 29.65072 1.000 15.90283 92 GLN B O 1
ATOM 2264 N N . ASP B 1 74 ? -33.00458 -34.02922 29.84043 1.000 14.54653 93 ASP B N 1
ATOM 2265 C CA . ASP B 1 74 ? -32.64548 -33.80052 28.43055 1.000 13.45700 93 ASP B CA 1
ATOM 2266 C C . ASP B 1 74 ? -31.17498 -33.69008 28.17888 1.000 15.34006 93 ASP B C 1
ATOM 2267 O O . ASP B 1 74 ? -30.77554 -33.60130 27.01308 1.000 16.68830 93 ASP B O 1
ATOM 2272 N N . GLU B 1 75 ? -30.32514 -33.75825 29.16888 1.000 15.27577 94 GLU B N 1
ATOM 2273 C CA . GLU B 1 75 ? -28.89349 -33.85034 28.93775 1.000 15.24859 94 GLU B CA 1
ATOM 2274 C C . GLU B 1 75 ? -28.57327 -35.05028 28.08269 1.000 15.16737 94 GLU B C 1
ATOM 2275 O O . GLU B 1 75 ? -29.07507 -36.15225 28.31137 1.000 16.39253 94 GLU B O 1
ATOM 2281 N N . GLY B 1 76 ? -27.68493 -34.85259 27.09788 1.000 14.94371 95 GLY B N 1
ATOM 2282 C CA . GLY B 1 76 ? -27.34166 -35.99857 26.28121 1.000 15.14297 95 GLY B CA 1
ATOM 2283 C C . GLY B 1 76 ? -26.87029 -35.55603 24.89443 1.000 14.94706 95 GLY B C 1
ATOM 2284 O O . GLY B 1 76 ? -26.28116 -34.48183 24.72076 1.000 16.94925 95 GLY B O 1
ATOM 2285 N N . ILE B 1 77 ? -27.07924 -36.45093 23.92925 1.000 15.05028 96 ILE B N 1
ATOM 2286 C CA . ILE B 1 77 ? -26.57834 -36.23980 22.57601 1.000 14.92200 96 ILE B CA 1
ATOM 2287 C C . ILE B 1 77 ? -27.75875 -36.16258 21.60058 1.000 16.64406 96 ILE B C 1
ATOM 2288 O O . ILE B 1 77 ? -28.69690 -36.96343 21.69447 1.000 16.41102 96 ILE B O 1
ATOM 2293 N N . PHE B 1 78 ? -27.73173 -35.16144 20.70357 1.000 15.97153 97 PHE B N 1
ATOM 2294 C CA . PHE B 1 78 ? -28.80394 -34.90498 19.71938 1.000 16.73561 97 PHE B CA 1
ATOM 2295 C C . PHE B 1 78 ? -28.18668 -34.80902 18.33929 1.000 16.53052 97 PHE B C 1
ATOM 2296 O O . PHE B 1 78 ? -27.25908 -34.02493 18.15694 1.000 19.94720 97 PHE B O 1
ATOM 2304 N N . ARG B 1 79 ? -28.66056 -35.61476 17.38423 1.000 16.75498 98 ARG B N 1
ATOM 2305 C CA . ARG B 1 79 ? -28.07755 -35.65632 16.05904 1.000 17.13208 98 ARG B CA 1
ATOM 2306 C C . ARG B 1 79 ? -29.15020 -35.57403 15.00714 1.000 17.92733 98 ARG B C 1
ATOM 2307 O O . ARG B 1 79 ? -30.23068 -36.14601 15.14678 1.000 19.06944 98 ARG B O 1
ATOM 2315 N N . CYS B 1 80 ? -28.80479 -34.92734 13.89673 1.000 19.18066 99 CYS B N 1
ATOM 2316 C CA . CYS B 1 80 ? -29.70420 -34.88721 12.75081 1.000 20.15970 99 CYS B CA 1
ATOM 2317 C C . CYS B 1 80 ? -28.94900 -35.41173 11.54776 1.000 21.91994 99 CYS B C 1
ATOM 2318 O O . CYS B 1 80 ? -27.73873 -35.20996 11.42263 1.000 21.03961 99 CYS B O 1
ATOM 2321 N N . GLN B 1 81 ? -29.67946 -36.03764 10.61838 1.000 20.43506 100 GLN B N 1
ATOM 2322 C CA . GLN B 1 81 ? -29.11808 -36.34020 9.32125 1.000 22.43462 100 GLN B CA 1
ATOM 2323 C C . GLN B 1 81 ? -30.16085 -35.92992 8.29189 1.000 24.59306 100 GLN B C 1
ATOM 2324 O O . GLN B 1 81 ? -31.32998 -36.30529 8.42996 1.000 24.64150 100 GLN B O 1
ATOM 2330 N N . ALA B 1 82 ? -29.75227 -35.13795 7.28851 1.000 25.65543 101 ALA B N 1
ATOM 2331 C CA . ALA B 1 82 ? -30.68570 -34.60308 6.31540 1.000 25.54374 101 ALA B CA 1
ATOM 2332 C C . ALA B 1 82 ? -30.10255 -34.77827 4.93656 1.000 26.82471 101 ALA B C 1
ATOM 2333 O O . ALA B 1 82 ? -28.89375 -34.82275 4.75974 1.000 30.34666 101 ALA B O 1
ATOM 2335 N N . MET B 1 83 ? -30.98848 -34.84346 3.93942 1.000 29.95169 102 MET B N 1
ATOM 2336 C CA . MET B 1 83 ? -30.61449 -34.76523 2.53764 1.000 33.32409 102 MET B CA 1
ATOM 2337 C C . MET B 1 83 ? -31.19013 -33.47574 1.95394 1.000 40.59668 102 MET B C 1
ATOM 2338 O O . MET B 1 83 ? -32.34936 -33.13430 2.22021 1.000 39.70801 102 MET B O 1
ATOM 2343 N N . ASN B 1 84 ? -30.38493 -32.74609 1.18832 1.000 47.34564 103 ASN B N 1
ATOM 2344 C CA . ASN B 1 84 ? -30.92964 -31.56060 0.52798 1.000 50.28117 103 ASN B CA 1
ATOM 2345 C C . ASN B 1 84 ? -31.57926 -31.95176 -0.80868 1.000 53.89361 103 ASN B C 1
ATOM 2346 O O . ASN B 1 84 ? -31.67351 -33.13360 -1.15256 1.000 50.43855 103 ASN B O 1
ATOM 2351 N N . ARG B 1 85 ? -32.08838 -30.94349 -1.53888 1.000 54.88148 104 ARG B N 1
ATOM 2352 C CA . ARG B 1 85 ? -32.73349 -31.19287 -2.83249 1.000 63.32364 104 ARG B CA 1
ATOM 2353 C C . ARG B 1 85 ? -31.82550 -31.96564 -3.79212 1.000 71.54309 104 ARG B C 1
ATOM 2354 O O . ARG B 1 85 ? -32.29645 -32.83093 -4.54343 1.000 69.51673 104 ARG B O 1
ATOM 2356 N N . ASN B 1 86 ? -30.52600 -31.63268 -3.81153 1.000 76.91549 105 ASN B N 1
ATOM 2357 C CA . ASN B 1 86 ? -29.53913 -32.31175 -4.65881 1.000 78.11251 105 ASN B CA 1
ATOM 2358 C C . ASN B 1 86 ? -29.24412 -33.74740 -4.22157 1.000 70.47747 105 ASN B C 1
ATOM 2359 O O . ASN B 1 86 ? -28.73019 -34.53795 -5.01620 1.000 64.93659 105 ASN B O 1
ATOM 2364 N N . GLY B 1 87 ? -29.48686 -34.08728 -2.96391 1.000 60.46348 106 GLY B N 1
ATOM 2365 C CA . GLY B 1 87 ? -29.16827 -35.40630 -2.46459 1.000 59.10409 106 GLY B CA 1
ATOM 2366 C C . GLY B 1 87 ? -27.92705 -35.49546 -1.59920 1.000 55.55807 106 GLY B C 1
ATOM 2367 O O . GLY B 1 87 ? -27.56608 -36.60249 -1.17918 1.000 56.08759 106 GLY B O 1
ATOM 2368 N N . LYS B 1 88 ? -27.26590 -34.37345 -1.32082 1.000 52.23348 107 LYS B N 1
ATOM 2369 C CA . LYS B 1 88 ? -26.13220 -34.37702 -0.41142 1.000 47.23908 107 LYS B CA 1
ATOM 2370 C C . LYS B 1 88 ? -26.64851 -34.61135 1.00030 1.000 34.66206 107 LYS B C 1
ATOM 2371 O O . LYS B 1 88 ? -27.62455 -33.97668 1.39978 1.000 42.65826 107 LYS B O 1
ATOM 2373 N N . GLU B 1 89 ? -25.99379 -35.50219 1.72973 1.000 38.18520 108 GLU B N 1
ATOM 2374 C CA . GLU B 1 89 ? -26.32794 -35.73403 3.13310 1.000 33.76844 108 GLU B CA 1
ATOM 2375 C C . GLU B 1 89 ? -25.47408 -34.83756 4.01755 1.000 35.04221 108 GLU B C 1
ATOM 2376 O O . GLU B 1 89 ? -24.29418 -34.59993 3.74225 1.000 35.72956 108 GLU B O 1
ATOM 2382 N N . THR B 1 90 ? -26.09428 -34.31167 5.07777 1.000 28.75035 109 THR B N 1
ATOM 2383 C CA . THR B 1 90 ? -25.40649 -33.45837 6.02628 1.000 28.19241 109 THR B CA 1
ATOM 2384 C C . THR B 1 90 ? -25.76655 -33.95624 7.41346 1.000 27.51509 109 THR B C 1
ATOM 2385 O O . THR B 1 90 ? -26.94529 -34.21766 7.68815 1.000 26.70201 109 THR B O 1
ATOM 2389 N N . LYS B 1 91 ? -24.76157 -34.09676 8.27890 1.000 25.86956 110 LYS B N 1
ATOM 2390 C CA . LYS B 1 91 ? -24.95835 -34.48397 9.67671 1.000 23.10187 110 LYS B CA 1
ATOM 2391 C C . LYS B 1 91 ? -24.77675 -33.28339 10.60286 1.000 23.00441 110 LYS B C 1
ATOM 2392 O O . LYS B 1 91 ? -23.95620 -32.38722 10.35485 1.000 25.67471 110 LYS B O 1
ATOM 2398 N N . SER B 1 92 ? -25.55333 -33.29620 11.68878 1.000 20.51181 111 SER B N 1
ATOM 2399 C CA . SER B 1 92 ? -25.43742 -32.33178 12.77492 1.000 20.45020 111 SER B CA 1
ATOM 2400 C C . SER B 1 92 ? -25.29960 -33.11620 14.07379 1.000 21.19244 111 SER B C 1
ATOM 2401 O O . SER B 1 92 ? -26.08003 -34.04647 14.31112 1.000 21.98217 111 SER B O 1
ATOM 2404 N N . ASN B 1 93 ? -24.33689 -32.74382 14.91957 1.000 19.48768 112 ASN B N 1
ATOM 2405 C CA . ASN B 1 93 ? -24.08425 -33.48725 16.15034 1.000 18.67525 112 ASN B CA 1
ATOM 2406 C C . ASN B 1 93 ? -23.96300 -32.49192 17.29017 1.000 18.26461 112 ASN B C 1
ATOM 2407 O O . ASN B 1 93 ? -23.07701 -31.63836 17.27011 1.000 19.24482 112 ASN B O 1
ATOM 2412 N N . TYR B 1 94 ? -24.82794 -32.63284 18.29729 1.000 16.55946 113 TYR B N 1
ATOM 2413 C CA . TYR B 1 94 ? -24.84383 -31.73729 19.45507 1.000 15.89494 113 TYR B CA 1
ATOM 2414 C C . TYR B 1 94 ? -24.68772 -32.49293 20.75639 1.000 18.21203 113 TYR B C 1
ATOM 2415 O O . TYR B 1 94 ? -25.36119 -33.50718 20.98349 1.000 18.96642 113 TYR B O 1
ATOM 2424 N N . ARG B 1 95 ? -23.87623 -31.92503 21.65220 1.000 15.94736 114 ARG B N 1
ATOM 2425 C CA . ARG B 1 95 ? -23.82596 -32.45015 23.02470 1.000 15.51184 114 ARG B CA 1
ATOM 2426 C C . ARG B 1 95 ? -24.46062 -31.39852 23.92077 1.000 15.85859 114 ARG B C 1
ATOM 2427 O O . ARG B 1 95 ? -23.93621 -30.27408 24.05049 1.000 16.81287 114 ARG B O 1
ATOM 2435 N N . VAL B 1 96 ? -25.61671 -31.74959 24.50761 1.000 14.90416 115 VAL B N 1
ATOM 2436 C CA . VAL B 1 96 ? -26.41330 -30.79359 25.29442 1.000 15.68430 115 VAL B CA 1
ATOM 2437 C C . VAL B 1 96 ? -26.17425 -31.03086 26.78695 1.000 15.87995 115 VAL B C 1
ATOM 2438 O O . VAL B 1 96 ? -26.37822 -32.14116 27.29396 1.000 16.39210 115 VAL B O 1
ATOM 2442 N N . ARG B 1 97 ? -25.70398 -29.98155 27.43571 1.000 17.63525 116 ARG B N 1
ATOM 2443 C CA . ARG B 1 97 ? -25.46447 -29.95357 28.88536 1.000 16.92335 116 ARG B CA 1
ATOM 2444 C C . ARG B 1 97 ? -26.41919 -28.97466 29.51151 1.000 18.19195 116 ARG B C 1
ATOM 2445 O O . ARG B 1 97 ? -26.55845 -27.84932 29.03526 1.000 19.80206 116 ARG B O 1
ATOM 2453 N N . VAL B 1 98 ? -27.09964 -29.39211 30.59862 1.000 18.44223 117 VAL B N 1
ATOM 2454 C CA . VAL B 1 98 ? -28.10871 -28.52534 31.17308 1.000 19.04371 117 VAL B CA 1
ATOM 2455 C C . VAL B 1 98 ? -27.59454 -27.82815 32.43784 1.000 17.37953 117 VAL B C 1
ATOM 2456 O O . VAL B 1 98 ? -26.67626 -28.32781 33.10519 1.000 20.25358 117 VAL B O 1
ATOM 2460 N N . TYR B 1 99 ? -28.19425 -26.69745 32.76234 1.000 18.75217 118 TYR B N 1
ATOM 2461 C CA . TYR B 1 99 ? -27.75395 -25.98300 33.96820 1.000 19.89109 118 TYR B CA 1
ATOM 2462 C C . TYR B 1 99 ? -28.85818 -25.12438 34.55118 1.000 20.83175 118 TYR B C 1
ATOM 2463 O O . TYR B 1 99 ? -29.83716 -24.80210 33.88414 1.000 20.58569 118 TYR B O 1
ATOM 2472 N N . GLN B 1 100 ? -28.69894 -24.75838 35.83230 1.000 19.03624 119 GLN B N 1
ATOM 2473 C CA . GLN B 1 100 ? -29.49250 -23.70631 36.43314 1.000 18.46448 119 GLN B CA 1
ATOM 2474 C C . GLN B 1 100 ? -28.61475 -22.86597 37.35003 1.000 18.24963 119 GLN B C 1
ATOM 2475 O O . GLN B 1 100 ? -27.67946 -23.38732 37.98004 1.000 18.47159 119 GLN B O 1
ATOM 2481 N N . ILE B 1 101 ? -28.93380 -21.58026 37.37677 1.000 22.58676 120 ILE B N 1
ATOM 2482 C CA . ILE B 1 101 ? -28.20512 -20.59758 38.18743 1.000 22.06012 120 ILE B CA 1
ATOM 2483 C C . ILE B 1 101 ? -28.88512 -20.53812 39.54978 1.000 21.67846 120 ILE B C 1
ATOM 2484 O O . ILE B 1 101 ? -30.09944 -20.25949 39.61706 1.000 24.45727 120 ILE B O 1
ATOM 2489 N N . PRO B 1 102 ? -28.14101 -20.69154 40.63405 1.000 21.03756 121 PRO B N 1
ATOM 2490 C CA . PRO B 1 102 ? -28.76935 -20.56165 41.95446 1.000 20.30873 121 PRO B CA 1
ATOM 2491 C C . PRO B 1 102 ? -29.03813 -19.10457 42.26497 1.000 20.83004 121 PRO B C 1
ATOM 2492 O O . PRO B 1 102 ? -28.55887 -18.16721 41.62139 1.000 24.69694 121 PRO B O 1
ATOM 2496 N N . GLY B 1 103 ? -29.81398 -18.89570 43.34490 1.000 23.74678 122 GLY B N 1
ATOM 2497 C CA . GLY B 1 103 ? -29.94402 -17.56302 43.90105 1.000 24.90630 122 GLY B CA 1
ATOM 2498 C C . GLY B 1 103 ? -28.61703 -17.09103 44.45948 1.000 27.53007 122 GLY B C 1
ATOM 2499 O O . GLY B 1 103 ? -27.69460 -17.90323 44.65004 1.000 27.75776 122 GLY B O 1
ATOM 2500 N N . LYS B 1 104 ? -28.51185 -15.76982 44.67123 1.000 30.64239 123 LYS B N 1
ATOM 2501 C CA . LYS B 1 104 ? -27.29229 -15.19708 45.22597 1.000 28.69344 123 LYS B CA 1
ATOM 2502 C C . LYS B 1 104 ? -26.94999 -15.91020 46.54128 1.000 28.60011 123 LYS B C 1
ATOM 2503 O O . LYS B 1 104 ? -27.84487 -16.21462 47.33226 1.000 30.62705 123 LYS B O 1
ATOM 2509 N N . PRO B 1 105 ? -25.69103 -16.27177 46.76562 1.000 25.52616 124 PRO B N 1
ATOM 2510 C CA . PRO B 1 105 ? -25.33666 -16.97038 48.00599 1.000 23.41494 124 PRO B CA 1
ATOM 2511 C C . PRO B 1 105 ? -25.46725 -16.03090 49.17766 1.000 24.13138 124 PRO B C 1
ATOM 2512 O O . PRO B 1 105 ? -25.47034 -14.79193 49.05237 1.000 28.42261 124 PRO B O 1
ATOM 2516 N N . GLU B 1 106 ? -25.65898 -16.64903 50.35334 1.000 24.06904 125 GLU B N 1
ATOM 2517 C CA . GLU B 1 106 ? -25.80850 -15.91475 51.58725 1.000 24.57085 125 GLU B CA 1
ATOM 2518 C C . GLU B 1 106 ? -24.90553 -16.49815 52.66123 1.000 25.08223 125 GLU B C 1
ATOM 2519 O O . GLU B 1 106 ? -24.73345 -17.71211 52.75948 1.000 26.91282 125 GLU B O 1
ATOM 2525 N N . ILE B 1 107 ? -24.42740 -15.63729 53.54134 1.000 26.59410 126 ILE B N 1
ATOM 2526 C CA . ILE B 1 107 ? -23.75727 -16.09027 54.75372 1.000 29.38930 126 ILE B CA 1
ATOM 2527 C C . ILE B 1 107 ? -24.77693 -16.06040 55.88512 1.000 32.58429 126 ILE B C 1
ATOM 2528 O O . ILE B 1 107 ? -25.35304 -15.00274 56.19561 1.000 34.21792 126 ILE B O 1
ATOM 2533 N N . VAL B 1 108 ? -24.96282 -17.21105 56.53815 1.000 28.87121 127 VAL B N 1
ATOM 2534 C CA . VAL B 1 108 ? -25.73506 -17.30562 57.79673 1.000 36.64286 127 VAL B CA 1
ATOM 2535 C C . VAL B 1 108 ? -24.85150 -17.67708 59.01377 1.000 27.08264 127 VAL B C 1
ATOM 2536 O O . VAL B 1 108 ? -23.76368 -18.26622 58.91497 1.000 32.28005 127 VAL B O 1
ATOM 2540 N N . ASP B 1 109 ? -25.32131 -17.29733 60.20360 1.000 30.69437 128 ASP B N 1
ATOM 2541 C CA . ASP B 1 109 ? -24.68093 -17.61597 61.48196 1.000 41.21129 128 ASP B CA 1
ATOM 2542 C C . ASP B 1 109 ? -23.24288 -17.10063 61.57042 1.000 37.24402 128 ASP B C 1
ATOM 2543 O O . ASP B 1 109 ? -22.33247 -17.78714 62.04999 1.000 39.20035 128 ASP B O 1
ATOM 2548 N N . SER B 1 110 ? -23.03329 -15.88917 61.08906 1.000 30.02829 129 SER B N 1
ATOM 2549 C CA . SER B 1 110 ? -21.69370 -15.33638 61.08147 1.000 36.83308 129 SER B CA 1
ATOM 2550 C C . SER B 1 110 ? -21.29477 -14.89239 62.48175 1.000 35.93335 129 SER B C 1
ATOM 2551 O O . SER B 1 110 ? -22.13393 -14.46205 63.27567 1.000 34.34717 129 SER B O 1
ATOM 2554 N N . ALA B 1 111 ? -20.00999 -15.01430 62.79496 1.000 31.90033 130 ALA B N 1
ATOM 2555 C CA . ALA B 1 111 ? -19.52978 -14.57155 64.09531 1.000 33.47601 130 ALA B CA 1
ATOM 2556 C C . ALA B 1 111 ? -19.28716 -13.07027 64.07016 1.000 34.43202 130 ALA B C 1
ATOM 2557 O O . ALA B 1 111 ? -18.84584 -12.50939 63.06157 1.000 36.66825 130 ALA B O 1
ATOM 2559 N N . SER B 1 112 ? -19.62814 -12.41043 65.16808 1.000 32.71638 131 SER B N 1
ATOM 2560 C CA A SER B 1 112 ? -19.26466 -11.01436 65.30410 0.503 34.57390 131 SER B CA 1
ATOM 2561 C CA B SER B 1 112 ? -19.28340 -11.00992 65.35356 0.497 34.61646 131 SER B CA 1
ATOM 2562 C C . SER B 1 112 ? -17.89252 -10.82742 65.93875 1.000 35.62895 131 SER B C 1
ATOM 2563 O O . SER B 1 112 ? -17.27160 -9.78012 65.73399 1.000 37.76317 131 SER B O 1
ATOM 2568 N N . GLU B 1 113 ? -17.41777 -11.79642 66.71462 1.000 35.26288 132 GLU B N 1
ATOM 2569 C CA A GLU B 1 113 ? -16.13858 -11.68380 67.39897 0.471 37.29943 132 GLU B CA 1
ATOM 2570 C CA B GLU B 1 113 ? -16.15827 -11.71095 67.44465 0.529 37.40769 132 GLU B CA 1
ATOM 2571 C C . GLU B 1 113 ? -15.31577 -12.92479 67.10188 1.000 43.55530 132 GLU B C 1
ATOM 2572 O O . GLU B 1 113 ? -15.84031 -14.03900 67.05914 1.000 42.94557 132 GLU B O 1
ATOM 2583 N N . LEU B 1 114 ? -14.02256 -12.71040 66.85874 1.000 36.02438 133 LEU B N 1
ATOM 2584 C CA . LEU B 1 114 ? -13.07358 -13.80158 66.71517 1.000 35.74947 133 LEU B CA 1
ATOM 2585 C C . LEU B 1 114 ? -11.95516 -13.57430 67.71973 1.000 37.47771 133 LEU B C 1
ATOM 2586 O O . LEU B 1 114 ? -11.59040 -12.43216 68.02425 1.000 39.09433 133 LEU B O 1
ATOM 2591 N N . THR B 1 115 ? -11.39440 -14.66478 68.22158 1.000 37.55440 134 THR B N 1
ATOM 2592 C CA . THR B 1 115 ? -10.25874 -14.60380 69.13296 1.000 39.51813 134 THR B CA 1
ATOM 2593 C C . THR B 1 115 ? -9.01837 -15.07598 68.38360 1.000 39.94283 134 THR B C 1
ATOM 2594 O O . THR B 1 115 ? -9.03491 -16.15544 67.78997 1.000 40.87752 134 THR B O 1
ATOM 2598 N N . ALA B 1 116 ? -7.96414 -14.26341 68.38857 1.000 41.87495 135 ALA B N 1
ATOM 2599 C CA . ALA B 1 116 ? -6.74842 -14.65515 67.68392 1.000 45.55463 135 ALA B CA 1
ATOM 2600 C C . ALA B 1 116 ? -6.06880 -15.82860 68.37931 1.000 44.91979 135 ALA B C 1
ATOM 2601 O O . ALA B 1 116 ? -6.06719 -15.93322 69.61488 1.000 45.29877 135 ALA B O 1
ATOM 2603 N N . GLY B 1 117 ? -5.44255 -16.69663 67.56712 1.000 46.91705 136 GLY B N 1
ATOM 2604 C CA . GLY B 1 117 ? -4.65644 -17.78385 68.10677 1.000 49.70493 136 GLY B CA 1
ATOM 2605 C C . GLY B 1 117 ? -5.42349 -19.04057 68.46164 1.000 45.44380 136 GLY B C 1
ATOM 2606 O O . GLY B 1 117 ? -4.80606 -20.02111 68.90445 1.000 53.95951 136 GLY B O 1
ATOM 2607 N N . VAL B 1 118 ? -6.74161 -19.04524 68.30912 1.000 43.53001 137 VAL B N 1
ATOM 2608 C CA . VAL B 1 118 ? -7.54499 -20.24798 68.52780 1.000 43.55881 137 VAL B CA 1
ATOM 2609 C C . VAL B 1 118 ? -8.49683 -20.40622 67.35005 1.000 41.95589 137 VAL B C 1
ATOM 2610 O O . VAL B 1 118 ? -8.72073 -19.45184 66.58568 1.000 43.32066 137 VAL B O 1
ATOM 2614 N N . PRO B 1 119 ? -9.07977 -21.59175 67.16539 1.000 48.35492 138 PRO B N 1
ATOM 2615 C CA . PRO B 1 119 ? -10.02696 -21.75023 66.05395 1.000 43.34825 138 PRO B CA 1
ATOM 2616 C C . PRO B 1 119 ? -11.33098 -21.05860 66.38282 1.000 37.02574 138 PRO B C 1
ATOM 2617 O O . PRO B 1 119 ? -11.72978 -20.98550 67.54513 1.000 40.88359 138 PRO B O 1
ATOM 2621 N N . ASN B 1 120 ? -11.95727 -20.49659 65.35549 1.000 35.12595 139 ASN B N 1
ATOM 2622 C CA . ASN B 1 120 ? -13.22190 -19.78450 65.46689 1.000 33.93160 139 ASN B CA 1
ATOM 2623 C C . ASN B 1 120 ? -14.10554 -20.16584 64.30617 1.000 33.16323 139 ASN B C 1
ATOM 2624 O O . ASN B 1 120 ? -13.62193 -20.17167 63.16774 1.000 30.39463 139 ASN B O 1
ATOM 2629 N N . LYS B 1 121 ? -15.40673 -20.38729 64.55664 1.000 30.50785 140 LYS B N 1
ATOM 2630 C CA . LYS B 1 121 ? -16.39602 -20.51141 63.49767 1.000 30.11689 140 LYS B CA 1
ATOM 2631 C C . LYS B 1 121 ? -16.69781 -19.13679 62.91344 1.000 28.61880 140 LYS B C 1
ATOM 2632 O O . LYS B 1 121 ? -17.14337 -18.23766 63.63696 1.000 41.98825 140 LYS B O 1
ATOM 2634 N N . VAL B 1 122 ? -16.40157 -18.93511 61.63764 1.000 26.39202 141 VAL B N 1
ATOM 2635 C CA . VAL B 1 122 ? -16.59470 -17.63595 61.00688 1.000 26.98333 141 VAL B CA 1
ATOM 2636 C C . VAL B 1 122 ? -18.00890 -17.49769 60.49011 1.000 27.19057 141 VAL B C 1
ATOM 2637 O O . VAL B 1 122 ? -18.63080 -16.44608 60.63987 1.000 27.63784 141 VAL B O 1
ATOM 2641 N N . GLY B 1 123 ? -18.52929 -18.51869 59.83469 1.000 25.50211 142 GLY B N 1
ATOM 2642 C CA . GLY B 1 123 ? -19.86055 -18.41702 59.26532 1.000 26.38568 142 GLY B CA 1
ATOM 2643 C C . GLY B 1 123 ? -20.14751 -19.63088 58.41025 1.000 22.62375 142 GLY B C 1
ATOM 2644 O O . GLY B 1 123 ? -19.25758 -20.48299 58.16820 1.000 23.48389 142 GLY B O 1
ATOM 2645 N N . THR B 1 124 ? -21.38437 -19.67042 57.89744 1.000 23.30401 143 THR B N 1
ATOM 2646 C CA . THR B 1 124 ? -21.83527 -20.73089 57.00097 1.000 23.90765 143 THR B CA 1
ATOM 2647 C C . THR B 1 124 ? -22.38739 -20.09805 55.72824 1.000 22.42984 143 THR B C 1
ATOM 2648 O O . THR B 1 124 ? -23.20302 -19.17979 55.83612 1.000 26.84571 143 THR B O 1
ATOM 2652 N N . CYS B 1 125 ? -21.84630 -20.48091 54.57068 1.000 22.33840 144 CYS B N 1
ATOM 2653 C CA . CYS B 1 125 ? -22.30329 -19.95575 53.29346 1.000 22.29275 144 CYS B CA 1
ATOM 2654 C C . CYS B 1 125 ? -23.29123 -20.95428 52.69476 1.000 22.85272 144 CYS B C 1
ATOM 2655 O O . CYS B 1 125 ? -23.07500 -22.16311 52.80270 1.000 21.52780 144 CYS B O 1
ATOM 2658 N N . VAL B 1 126 ? -24.40000 -20.44573 52.14517 1.000 23.37154 145 VAL B N 1
ATOM 2659 C CA . VAL B 1 126 ? -25.44930 -21.28913 51.55562 1.000 21.42910 145 VAL B CA 1
ATOM 2660 C C . VAL B 1 126 ? -25.79961 -20.77843 50.17165 1.000 21.79618 145 VAL B C 1
ATOM 2661 O O . VAL B 1 126 ? -25.98554 -19.57580 49.96295 1.000 22.57363 145 VAL B O 1
ATOM 2665 N N . SER B 1 127 ? -25.89162 -21.71226 49.21401 1.000 19.34583 146 SER B N 1
ATOM 2666 C CA . SER B 1 127 ? -26.32813 -21.45600 47.84025 1.000 19.25479 146 SER B CA 1
ATOM 2667 C C . SER B 1 127 ? -27.46708 -22.41785 47.53176 1.000 18.36909 146 SER B C 1
ATOM 2668 O O . SER B 1 127 ? -27.29479 -23.63970 47.69489 1.000 20.88897 146 SER B O 1
ATOM 2671 N N . GLU B 1 128 ? -28.59733 -21.91093 47.03450 1.000 19.28272 147 GLU B N 1
ATOM 2672 C CA . GLU B 1 128 ? -29.74321 -22.77780 46.73244 1.000 20.00741 147 GLU B CA 1
ATOM 2673 C C . GLU B 1 128 ? -30.12833 -22.71112 45.27001 1.000 19.46489 147 GLU B C 1
ATOM 2674 O O . GLU B 1 128 ? -30.32779 -21.62626 44.73306 1.000 21.91050 147 GLU B O 1
ATOM 2680 N N . GLY B 1 129 ? -30.26706 -23.87894 44.65990 1.000 17.66439 148 GLY B N 1
ATOM 2681 C CA . GLY B 1 129 ? -30.89555 -23.99258 43.34945 1.000 20.08474 148 GLY B CA 1
ATOM 2682 C C . GLY B 1 129 ? -29.96984 -24.13070 42.14980 1.000 18.89922 148 GLY B C 1
ATOM 2683 O O . GLY B 1 129 ? -30.36993 -23.71601 41.05188 1.000 21.37616 148 GLY B O 1
ATOM 2684 N N . SER B 1 130 ? -28.79428 -24.72465 42.29445 1.000 17.06942 149 SER B N 1
ATOM 2685 C CA . SER B 1 130 ? -27.87733 -24.84826 41.14570 1.000 16.97963 149 SER B CA 1
ATOM 2686 C C . SER B 1 130 ? -28.03249 -26.18800 40.42736 1.000 16.71602 149 SER B C 1
ATOM 2687 O O . SER B 1 130 ? -28.39595 -27.21506 40.99851 1.000 17.05337 149 SER B O 1
ATOM 2690 N N . TYR B 1 131 ? -27.64699 -26.18926 39.13886 1.000 17.05161 150 TYR B N 1
ATOM 2691 C CA . TYR B 1 131 ? -27.34237 -27.41650 38.44214 1.000 18.01452 150 TYR B CA 1
ATOM 2692 C C . TYR B 1 131 ? -26.28988 -27.07879 37.38321 1.000 18.66624 150 TYR B C 1
ATOM 2693 O O . TYR B 1 131 ? -26.40573 -26.03944 36.73759 1.000 19.18815 150 TYR B O 1
ATOM 2702 N N . PRO B 1 132 ? -25.22061 -27.89044 37.22896 1.000 19.01885 151 PRO B N 1
ATOM 2703 C CA . PRO B 1 132 ? -24.79661 -28.96245 38.14903 1.000 17.16761 151 PRO B CA 1
ATOM 2704 C C . PRO B 1 132 ? -24.45796 -28.34172 39.48434 1.000 19.50782 151 PRO B C 1
ATOM 2705 O O . PRO B 1 132 ? -24.66470 -27.16376 39.71407 1.000 18.76438 151 PRO B O 1
ATOM 2709 N N . ALA B 1 133 ? -24.02091 -29.16294 40.43520 1.000 17.87787 152 ALA B N 1
ATOM 2710 C CA . ALA B 1 133 ? -23.91197 -28.63420 41.80552 1.000 19.70740 152 ALA B CA 1
ATOM 2711 C C . ALA B 1 133 ? -23.07718 -27.35219 41.90926 1.000 17.45260 152 ALA B C 1
ATOM 2712 O O . ALA B 1 133 ? -23.48981 -26.39731 42.58332 1.000 18.51349 152 ALA B O 1
ATOM 2714 N N . GLY B 1 134 ? -21.88410 -27.31809 41.31611 1.000 17.79008 153 GLY B N 1
ATOM 2715 C CA . GLY B 1 134 ? -21.00372 -26.18059 41.53659 1.000 18.74876 153 GLY B CA 1
ATOM 2716 C C . GLY B 1 134 ? -20.33360 -26.31800 42.89437 1.000 20.57428 153 GLY B C 1
ATOM 2717 O O . GLY B 1 134 ? -20.43252 -27.33565 43.56950 1.000 20.64964 153 GLY B O 1
ATOM 2718 N N . THR B 1 135 ? -19.59440 -25.27273 43.26698 1.000 19.28880 154 THR B N 1
ATOM 2719 C CA . THR B 1 135 ? -18.84010 -25.32934 44.55287 1.000 19.65961 154 THR B CA 1
ATOM 2720 C C . THR B 1 135 ? -18.86663 -23.97286 45.23317 1.000 21.31943 154 THR B C 1
ATOM 2721 O O . THR B 1 135 ? -19.01697 -22.93567 44.59478 1.000 22.18787 154 THR B O 1
ATOM 2725 N N . LEU B 1 136 ? -18.65315 -23.96150 46.55612 1.000 20.52355 155 LEU B N 1
ATOM 2726 C CA . LEU B 1 136 ? -18.50967 -22.72968 47.32067 1.000 21.28508 155 LEU B CA 1
ATOM 2727 C C . LEU B 1 136 ? -17.06280 -22.56780 47.78757 1.000 21.54709 155 LEU B C 1
ATOM 2728 O O . LEU B 1 136 ? -16.36116 -23.55174 48.05645 1.000 23.76680 155 LEU B O 1
ATOM 2733 N N . SER B 1 137 ? -16.59556 -21.32045 47.86288 1.000 23.17470 156 SER B N 1
ATOM 2734 C CA A SER B 1 137 ? -15.25669 -21.06992 48.37338 0.692 24.30602 156 SER B CA 1
ATOM 2735 C CA B SER B 1 137 ? -15.24040 -21.03742 48.31570 0.308 25.97674 156 SER B CA 1
ATOM 2736 C C . SER B 1 137 ? -15.25860 -19.76171 49.14848 1.000 27.25005 156 SER B C 1
ATOM 2737 O O . SER B 1 137 ? -16.18322 -18.93469 49.04214 1.000 28.68738 156 SER B O 1
ATOM 2742 N N . TRP B 1 138 ? -14.24147 -19.61192 49.99450 1.000 25.89353 157 TRP B N 1
ATOM 2743 C CA . TRP B 1 138 ? -14.15982 -18.47115 50.89588 1.000 29.21110 157 TRP B CA 1
ATOM 2744 C C . TRP B 1 138 ? -12.98038 -17.58229 50.52150 1.000 29.20451 157 TRP B C 1
ATOM 2745 O O . TRP B 1 138 ? -11.97332 -18.05846 49.98431 1.000 31.33903 157 TRP B O 1
ATOM 2756 N N . HIS B 1 139 ? -13.10388 -16.28934 50.82474 1.000 31.33341 158 HIS B N 1
ATOM 2757 C CA . HIS B 1 139 ? -12.07141 -15.29459 50.59363 1.000 33.34947 158 HIS B CA 1
ATOM 2758 C C . HIS B 1 139 ? -11.88624 -14.42369 51.82570 1.000 35.24753 158 HIS B C 1
ATOM 2759 O O . HIS B 1 139 ? -12.84104 -14.11550 52.55351 1.000 32.25529 158 HIS B O 1
ATOM 2766 N N . LEU B 1 140 ? -10.64813 -13.99553 52.01339 1.000 34.60362 159 LEU B N 1
ATOM 2767 C CA . LEU B 1 140 ? -10.26978 -13.12236 53.11643 1.000 36.94189 159 LEU B CA 1
ATOM 2768 C C . LEU B 1 140 ? -9.54605 -11.94319 52.50037 1.000 43.89192 159 LEU B C 1
ATOM 2769 O O . LEU B 1 140 ? -8.53052 -12.13997 51.82397 1.000 42.19354 159 LEU B O 1
ATOM 2774 N N . ASP B 1 141 ? -10.09798 -10.75039 52.71982 1.000 43.73237 160 ASP B N 1
ATOM 2775 C CA . ASP B 1 141 ? -9.65851 -9.48456 52.13466 1.000 56.76893 160 ASP B CA 1
ATOM 2776 C C . ASP B 1 141 ? -9.19024 -9.65076 50.69031 1.000 61.06885 160 ASP B C 1
ATOM 2777 O O . ASP B 1 141 ? -8.11512 -9.19725 50.29472 1.000 66.94976 160 ASP B O 1
ATOM 2782 N N . GLY B 1 142 ? -10.06096 -10.26026 49.88830 1.000 60.93294 161 GLY B N 1
ATOM 2783 C CA . GLY B 1 142 ? -9.84797 -10.40158 48.47143 1.000 66.92716 161 GLY B CA 1
ATOM 2784 C C . GLY B 1 142 ? -8.92790 -11.52165 48.05211 1.000 65.00396 161 GLY B C 1
ATOM 2785 O O . GLY B 1 142 ? -8.62734 -11.63153 46.86043 1.000 69.19236 161 GLY B O 1
ATOM 2786 N N . LYS B 1 143 ? -8.45563 -12.34641 48.97049 1.000 43.15951 162 LYS B N 1
ATOM 2787 C CA . LYS B 1 143 ? -7.63878 -13.44983 48.49983 1.000 53.30939 162 LYS B CA 1
ATOM 2788 C C . LYS B 1 143 ? -8.31319 -14.77013 48.84173 1.000 43.55400 162 LYS B C 1
ATOM 2789 O O . LYS B 1 143 ? -8.96021 -14.87667 49.87711 1.000 40.33220 162 LYS B O 1
ATOM 2791 N N . PRO B 1 144 ? -8.17285 -15.78736 48.00297 1.000 41.13200 163 PRO B N 1
ATOM 2792 C CA . PRO B 1 144 ? -8.76302 -17.09825 48.30163 1.000 38.35133 163 PRO B CA 1
ATOM 2793 C C . PRO B 1 144 ? -8.21660 -17.67214 49.60258 1.000 45.04552 163 PRO B C 1
ATOM 2794 O O . PRO B 1 144 ? -7.02623 -17.58632 49.89243 1.000 47.75442 163 PRO B O 1
ATOM 2798 N N . LEU B 1 145 ? -9.11396 -18.20300 50.42734 1.000 36.81108 164 LEU B N 1
ATOM 2799 C CA . LEU B 1 145 ? -8.73054 -18.98247 51.59371 1.000 39.01452 164 LEU B CA 1
ATOM 2800 C C . LEU B 1 145 ? -8.63777 -20.44644 51.20674 1.000 42.05371 164 LEU B C 1
ATOM 2801 O O . LEU B 1 145 ? -9.62464 -21.01991 50.72737 1.000 47.15912 164 LEU B O 1
ATOM 2806 N N . VAL B 1 146 ? -7.49546 -21.07312 51.44654 1.000 38.10695 165 VAL B N 1
ATOM 2807 C CA . VAL B 1 146 ? -7.29747 -22.46253 51.03367 1.000 46.24023 165 VAL B CA 1
ATOM 2808 C C . VAL B 1 146 ? -7.52360 -23.37059 52.23938 1.000 37.40647 165 VAL B C 1
ATOM 2809 O O . VAL B 1 146 ? -6.78350 -23.25615 53.21816 1.000 42.87700 165 VAL B O 1
ATOM 2813 N N . PRO B 1 147 ? -8.43268 -24.34149 52.17261 1.000 38.42708 166 PRO B N 1
ATOM 2814 C CA . PRO B 1 147 ? -8.59101 -25.25613 53.31774 1.000 46.78288 166 PRO B CA 1
ATOM 2815 C C . PRO B 1 147 ? -7.31196 -26.02283 53.65029 1.000 41.07918 166 PRO B C 1
ATOM 2816 O O . PRO B 1 147 ? -6.52607 -26.40431 52.76513 1.000 44.50275 166 PRO B O 1
ATOM 2820 N N . ASN B 1 148 ? -7.10685 -26.23192 54.94779 1.000 41.22708 167 ASN B N 1
ATOM 2821 C CA . ASN B 1 148 ? -5.98314 -26.97325 55.52469 1.000 48.32388 167 ASN B CA 1
ATOM 2822 C C . ASN B 1 148 ? -4.62534 -26.34102 55.23274 1.000 64.58419 167 ASN B C 1
ATOM 2823 O O . ASN B 1 148 ? -3.60338 -27.02726 55.27928 1.000 75.09960 167 ASN B O 1
ATOM 2828 N N . GLU B 1 149 ? -4.55956 -25.04772 54.93841 1.000 73.87148 168 GLU B N 1
ATOM 2829 C CA . GLU B 1 149 ? -3.27747 -24.46633 54.57243 1.000 76.48718 168 GLU B CA 1
ATOM 2830 C C . GLU B 1 149 ? -2.70336 -23.49735 55.58900 1.000 83.29358 168 GLU B C 1
ATOM 2831 O O . GLU B 1 149 ? -1.47447 -23.41888 55.70833 1.000 96.74463 168 GLU B O 1
ATOM 2837 N N . LYS B 1 150 ? -3.52350 -22.80072 56.36510 1.000 73.00557 169 LYS B N 1
ATOM 2838 C CA . LYS B 1 150 ? -2.94998 -21.83881 57.31345 1.000 68.46539 169 LYS B CA 1
ATOM 2839 C C . LYS B 1 150 ? -3.89382 -21.57934 58.48434 1.000 58.47414 169 LYS B C 1
ATOM 2840 O O . LYS B 1 150 ? -4.28944 -20.45084 58.73940 1.000 62.05890 169 LYS B O 1
ATOM 2842 N N . GLY B 1 151 ? -4.25066 -22.61843 59.23647 1.000 48.64113 170 GLY B N 1
ATOM 2843 C CA . GLY B 1 151 ? -5.25636 -22.43446 60.26750 1.000 41.31339 170 GLY B CA 1
ATOM 2844 C C . GLY B 1 151 ? -6.64490 -22.21220 59.67694 1.000 42.03373 170 GLY B C 1
ATOM 2845 O O . GLY B 1 151 ? -7.48495 -21.55544 60.28410 1.000 47.82973 170 GLY B O 1
ATOM 2846 N N . VAL B 1 152 ? -6.90993 -22.75034 58.50455 1.000 34.66047 171 VAL B N 1
ATOM 2847 C CA . VAL B 1 152 ? -8.22076 -22.65547 57.86472 1.000 30.84384 171 VAL B CA 1
ATOM 2848 C C . VAL B 1 152 ? -8.78785 -24.05367 57.80558 1.000 33.26984 171 VAL B C 1
ATOM 2849 O O . VAL B 1 152 ? -8.10522 -24.97792 57.35892 1.000 35.06371 171 VAL B O 1
ATOM 2853 N N . SER B 1 153 ? -10.04036 -24.21267 58.19226 1.000 28.39524 172 SER B N 1
ATOM 2854 C CA . SER B 1 153 ? -10.68058 -25.48587 57.90973 1.000 28.79128 172 SER B CA 1
ATOM 2855 C C . SER B 1 153 ? -12.10704 -25.26027 57.42592 1.000 29.71223 172 SER B C 1
ATOM 2856 O O . SER B 1 153 ? -12.76110 -24.28329 57.78296 1.000 28.87120 172 SER B O 1
ATOM 2859 N N . VAL B 1 154 ? -12.57400 -26.13943 56.54906 1.000 25.43524 173 VAL B N 1
ATOM 2860 C CA . VAL B 1 154 ? -13.87427 -25.98110 55.93682 1.000 22.95146 173 VAL B CA 1
ATOM 2861 C C . VAL B 1 154 ? -14.57791 -27.31775 55.99018 1.000 22.88189 173 VAL B C 1
ATOM 2862 O O . VAL B 1 154 ? -13.92691 -28.36918 55.84773 1.000 27.18771 173 VAL B O 1
ATOM 2866 N N . LYS B 1 155 ? -15.88477 -27.28701 56.24169 1.000 21.52165 174 LYS B N 1
ATOM 2867 C CA . LYS B 1 155 ? -16.72750 -28.46293 56.05307 1.000 21.20787 174 LYS B CA 1
ATOM 2868 C C . LYS B 1 155 ? -17.83681 -28.12986 55.08722 1.000 23.14595 174 LYS B C 1
ATOM 2869 O O . LYS B 1 155 ? -18.30858 -26.99259 55.02326 1.000 20.68014 174 LYS B O 1
ATOM 2875 N N . GLU B 1 156 ? -18.25800 -29.13062 54.28669 1.000 20.44240 175 GLU B N 1
ATOM 2876 C CA . GLU B 1 156 ? -19.18684 -28.90321 53.21231 1.000 19.21136 175 GLU B CA 1
ATOM 2877 C C . GLU B 1 156 ? -20.31673 -29.91799 53.23552 1.000 17.69140 175 GLU B C 1
ATOM 2878 O O . GLU B 1 156 ? -20.12279 -31.08030 53.61112 1.000 19.72894 175 GLU B O 1
ATOM 2884 N N . GLN B 1 157 ? -21.45096 -29.46190 52.77828 1.000 17.28788 176 GLN B N 1
ATOM 2885 C CA . GLN B 1 157 ? -22.64945 -30.28969 52.65211 1.000 19.25238 176 GLN B CA 1
ATOM 2886 C C . GLN B 1 157 ? -23.38242 -30.02336 51.34538 1.000 19.31472 176 GLN B C 1
ATOM 2887 O O . GLN B 1 157 ? -23.45140 -28.87757 50.88066 1.000 18.51077 176 GLN B O 1
ATOM 2893 N N . THR B 1 158 ? -23.91956 -31.09051 50.73150 1.000 17.38111 177 THR B N 1
ATOM 2894 C CA . THR B 1 158 ? -24.75186 -30.99772 49.53824 1.000 16.75916 177 THR B CA 1
ATOM 2895 C C . THR B 1 158 ? -26.09075 -31.68649 49.77171 1.000 15.68929 177 THR B C 1
ATOM 2896 O O . THR B 1 158 ? -26.12016 -32.79459 50.31082 1.000 18.56383 177 THR B O 1
ATOM 2900 N N . ARG B 1 1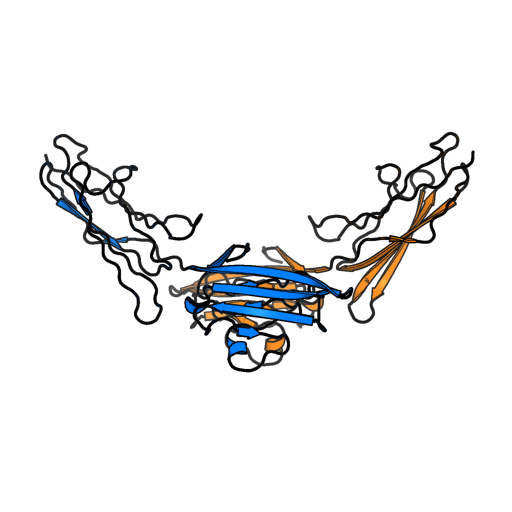59 ? -27.16740 -31.00866 49.34303 1.000 18.64668 178 ARG B N 1
ATOM 2901 C CA . ARG B 1 159 ? -28.52721 -31.57348 49.37917 1.000 18.90157 178 ARG B CA 1
ATOM 2902 C C . ARG B 1 159 ? -29.20029 -31.34119 48.06372 1.000 17.19202 178 ARG B C 1
ATOM 2903 O O . ARG B 1 159 ? -28.80531 -30.43830 47.30841 1.000 18.85436 178 ARG B O 1
ATOM 2911 N N . ARG B 1 160 ? -30.19431 -32.17016 47.73125 1.000 16.90464 179 ARG B N 1
ATOM 2912 C CA . ARG B 1 160 ? -30.99635 -31.92598 46.54255 1.000 16.90053 179 ARG B CA 1
ATOM 2913 C C . ARG B 1 160 ? -32.45251 -31.66113 46.86941 1.000 17.60740 179 ARG B C 1
ATOM 2914 O O . ARG B 1 160 ? -33.06888 -32.30333 47.73316 1.000 19.72684 179 ARG B O 1
ATOM 2922 N N . HIS B 1 161 ? -33.06746 -30.79218 46.06704 1.000 18.38854 180 HIS B N 1
ATOM 2923 C CA . HIS B 1 161 ? -34.48072 -30.57402 46.25168 1.000 16.59321 180 HIS B CA 1
ATOM 2924 C C . HIS B 1 161 ? -35.22302 -31.81526 45.78620 1.000 17.01783 180 HIS B C 1
ATOM 2925 O O . HIS B 1 161 ? -34.92393 -32.33777 44.69912 1.000 18.10054 180 HIS B O 1
ATOM 2932 N N . PRO B 1 162 ? -36.17893 -32.32852 46.54516 1.000 17.39841 181 PRO B N 1
ATOM 2933 C CA . PRO B 1 162 ? -36.74868 -33.63865 46.23352 1.000 19.92640 181 PRO B CA 1
ATOM 2934 C C . PRO B 1 162 ? -37.55743 -33.68637 44.95787 1.000 22.12409 181 PRO B C 1
ATOM 2935 O O . PRO B 1 162 ? -37.74430 -34.78159 44.42217 1.000 22.99381 181 PRO B O 1
ATOM 2939 N N . GLU B 1 163 ? -38.08493 -32.54204 44.48953 1.000 20.77400 182 GLU B N 1
ATOM 2940 C CA . GLU B 1 163 ? -38.86719 -32.53775 43.25119 1.000 22.05420 182 GLU B CA 1
ATOM 2941 C C . GLU B 1 163 ? -38.10317 -31.99040 42.06715 1.000 25.37591 182 GLU B C 1
ATOM 2942 O O . GLU B 1 163 ? -38.22223 -32.54723 40.97246 1.000 28.25319 182 GLU B O 1
ATOM 2948 N N . THR B 1 164 ? -37.32278 -30.93698 42.26775 1.000 20.27950 183 THR B N 1
ATOM 2949 C CA . THR B 1 164 ? -36.64299 -30.33658 41.09855 1.000 19.50258 183 THR B CA 1
ATOM 2950 C C . THR B 1 164 ? -35.28667 -30.88464 40.85705 1.000 19.66236 183 THR B C 1
ATOM 2951 O O . THR B 1 164 ? -34.72366 -30.69978 39.75306 1.000 20.27332 183 THR B O 1
ATOM 2955 N N . GLY B 1 165 ? -34.65254 -31.56597 41.82918 1.000 16.05672 184 GLY B N 1
ATOM 2956 C CA . GLY B 1 165 ? -33.31569 -32.06332 41.60189 1.000 15.66296 184 GLY B CA 1
ATOM 2957 C C . GLY B 1 165 ? -32.20966 -31.04664 41.74545 1.000 16.19157 184 GLY B C 1
ATOM 2958 O O . GLY B 1 165 ? -31.04017 -31.40616 41.59363 1.000 19.48703 184 GLY B O 1
ATOM 2959 N N . LEU B 1 166 ? -32.54955 -29.77477 41.98899 1.000 17.37146 185 LEU B N 1
ATOM 2960 C CA . LEU B 1 166 ? -31.50951 -28.74049 42.06874 1.000 17.52773 185 LEU B CA 1
ATOM 2961 C C . LEU B 1 166 ? -30.76556 -28.83114 43.40167 1.000 17.72246 185 LEU B C 1
ATOM 2962 O O . LEU B 1 166 ? -31.31292 -29.25900 44.43408 1.000 18.08548 185 LEU B O 1
ATOM 2967 N N . PHE B 1 167 ? -29.52029 -28.36589 43.39256 1.000 17.11832 186 PHE B N 1
ATOM 2968 C CA . PHE B 1 167 ? -28.61965 -28.53022 44.54003 1.000 15.77122 186 PHE B CA 1
ATOM 2969 C C . PHE B 1 167 ? -28.60251 -27.32949 45.47240 1.000 17.04545 186 PHE B C 1
ATOM 2970 O O . PHE B 1 167 ? -28.60397 -26.16345 45.02837 1.000 17.27508 186 PHE B O 1
ATOM 2978 N N . THR B 1 168 ? -28.56100 -27.63095 46.78072 1.000 16.96116 187 THR B N 1
ATOM 2979 C CA . THR B 1 168 ? -28.26172 -26.65147 47.81505 1.000 17.87129 187 THR B CA 1
ATOM 2980 C C . THR B 1 168 ? -26.93401 -27.02579 48.43637 1.000 17.56702 187 THR B C 1
ATOM 2981 O O . THR B 1 168 ? -26.73464 -28.16902 48.84981 1.000 18.98852 187 THR B O 1
ATOM 2985 N N . LEU B 1 169 ? -25.99863 -26.06893 48.45011 1.000 17.88736 188 LEU B N 1
ATOM 2986 C CA . LEU B 1 169 ? -24.65623 -26.24744 49.00113 1.000 16.45203 188 LEU B CA 1
ATOM 2987 C C . LEU B 1 169 ? -24.52364 -25.43774 50.28485 1.000 18.62821 188 LEU B C 1
ATOM 2988 O O . LEU B 1 169 ? -25.06927 -24.32203 50.38850 1.000 21.22313 188 LEU B O 1
ATOM 2993 N N . GLN B 1 170 ? -23.82642 -26.01141 51.27041 1.000 18.43587 189 GLN B N 1
ATOM 2994 C CA . GLN B 1 170 ? -23.44437 -25.27644 52.47493 1.000 18.93096 189 GLN B CA 1
ATOM 2995 C C . GLN B 1 170 ? -21.96362 -25.48641 52.74998 1.000 22.35338 189 GLN B C 1
ATOM 2996 O O . GLN B 1 170 ? -21.40127 -26.58876 52.53871 1.000 21.69568 189 GLN B O 1
ATOM 3002 N N . SER B 1 171 ? -21.30326 -24.42788 53.22951 1.000 20.10165 190 SER B N 1
ATOM 3003 C CA . SER B 1 171 ? -19.87620 -24.45782 53.52287 1.000 19.18312 190 SER B CA 1
ATOM 3004 C C . SER B 1 171 ? -19.66253 -23.71667 54.82942 1.000 22.40917 190 SER B C 1
ATOM 3005 O O . SER B 1 171 ? -20.01128 -22.52401 54.90958 1.000 26.41965 190 SER B O 1
ATOM 3008 N N . GLU B 1 172 ? -19.09765 -24.38710 55.84089 1.000 18.91889 191 GLU B N 1
ATOM 3009 C CA . GLU B 1 172 ? -18.78977 -23.79085 57.14211 1.000 19.90985 191 GLU B CA 1
ATOM 3010 C C . GLU B 1 172 ? -17.31265 -23.52159 57.22010 1.000 21.34832 191 GLU B C 1
ATOM 3011 O O . GLU B 1 172 ? -16.50542 -24.44854 57.00042 1.000 23.14618 191 GLU B O 1
ATOM 3017 N N . LEU B 1 173 ? -16.94964 -22.26562 57.49945 1.000 21.48401 192 LEU B N 1
ATOM 3018 C CA . LEU B 1 173 ? -15.56487 -21.84755 57.58820 1.000 23.18709 192 LEU B CA 1
ATOM 3019 C C . LEU B 1 173 ? -15.14901 -21.70649 59.03437 1.000 26.65810 192 LEU B C 1
ATOM 3020 O O . LEU B 1 173 ? -15.86473 -21.05275 59.80471 1.000 24.72983 192 LEU B O 1
ATOM 3025 N N . MET B 1 174 ? -13.98624 -22.26685 59.38088 1.000 24.88756 193 MET B N 1
ATOM 3026 C CA . MET B 1 174 ? -13.28284 -21.99864 60.63556 1.000 29.03411 193 MET B CA 1
ATOM 3027 C C . MET B 1 174 ? -11.90111 -21.44372 60.33865 1.000 28.12210 193 MET B C 1
ATOM 3028 O O . MET B 1 174 ? -11.23624 -21.86731 59.36262 1.000 31.56444 193 MET B O 1
ATOM 3033 N N . VAL B 1 175 ? -11.48647 -20.45693 61.13780 1.000 28.88418 194 VAL B N 1
ATOM 3034 C CA . VAL B 1 175 ? -10.14501 -19.88821 61.02858 1.000 30.52246 194 VAL B CA 1
ATOM 3035 C C . VAL B 1 175 ? -9.53002 -19.70276 62.41158 1.000 34.00330 194 VAL B C 1
ATOM 3036 O O . VAL B 1 175 ? -10.21789 -19.39636 63.39546 1.000 34.17293 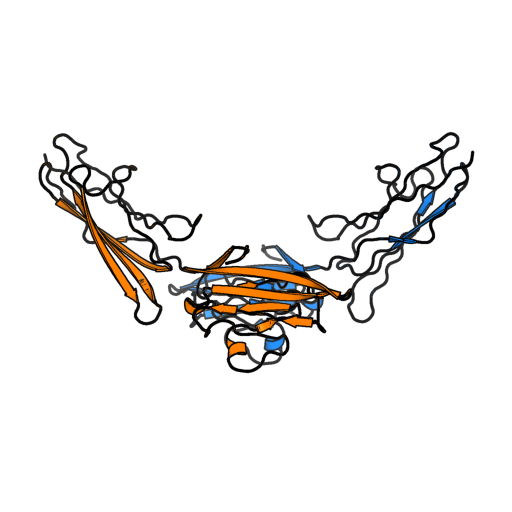194 VAL B O 1
ATOM 3040 N N . THR B 1 176 ? -8.19720 -19.83397 62.45542 1.000 37.20564 195 THR B N 1
ATOM 3041 C CA . THR B 1 176 ? -7.37235 -19.40816 63.58746 1.000 39.19581 195 THR B CA 1
ATOM 3042 C C . THR B 1 176 ? -6.63090 -18.14835 63.16135 1.000 39.87823 195 THR B C 1
ATOM 3043 O O . THR B 1 176 ? -5.62310 -18.24232 62.43851 1.000 41.70909 195 THR B O 1
ATOM 3047 N N . PRO B 1 177 ? -7.08945 -16.95043 63.54862 1.000 37.71032 196 PRO B N 1
ATOM 3048 C CA . PRO B 1 177 ? -6.39728 -15.71762 63.14575 1.000 38.89455 196 PRO B CA 1
ATOM 3049 C C . PRO B 1 177 ? -4.99933 -15.67763 63.72110 1.000 41.36914 196 PRO B C 1
ATOM 3050 O O . PRO B 1 177 ? -4.78945 -16.01933 64.88293 1.000 45.40237 196 PRO B O 1
ATOM 3054 N N . ALA B 1 178 ? -4.04845 -15.23887 62.90408 1.000 47.64332 197 ALA B N 1
ATOM 3055 C CA . ALA B 1 178 ? -2.69034 -15.03709 63.38609 1.000 45.62330 197 ALA B CA 1
ATOM 3056 C C . ALA B 1 178 ? -2.61542 -13.87328 64.36849 1.000 55.18929 197 ALA B C 1
ATOM 3057 O O . ALA B 1 178 ? -3.22259 -12.81788 64.16025 1.000 54.99644 197 ALA B O 1
ATOM 3059 N N . ARG B 1 179 ? -1.84105 -14.06165 65.43071 1.000 53.91314 198 ARG B N 1
ATOM 3060 C CA . ARG B 1 179 ? -1.62190 -12.97508 66.37473 1.000 62.53370 198 ARG B CA 1
ATOM 3061 C C . ARG B 1 179 ? -0.99357 -11.77935 65.66488 1.000 65.98244 198 ARG B C 1
ATOM 3062 O O . ARG B 1 179 ? -0.18243 -11.93460 64.74726 1.000 65.06542 198 ARG B O 1
ATOM 3070 N N . GLY B 1 180 ? -1.40607 -10.58032 66.07031 1.000 67.09487 199 GLY B N 1
ATOM 3071 C CA . GLY B 1 180 ? -0.93510 -9.37186 65.42717 1.000 66.98730 199 GLY B CA 1
ATOM 3072 C C . GLY B 1 180 ? -1.45376 -9.12988 64.02606 1.000 68.44259 199 GLY B C 1
ATOM 3073 O O . GLY B 1 180 ? -0.84152 -8.35771 63.28872 1.000 74.55596 199 GLY B O 1
ATOM 3074 N N . GLY B 1 181 ? -2.55474 -9.77383 63.62014 1.000 60.63899 200 GLY B N 1
ATOM 3075 C CA . GLY B 1 181 ? -3.13379 -9.56114 62.30755 1.000 58.38302 200 GLY B CA 1
ATOM 3076 C C . GLY B 1 181 ? -4.12855 -8.40655 62.28925 1.000 61.76446 200 GLY B C 1
ATOM 3077 O O . GLY B 1 181 ? -4.24052 -7.62250 63.23112 1.000 62.00483 200 GLY B O 1
ATOM 3078 N N . ASP B 1 182 ? -4.89799 -8.33800 61.20251 1.000 57.40107 201 ASP B N 1
ATOM 3079 C CA . ASP B 1 182 ? -5.82046 -7.20853 60.99292 1.000 61.03702 201 ASP B CA 1
ATOM 3080 C C . ASP B 1 182 ? -6.98891 -7.27651 61.98381 1.000 56.87194 201 ASP B C 1
ATOM 3081 O O . ASP B 1 182 ? -7.63757 -8.32504 62.10192 1.000 52.29992 201 ASP B O 1
ATOM 3086 N N . PRO B 1 183 ? -7.29580 -6.19362 62.70999 1.000 51.68811 202 PRO B N 1
ATOM 3087 C CA . PRO B 1 183 ? -8.39207 -6.27234 63.69854 1.000 56.93804 202 PRO B CA 1
ATOM 3088 C C . PRO B 1 183 ? -9.78692 -6.34216 63.09283 1.000 50.95247 202 PRO B C 1
ATOM 3089 O O . PRO B 1 183 ? -10.71941 -6.77060 63.78634 1.000 47.35039 202 PRO B O 1
ATOM 3093 N N . ARG B 1 184 ? -9.97600 -5.93558 61.84251 1.000 46.54496 203 ARG B N 1
ATOM 3094 C CA . ARG B 1 184 ? -11.28613 -5.98213 61.19570 1.000 45.00883 203 ARG B CA 1
ATOM 3095 C C . ARG B 1 184 ? -11.15031 -6.64485 59.82956 1.000 47.46438 203 ARG B C 1
ATOM 3096 O O . ARG B 1 184 ? -11.31399 -5.98147 58.80064 1.000 54.13771 203 ARG B O 1
ATOM 3098 N N . PRO B 1 185 ? -10.89963 -7.96144 59.78895 1.000 42.33722 204 PRO B N 1
ATOM 3099 C CA . PRO B 1 185 ? -10.77888 -8.66657 58.49987 1.000 43.37015 204 PRO B CA 1
ATOM 3100 C C . PRO B 1 185 ? -12.11271 -8.72031 57.78701 1.000 41.44619 204 PRO B C 1
ATOM 3101 O O . PRO B 1 185 ? -13.17598 -8.62306 58.40133 1.000 46.79584 204 PRO B O 1
ATOM 3105 N N . THR B 1 186 ? -12.05630 -8.97533 56.47734 1.000 38.49180 205 THR B N 1
ATOM 3106 C CA . THR B 1 186 ? -13.25383 -9.02094 55.64933 1.000 40.78868 205 THR B CA 1
ATOM 3107 C C . THR B 1 186 ? -13.32281 -10.37520 54.96406 1.000 35.66150 205 THR B C 1
ATOM 3108 O O . THR B 1 186 ? -12.42226 -10.73272 54.19580 1.000 37.99883 205 THR B O 1
ATOM 3112 N N . PHE B 1 187 ? -14.37923 -11.13567 55.24531 1.000 33.74181 206 PHE B N 1
ATOM 3113 C CA . PHE B 1 187 ? -14.57239 -12.45298 54.65730 1.000 32.74022 206 PHE B CA 1
ATOM 3114 C C . PHE B 1 187 ? -15.72886 -12.40684 53.66965 1.000 31.61097 206 PHE B C 1
ATOM 3115 O O . PHE B 1 187 ? -16.69549 -11.65808 53.86216 1.000 34.11764 206 PHE B O 1
ATOM 3123 N N . SER B 1 188 ? -15.63475 -13.21604 52.60557 1.000 29.24576 207 SER B N 1
ATOM 3124 C CA . SER B 1 188 ? -16.77078 -13.39923 51.70766 1.000 28.57738 207 SER B CA 1
ATOM 3125 C C . SER B 1 188 ? -16.76219 -14.83760 51.22173 1.000 28.45181 207 SER B C 1
ATOM 3126 O O . SER B 1 188 ? -15.77425 -15.55548 51.36225 1.000 29.19850 207 SER B O 1
ATOM 3129 N N . CYS B 1 189 ? -17.87733 -15.24505 50.63070 1.000 27.04169 208 CYS B N 1
ATOM 3130 C CA . CYS B 1 189 ? -18.01311 -16.55391 50.01534 1.000 27.00300 208 CYS B CA 1
ATOM 3131 C C . CYS B 1 189 ? -18.49899 -16.36583 48.58986 1.000 28.56360 208 CYS B C 1
ATOM 3132 O O . CYS B 1 189 ? -19.23987 -15.43424 48.28920 1.000 30.47080 208 CYS B O 1
ATOM 3135 N N . SER B 1 190 ? -18.04873 -17.24127 47.70613 1.000 28.25574 209 SER B N 1
ATOM 3136 C CA A SER B 1 190 ? -18.47437 -17.19997 46.31711 0.447 25.94953 209 SER B CA 1
ATOM 3137 C CA B SER B 1 190 ? -18.42751 -17.21010 46.29573 0.553 25.87737 209 SER B CA 1
ATOM 3138 C C . SER B 1 190 ? -18.93780 -18.57467 45.87064 1.000 29.33437 209 SER B C 1
ATOM 3139 O O . SER B 1 190 ? -18.40424 -19.60376 46.29443 1.000 24.87932 209 SER B O 1
ATOM 3144 N N . PHE B 1 191 ? -19.93472 -18.56602 44.97786 1.000 23.18140 210 PHE B N 1
ATOM 3145 C CA . PHE B 1 191 ? -20.42709 -19.75360 44.27894 1.000 23.78177 210 PHE B CA 1
ATOM 3146 C C . PHE B 1 191 ? -19.77160 -19.79155 42.89549 1.000 22.69675 210 PHE B C 1
ATOM 3147 O O . PHE B 1 191 ? -19.87179 -18.81027 42.14652 1.000 27.01562 210 PHE B O 1
ATOM 3155 N N . SER B 1 192 ? -19.09826 -20.91566 42.56371 1.000 21.77735 211 SER B N 1
ATOM 3156 C CA A SER B 1 192 ? -18.49739 -21.14244 41.24854 0.406 23.00375 211 SER B CA 1
ATOM 3157 C CA B SER B 1 192 ? -18.49831 -21.14470 41.24091 0.594 22.41123 211 SER B CA 1
ATOM 3158 C C . SER B 1 192 ? -19.32476 -22.17073 40.49452 1.000 21.12035 211 SER B C 1
ATOM 3159 O O . SER B 1 192 ? -19.38447 -23.34297 40.92859 1.000 22.19603 211 SER B O 1
ATOM 3164 N N . PRO B 1 193 ? -19.93966 -21.81296 39.34494 1.000 23.82945 212 PRO B N 1
ATOM 3165 C CA . PRO B 1 193 ? -20.72864 -22.78985 38.60692 1.000 21.92304 212 PRO B CA 1
ATOM 3166 C C . PRO B 1 193 ? -19.87862 -23.91270 38.06087 1.000 24.13293 212 PRO B C 1
ATOM 3167 O O . PRO B 1 193 ? -18.66667 -23.77568 37.88394 1.000 25.54176 212 PRO B O 1
ATOM 3171 N N . GLY B 1 194 ? -20.55164 -25.02898 37.78348 1.000 23.54160 213 GLY B N 1
ATOM 3172 C CA . GLY B 1 194 ? -19.85422 -26.14804 37.12990 1.000 26.59126 213 GLY B CA 1
ATOM 3173 C C . GLY B 1 194 ? -19.48404 -25.92047 35.66684 1.000 32.89190 213 GLY B C 1
ATOM 3174 O O . GLY B 1 194 ? -18.40871 -26.34987 35.22332 1.000 34.54591 213 GLY B O 1
ATOM 3175 N N . LEU B 1 195 ? -20.34533 -25.25468 34.89313 1.000 28.84431 214 LEU B N 1
ATOM 3176 C CA . LEU B 1 195 ? -19.98773 -25.19996 33.46607 1.000 30.79581 214 LEU B CA 1
ATOM 3177 C C . LEU B 1 195 ? -18.97135 -24.08373 33.12664 1.000 31.65021 214 LEU B C 1
ATOM 3178 O O . LEU B 1 195 ? -18.90477 -23.06193 33.80550 1.000 37.40391 214 LEU B O 1
ATOM 3183 N N . PRO B 1 196 ? -18.17995 -24.24809 32.04499 1.000 37.01461 215 PRO B N 1
ATOM 3184 C CA . PRO B 1 196 ? -17.17051 -23.22987 31.68460 1.000 37.30491 215 PRO B CA 1
ATOM 3185 C C . PRO B 1 196 ? -17.77675 -21.88274 31.31064 1.000 44.18658 215 PRO B C 1
ATOM 3186 O O . PRO B 1 196 ? -18.82878 -21.80626 30.67744 1.000 40.45868 215 PRO B O 1
ATOM 3190 N N . ARG B 1 197 ? -17.06953 -20.81640 31.67373 1.000 39.08890 216 ARG B N 1
ATOM 3191 C CA . ARG B 1 197 ? -17.37427 -19.43803 31.29933 1.000 44.43948 216 ARG B CA 1
ATOM 3192 C C . ARG B 1 197 ? -18.62699 -18.89191 31.99918 1.000 44.29025 216 ARG B C 1
ATOM 3193 O O . ARG B 1 197 ? -18.95736 -17.71089 31.83070 1.000 50.55142 216 ARG B O 1
ATOM 3201 N N . HIS B 1 198 ? -19.25838 -19.65421 32.86834 1.000 35.58891 217 HIS B N 1
ATOM 3202 C CA . HIS B 1 198 ? -20.35839 -19.09653 33.65397 1.000 31.60571 217 HIS B CA 1
ATOM 3203 C C . HIS B 1 198 ? -19.78536 -18.29521 34.82034 1.000 38.94899 217 HIS B C 1
ATOM 3204 O O . HIS B 1 198 ? -18.77213 -18.68041 35.40005 1.000 38.88952 217 HIS B O 1
ATOM 3211 N N . ARG B 1 199 ? -20.43262 -17.17411 35.15586 1.000 34.80382 218 ARG B N 1
ATOM 3212 C CA . ARG B 1 199 ? -19.88350 -16.24431 36.14642 1.000 36.02967 218 ARG B CA 1
ATOM 3213 C C . ARG B 1 199 ? -20.13058 -16.70302 37.58184 1.000 31.78130 218 ARG B C 1
ATOM 3214 O O . ARG B 1 199 ? -21.13678 -17.34807 37.90818 1.000 33.49165 218 ARG B O 1
ATOM 3216 N N . ALA B 1 200 ? -19.18915 -16.33664 38.44747 1.000 32.45180 219 ALA B N 1
ATOM 3217 C CA . ALA B 1 200 ? -19.31416 -16.60396 39.87276 1.000 28.02355 219 ALA B CA 1
ATOM 3218 C C . ALA B 1 200 ? -20.30773 -15.63177 40.49546 1.000 35.28658 219 ALA B C 1
ATOM 3219 O O . ALA B 1 200 ? -20.53027 -14.52852 39.99179 1.000 37.03501 219 ALA B O 1
ATOM 3221 N N . LEU B 1 201 ? -20.90613 -16.05376 41.59499 1.000 30.28715 220 LEU B N 1
ATOM 3222 C CA . LEU B 1 201 ? -21.77629 -15.19533 42.40736 1.000 29.71273 220 LEU B CA 1
ATOM 3223 C C . LEU B 1 201 ? -21.13396 -15.02117 43.78338 1.000 30.63870 220 LEU B C 1
ATOM 3224 O O . LEU B 1 201 ? -20.50564 -15.93947 44.28894 1.000 34.29512 220 LEU B O 1
ATOM 3229 N N . ARG B 1 202 ? -21.24625 -13.83527 44.37716 1.000 32.97491 221 ARG B N 1
ATOM 3230 C CA . ARG B 1 202 ? -20.52578 -13.53432 45.60911 1.000 34.35532 221 ARG B CA 1
ATOM 3231 C C . ARG B 1 202 ? -21.48983 -13.07171 46.69158 1.000 45.46807 221 ARG B C 1
ATOM 3232 O O . ARG B 1 202 ? -22.51489 -12.44312 46.39627 1.000 44.02069 221 ARG B O 1
ATOM 3240 N N . THR B 1 203 ? -21.17498 -13.43080 47.94431 1.000 33.27458 222 THR B N 1
ATOM 3241 C CA . THR B 1 203 ? -21.95525 -12.89265 49.04738 1.000 32.67462 222 THR B CA 1
ATOM 3242 C C . THR B 1 203 ? -21.52105 -11.48331 49.4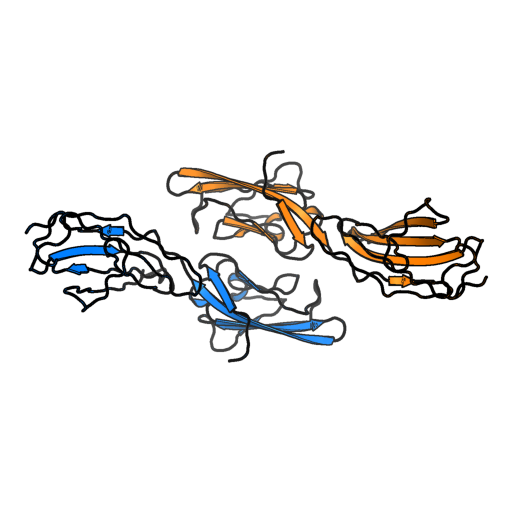1315 1.000 39.88893 222 THR B C 1
ATOM 3243 O O . THR B 1 203 ? -20.41166 -11.01258 49.12601 1.000 36.82057 222 THR B O 1
ATOM 3247 N N . ALA B 1 204 ? -22.39328 -10.83622 50.17361 1.000 37.61020 223 ALA B N 1
ATOM 3248 C CA . ALA B 1 204 ? -22.00592 -9.65283 50.89278 1.000 41.55052 223 ALA B CA 1
ATOM 3249 C C . ALA B 1 204 ? -20.91765 -10.01821 51.90178 1.000 42.83248 223 ALA B C 1
ATOM 3250 O O . ALA B 1 204 ? -20.87142 -11.15132 52.38771 1.000 38.01829 223 ALA B O 1
ATOM 3252 N N . PRO B 1 205 ? -20.00060 -9.10607 52.18744 1.000 43.56356 224 PRO B N 1
ATOM 3253 C CA . PRO B 1 205 ? -18.90406 -9.42725 53.10735 1.000 40.73720 224 PRO B CA 1
ATOM 3254 C C . PRO B 1 205 ? -19.34549 -9.41384 54.56767 1.000 45.09125 224 PRO B C 1
ATOM 3255 O O . PRO B 1 205 ? -20.34228 -8.80406 54.95476 1.000 44.94710 224 PRO B O 1
ATOM 3259 N N . ILE B 1 206 ? -18.58557 -10.11363 55.38837 1.000 34.27915 225 ILE B N 1
ATOM 3260 C CA . ILE B 1 206 ? -18.73792 -9.91959 56.82857 1.000 34.01934 225 ILE B CA 1
ATOM 3261 C C . ILE B 1 206 ? -17.41919 -9.44636 57.39696 1.000 43.61986 225 ILE B C 1
ATOM 3262 O O . ILE B 1 206 ? -16.33674 -9.80658 56.91605 1.000 37.87180 225 ILE B O 1
ATOM 3267 N N . GLN B 1 207 ? -17.51566 -8.62294 58.43428 1.000 40.99427 226 GLN B N 1
ATOM 3268 C CA . GLN B 1 207 ? -16.34980 -7.99607 59.03119 1.000 40.33746 226 GLN B CA 1
ATOM 3269 C C . GLN B 1 207 ? -16.44670 -8.13008 60.54011 1.000 41.05874 226 GLN B C 1
ATOM 3270 O O . GLN B 1 207 ? -16.85685 -7.18950 61.23038 1.000 44.41164 226 GLN B O 1
ATOM 3276 N N . PRO B 1 208 ? -16.02653 -9.26351 61.09145 1.000 35.72180 227 PRO B N 1
ATOM 3277 C CA . PRO B 1 208 ? -15.95068 -9.38668 62.55629 1.000 36.21043 227 PRO B CA 1
ATOM 3278 C C . PRO B 1 208 ? -14.79143 -8.59710 63.14245 1.000 44.88120 227 PRO B C 1
ATOM 3279 O O . PRO B 1 208 ? -13.90690 -8.11903 62.42968 1.000 42.32037 227 PRO B O 1
ATOM 3283 N N . ARG B 1 209 ? -14.83068 -8.42948 64.48040 1.000 39.31162 228 ARG B N 1
ATOM 3284 C CA . ARG B 1 209 ? -13.69697 -7.90716 65.23067 1.000 41.26013 228 ARG B CA 1
ATOM 3285 C C . ARG B 1 209 ? -12.84806 -9.05209 65.76989 1.000 40.46085 228 ARG B C 1
ATOM 3286 O O . ARG B 1 209 ? -13.37523 -10.06284 66.24623 1.000 41.09781 228 ARG B O 1
ATOM 3294 N N . VAL B 1 210 ? -11.53071 -8.89136 65.69378 1.000 41.69720 229 VAL B N 1
ATOM 3295 C CA . VAL B 1 210 ? -10.57463 -9.88087 66.18608 1.000 41.51271 229 VAL B CA 1
ATOM 3296 C C . VAL B 1 210 ? -9.91159 -9.39316 67.48221 1.000 43.65803 229 VAL B C 1
ATOM 3297 O O . VAL B 1 210 ? -9.26061 -8.34308 67.50195 1.000 45.75713 229 VAL B O 1
ATOM 3301 N N . TRP B 1 211 ? -10.00254 -10.21882 68.51986 1.000 43.31986 230 TRP B N 1
ATOM 3302 C CA A TRP B 1 211 ? -9.39736 -9.91835 69.81402 0.760 45.34174 230 TRP B CA 1
ATOM 3303 C CA B TRP B 1 211 ? -9.40731 -9.94701 69.82275 0.240 45.78587 230 TRP B CA 1
ATOM 3304 C C . TRP B 1 211 ? -8.00486 -10.52509 69.90216 1.000 52.56420 230 TRP B C 1
ATOM 3305 O O . TRP B 1 211 ? -7.81448 -11.72654 69.66318 1.000 46.73338 230 TRP B O 1
ATOM 3326 N N . GLU B 1 212 ? -7.04199 -9.69186 70.26340 1.000 52.72872 231 GLU B N 1
ATOM 3327 C CA . GLU B 1 212 ? -5.68324 -10.15713 70.48435 1.000 64.76576 231 GLU B CA 1
ATOM 3328 C C . GLU B 1 212 ? -5.58941 -10.80628 71.84969 1.000 76.28667 231 GLU B C 1
ATOM 3329 O O . GLU B 1 212 ? -5.57900 -10.10319 72.87586 1.000 80.85251 231 GLU B O 1
#

B-factor: mean 33.12, std 14.84, range [11.61, 96.74]

Nearest PDB structures (foldseek):
  7lmw-assembly1_B  TM=9.977E-01  e=7.473E-42  Homo sapiens
  6xq8-assembly1_A-3  TM=9.959E-01  e=1.201E-41  Homo sapiens
  6xq8-assembly1_B-4  TM=9.910E-01  e=1.648E-41  Homo sapiens
  6xq6-assembly1_A-3  TM=9.999E-01  e=1.357E-40  Homo sapiens
  3o3u-assembly1_N  TM=9.713E-01  e=3.446E-41  Escherichia coli

Organism: Homo sapiens (NCBI:txid9606)

GO terms:
  GO:0001540 amyloid-beta binding (F, IDA)
  GO:0016324 apical plasma membrane (C, IDA)
  GO:0150104 transport across blood-brain barrier (P, IDA)
  GO:0098794 postsynapse (C, TAS)
  GO:0001774 microglial cell activation (P, IGI)
  GO:0005044 scavenger receptor activity (F, TAS)
  GO:0001540 amyloid-beta binding (F, TAS)
  GO:1904645 response to amyloid-beta (P, TAS)
  GO:0150003 regulation of spontaneous synaptic transmission (P, IGI)
  GO:1900272 negative regulation of long-term synaptic potentiation (P, IGI)
  GO:1900453 negative regulation of long-term synaptic depression (P, IGI)
  GO:1900745 positive regulation of p38MAPK cascade (P, IGI)
  GO:1901224 positive regulation of non-canonical NF-kappaB signal transduction (P, IGI)
  GO:0034116 positive regulation of heterotypic cell-cell adhesion (P, IGI)
  GO:0046330 positive regulation of JNK cascade (P, IGI)
  GO:0048143 astrocyte activation (P, IGI)
  GO:0048167 regulation of synaptic plasticity (P, TAS)
  GO:1902993 positive regulation of amyloid precursor protein catabolic process (P, IGI)
  GO:0070374 positive regulation of ERK1 and ERK2 cascade (P, IGI)
  GO:0007611 learning or memory (P, IGI)